Protein AF-A0A956BK25-F1 (afdb_monomer)

Solvent-accessible surface area (backbone atoms only — not comparable to full-atom values): 24261 Å² total; per-residue (Å²): 124,81,50,64,39,41,42,35,30,54,37,41,54,70,45,40,41,49,21,50,77,70,70,48,59,39,66,40,75,51,100,60,92,43,77,59,43,70,42,54,54,28,6,59,55,83,93,60,60,62,62,45,34,25,59,55,40,48,55,55,47,48,51,67,57,52,58,94,60,84,34,63,41,22,20,37,38,36,10,20,51,53,26,37,46,32,28,46,45,52,54,26,53,53,33,46,76,70,75,39,70,42,71,82,64,49,85,82,74,75,38,43,66,67,65,71,86,67,78,49,55,18,62,73,44,27,34,24,44,38,39,20,10,14,34,48,38,50,50,56,45,51,54,37,45,74,70,60,61,21,57,29,30,40,40,30,5,28,15,46,71,38,71,70,60,53,20,32,40,34,42,61,56,42,41,19,77,57,83,36,38,51,87,44,100,80,29,57,3,23,37,46,10,17,25,31,14,32,40,52,45,54,82,71,78,62,63,42,77,46,12,47,20,52,11,19,41,23,68,33,64,78,50,62,49,74,80,16,63,20,50,43,47,4,41,53,42,4,31,60,51,40,74,50,58,68,84,43,42,66,30,31,33,56,53,48,48,6,29,64,64,56,26,54,12,48,54,51,30,50,56,69,65,30,92,63,90,63,53,71,48,56,51,37,49,22,30,19,45,14,44,2,9,34,32,27,39,50,48,48,43,47,58,58,67,42,67,94,48,91,51,26,30,41,35,41,28,56,26,64,26,17,35,16,19,10,34,27,38,27,56,68,89,80,83,70,80,85,72,47,70,64,48,72,52,74,70,49,78,40,86,47,51,58,59,74,52,36,76,78,65,59,97,79,60,50,74,46,56,51,51,34,45,41,49,25,33,54,54,49,53,51,32,75,75,50,78,64,58,44,51,33,21,40,20,33,8,8,62,46,49,48,62,42,62,43,61,67,48,53,44,38,28,72,77,68,32,31,66,58,26,48,49,65,51,48,59,58,43,46,62,31,39,23,58,27,52,37,18,38,76,66,48,23,32,15,28,76,46,26,35,44,30,64,31,70,52,9,50,59,52,23,42,47,39,23,21,69,64,66,19,65,30,18,40,12,31,27,41,41,52,88,42,91,87,50,74,54,44,41,34,40,26,50,27,34,81

Radius of gyration: 20.83 Å; Cα contacts (8 Å, |Δi|>4): 1339; chains: 1; bounding box: 60×49×51 Å

pLDDT: mean 86.26, std 13.48, range [43.09, 98.44]

Foldseek 3Di:
DWQKWKQFLLGTLVSLLVCLVVVAANKDADPDDQPLFLARIAREGPPQDQQQRQLSQVVVRCCRRQPPHDQLQEEEEEWEAAQRVGRQVLVLLVCVVVVHHSCVRDDDDQFNPSFDPDVHNAHYFYFHPKLCRLQCLQVVQLLCCVVSSGQKYKRKYWDGDDLLVSLLCRQQQQDDRDQADFPDPPQRHWHAITMMMIIMDGQDDFKGLLFKFKWFPLAAQFAADQQLVLQLRGQVRSCVQSVHALVLAQEEAEQRGSHPRRRNNVVNSQVVRDVDHHHYRNSCSRRNSNIRRNNRSSLSSQLVVCVVPAGWYKYWHADGLRIIMITIMHTDDDGGDQWDDKDWPDWDFDFCFLCNLPVCPPPPDALLNSQLSVLLSQLVVVCVVPNDDLQAEEFFEEQNLGSDQPSVQSVCCVVVHSSRRHNVSSSSRTSQNSVSVNCNVRVRTAGYIGINDQLVVQSVVQQSCCRRPSGQKYKGWRWYDPDRPDTITIMIIIMGD

Sequence (497 aa):
MIRTVVRSAAGELDATWEAVRTGSPCFRPCPWPTDGLKTPLAAWIDHLPRDRPAEHLLLRGLLELLGDRDLRRTGLVVATTSGNIAGVFEAAHRAELAGTPVEAVRPGRDGPTLAARPPFGGPVTTLSLACISGTAAFTVAEGWLADGLCDEVAVVGVDAVCPYVQAGFSGLGALSASLPRPFTDAHDGMLLGEAFAGVLLGREGDLYAAGTGLASDALHATAPDREGRGALRAALDALKRADVGPDDIVAVSPHGTGTPFADAMEAHVLRTLFPEPRPVQLVKAMVGHTLGAAGVLEAAVALRSLQGVDGAVLSLSSAFGGMNASVVLSRWPGLAPEPRVVRVDPARAHDVPLAEAWPDAPVTASRYDRYVQTGLGAIVAEHLREPLPPTTALVLASRTNCAIMDRAHHRRIVEEGYARASRRAFVDTLPAAPLAAASIALGLRGPLLAFVDDPDRATEEAARLVRHGYADQAVAVALEVPTPEAPILAHTTRVRA

Nearest PDB structures (foldseek):
  6qsp-assembly1_A  TM=8.571E-01  e=7.492E-23  Xenorhabdus doucetiae
  1ox0-assembly1_A  TM=8.897E-01  e=1.455E-21  Streptococcus pneumoniae
  2alm-assembly1_A-2  TM=8.953E-01  e=3.008E-21  Streptococcus pneumoniae
  2rjt-assembly2_C  TM=8.672E-01  e=2.092E-21  Streptococcus pneumoniae
  7f28-assembly2_D  TM=8.727E-01  e=5.187E-21  Acinetobacter baumannii NCGM 237

Mean predicted aligned error: 6.3 Å

Structure (mmCIF, N/CA/C/O backbone):
data_AF-A0A956BK25-F1
#
_entry.id   AF-A0A956BK25-F1
#
loop_
_atom_site.group_PDB
_atom_site.id
_atom_site.type_symbol
_atom_site.label_atom_id
_atom_site.label_alt_id
_atom_site.label_comp_id
_atom_site.label_asym_id
_atom_site.label_entity_id
_atom_site.label_seq_id
_atom_site.pdbx_PDB_ins_code
_atom_site.Cartn_x
_atom_site.Cartn_y
_atom_site.Cartn_z
_atom_site.occupancy
_atom_site.B_iso_or_equiv
_atom_site.auth_seq_id
_atom_site.auth_comp_id
_atom_site.auth_asym_id
_atom_site.auth_atom_id
_atom_site.pdbx_PDB_model_num
ATOM 1 N N . MET A 1 1 ? -25.358 7.235 -2.614 1.00 51.56 1 MET A N 1
ATOM 2 C CA . MET A 1 1 ? -24.658 6.460 -3.675 1.00 51.56 1 MET A CA 1
ATOM 3 C C . MET A 1 1 ? -23.168 6.796 -3.675 1.00 51.56 1 MET A C 1
ATOM 5 O O . MET A 1 1 ? -22.823 7.933 -3.980 1.00 51.56 1 MET A O 1
ATOM 9 N N . ILE A 1 2 ? -22.293 5.839 -3.330 1.00 68.88 2 ILE A N 1
ATOM 10 C CA . ILE A 1 2 ? -20.836 6.033 -3.452 1.00 68.88 2 ILE A CA 1
ATOM 11 C C . ILE A 1 2 ? -20.483 6.296 -4.906 1.00 68.88 2 ILE A C 1
ATOM 13 O O . ILE A 1 2 ? -20.841 5.517 -5.792 1.00 68.88 2 ILE A O 1
ATOM 17 N N . ARG A 1 3 ? -19.696 7.347 -5.126 1.00 86.25 3 ARG A N 1
ATOM 18 C CA . ARG A 1 3 ? -19.050 7.580 -6.409 1.00 86.25 3 ARG A CA 1
ATOM 19 C C . ARG A 1 3 ? -17.716 6.844 -6.432 1.00 86.25 3 ARG A C 1
ATOM 21 O O . ARG A 1 3 ? -16.794 7.189 -5.695 1.00 86.25 3 ARG A O 1
ATOM 28 N N . THR A 1 4 ? -17.655 5.803 -7.253 1.00 92.44 4 THR A N 1
ATOM 29 C CA . THR A 1 4 ? -16.429 5.065 -7.557 1.00 92.44 4 THR A CA 1
ATOM 30 C C . THR A 1 4 ? -16.106 5.224 -9.033 1.00 92.44 4 THR A C 1
ATOM 32 O O . THR A 1 4 ? -17.009 5.290 -9.865 1.00 92.44 4 THR A O 1
ATOM 35 N N . VAL A 1 5 ? -14.821 5.299 -9.357 1.00 96.25 5 VAL A N 1
ATOM 36 C CA . VAL A 1 5 ? -14.327 5.308 -10.736 1.00 96.25 5 VAL A CA 1
ATOM 37 C C . VAL A 1 5 ? -13.195 4.309 -10.824 1.00 96.25 5 VAL A C 1
ATOM 39 O O . VAL A 1 5 ? -12.286 4.329 -10.002 1.00 96.25 5 VAL A O 1
ATOM 42 N N . VAL A 1 6 ? -13.240 3.438 -11.825 1.00 97.94 6 VAL A N 1
ATOM 43 C CA . VAL A 1 6 ? -12.177 2.475 -12.113 1.00 97.94 6 VAL A CA 1
ATOM 44 C C . VAL A 1 6 ? -11.810 2.577 -13.581 1.00 97.94 6 VAL A C 1
ATOM 46 O O . VAL A 1 6 ? -12.680 2.726 -14.441 1.00 97.94 6 VAL A O 1
ATOM 49 N N . ARG A 1 7 ? -10.513 2.481 -13.854 1.00 97.69 7 ARG A N 1
ATOM 50 C CA . ARG A 1 7 ? -9.934 2.195 -15.162 1.00 97.69 7 ARG A CA 1
ATOM 51 C C . ARG A 1 7 ? -8.856 1.143 -14.958 1.00 97.69 7 ARG A C 1
ATOM 53 O O . ARG A 1 7 ? -7.827 1.438 -14.361 1.00 97.69 7 ARG A O 1
ATOM 60 N N . SER A 1 8 ? -9.109 -0.071 -15.422 1.00 97.44 8 SER A N 1
ATOM 61 C CA . SER A 1 8 ? -8.179 -1.200 -15.374 1.00 97.44 8 SER A CA 1
ATOM 62 C C . SER A 1 8 ? -8.008 -1.800 -16.772 1.00 97.44 8 SER A C 1
ATOM 64 O O . SER A 1 8 ? -8.681 -1.390 -17.720 1.00 97.44 8 SER A O 1
ATOM 66 N N . ALA A 1 9 ? -7.148 -2.810 -16.909 1.00 96.56 9 ALA A N 1
ATOM 67 C CA . ALA A 1 9 ? -7.041 -3.583 -18.148 1.00 96.56 9 ALA A CA 1
ATOM 68 C C . ALA A 1 9 ? -8.356 -4.284 -18.556 1.00 96.56 9 ALA A C 1
ATOM 70 O O . ALA A 1 9 ? -8.548 -4.558 -19.737 1.00 96.56 9 ALA A O 1
ATOM 71 N N . ALA A 1 10 ? -9.262 -4.548 -17.605 1.00 97.00 10 ALA A N 1
ATOM 72 C CA . ALA A 1 10 ? -10.599 -5.080 -17.881 1.00 97.00 10 ALA A CA 1
ATOM 73 C C . ALA A 1 10 ? -11.602 -3.998 -18.327 1.00 97.00 10 ALA A C 1
ATOM 75 O O . ALA A 1 10 ? -12.692 -4.327 -18.785 1.00 97.00 10 ALA A O 1
ATOM 76 N N . GLY A 1 11 ? -11.259 -2.713 -18.188 1.00 96.44 11 GLY A N 1
ATOM 77 C CA . GLY A 1 11 ? -12.137 -1.579 -18.466 1.00 96.44 11 GLY A CA 1
ATOM 78 C C . GLY A 1 11 ? -12.603 -0.870 -17.195 1.00 96.44 11 GLY A C 1
ATOM 79 O O . GLY A 1 11 ? -11.818 -0.622 -16.276 1.00 96.44 11 GLY A O 1
ATOM 80 N N . GLU A 1 12 ? -13.876 -0.483 -17.166 1.00 97.19 12 GLU A N 1
ATOM 81 C CA . GLU A 1 12 ? -14.486 0.231 -16.038 1.00 97.19 12 GLU A CA 1
ATOM 82 C C . GLU A 1 12 ? -14.849 -0.716 -14.879 1.00 97.19 12 GLU A C 1
ATOM 84 O O . GLU A 1 12 ? -14.541 -1.911 -14.908 1.00 97.19 12 GLU A O 1
ATOM 89 N N . LEU A 1 13 ? -15.489 -0.188 -13.830 1.00 96.44 13 LEU A N 1
ATOM 90 C CA . LEU A 1 13 ? -15.792 -0.940 -12.609 1.00 96.44 13 LEU A CA 1
ATOM 91 C C . LEU A 1 13 ? -16.628 -2.197 -12.873 1.00 96.44 13 LEU A C 1
ATOM 93 O O . LEU A 1 13 ? -16.269 -3.262 -12.382 1.00 96.44 13 LEU A O 1
ATOM 97 N N . ASP A 1 14 ? -17.707 -2.097 -13.653 1.00 96.44 14 ASP A N 1
ATOM 98 C CA . ASP A 1 14 ? -18.579 -3.246 -13.926 1.00 96.44 14 ASP A CA 1
ATOM 99 C C . ASP A 1 14 ? -17.858 -4.337 -14.725 1.00 96.44 14 ASP A C 1
ATOM 101 O O . ASP A 1 14 ? -17.994 -5.516 -14.412 1.00 96.44 14 ASP A O 1
ATOM 105 N N . ALA A 1 15 ? -17.032 -3.957 -15.704 1.00 97.81 15 ALA A N 1
ATOM 106 C CA . ALA A 1 15 ? -16.234 -4.911 -16.470 1.00 97.81 15 ALA A CA 1
ATOM 107 C C . ALA A 1 15 ? -15.135 -5.561 -15.609 1.00 97.81 15 ALA A C 1
ATOM 109 O O . ALA A 1 15 ? -14.904 -6.766 -15.692 1.00 97.81 15 ALA A O 1
ATOM 110 N N . THR A 1 16 ? -14.507 -4.783 -14.722 1.00 97.88 16 THR A N 1
ATOM 111 C CA . THR A 1 16 ? -13.533 -5.295 -13.747 1.00 97.88 16 THR A CA 1
ATOM 112 C C . THR A 1 16 ? -14.191 -6.264 -12.765 1.00 97.88 16 THR A C 1
ATOM 114 O O . THR A 1 16 ? -13.650 -7.334 -12.494 1.00 97.88 16 THR A O 1
ATOM 117 N N . TRP A 1 17 ? -15.375 -5.927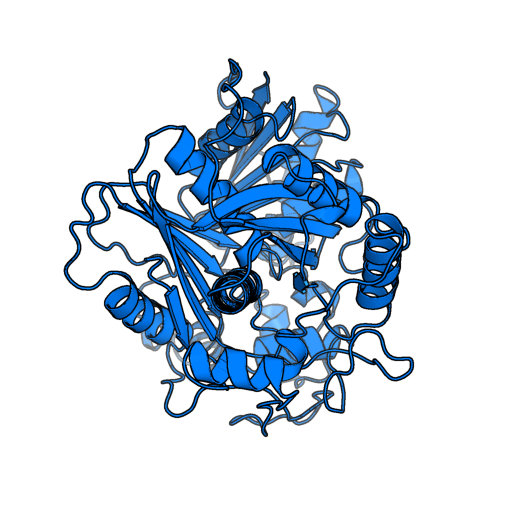 -12.250 1.00 96.69 17 TRP A N 1
ATOM 118 C CA . TRP A 1 17 ? -16.139 -6.806 -11.370 1.00 96.69 17 TRP A CA 1
ATOM 119 C C . TRP A 1 17 ? -16.567 -8.089 -12.084 1.00 96.69 17 TRP A C 1
ATOM 121 O O . TRP A 1 17 ? -16.413 -9.175 -11.532 1.00 96.69 17 TRP A O 1
ATOM 131 N N . GLU A 1 18 ? -17.039 -7.988 -13.324 1.00 97.25 18 GLU A N 1
ATOM 132 C CA . GLU A 1 18 ? -17.429 -9.148 -14.122 1.00 97.25 18 GLU A CA 1
ATOM 133 C C . GLU A 1 18 ? -16.244 -10.085 -14.384 1.00 97.25 18 GLU A C 1
ATOM 135 O O . GLU A 1 18 ? -16.387 -11.305 -14.266 1.00 97.25 18 GLU A O 1
ATOM 140 N N . ALA A 1 19 ? -15.054 -9.536 -14.647 1.00 96.75 19 ALA A N 1
ATOM 141 C CA . ALA A 1 19 ? -13.825 -10.315 -14.762 1.00 96.75 19 ALA A CA 1
ATOM 142 C C . ALA A 1 19 ? -13.520 -11.098 -13.472 1.00 96.75 19 ALA A C 1
ATOM 144 O O . ALA A 1 19 ? -13.242 -12.294 -13.533 1.00 96.75 19 ALA A O 1
ATOM 145 N N . VAL A 1 20 ? -13.648 -10.462 -12.302 1.00 96.19 20 VAL A N 1
ATOM 146 C CA . VAL A 1 20 ? -13.465 -11.109 -10.986 1.00 96.19 20 VAL A CA 1
ATOM 147 C C . VAL A 1 20 ? -14.516 -12.183 -10.729 1.00 96.19 20 VAL A C 1
ATOM 149 O O . VAL A 1 20 ? -14.176 -13.289 -10.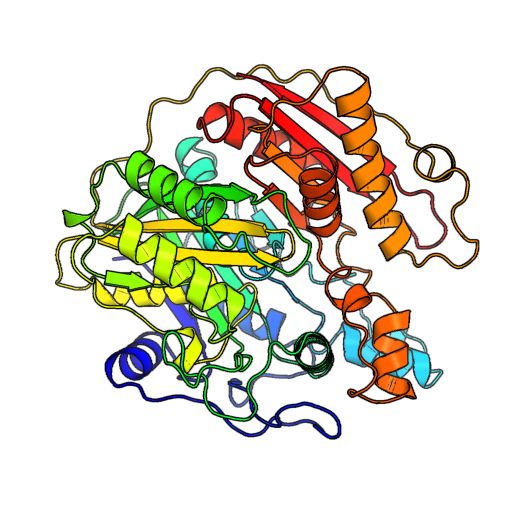313 1.00 96.19 20 VAL A O 1
ATOM 152 N N . ARG A 1 21 ? -15.784 -11.890 -11.014 1.00 94.88 21 ARG A N 1
ATOM 153 C CA . ARG A 1 21 ? -16.914 -12.793 -10.775 1.00 94.88 21 ARG A CA 1
ATOM 154 C C . ARG A 1 21 ? -16.874 -14.040 -11.662 1.00 94.88 21 ARG A C 1
ATOM 156 O O . ARG A 1 21 ? -17.324 -15.101 -11.238 1.00 94.88 21 ARG A O 1
ATOM 163 N N . THR A 1 22 ? -16.378 -13.908 -12.891 1.00 95.06 22 THR A N 1
ATOM 164 C CA . THR A 1 22 ? -16.330 -14.999 -13.881 1.00 95.06 22 THR A CA 1
ATOM 165 C C . THR A 1 22 ? -14.975 -15.694 -13.974 1.00 95.06 22 THR A C 1
ATOM 167 O O . THR A 1 22 ? -14.888 -16.745 -14.605 1.00 95.06 22 THR A O 1
ATOM 170 N N . GLY A 1 23 ? -13.928 -15.141 -13.353 1.00 94.69 23 GLY A N 1
ATOM 171 C CA . GLY A 1 23 ? -12.568 -15.665 -13.468 1.00 94.69 23 GLY A CA 1
ATOM 172 C C . GLY A 1 23 ? -11.952 -15.422 -14.849 1.00 94.69 23 GLY A C 1
ATOM 173 O O . GLY A 1 23 ? -11.303 -16.318 -15.387 1.00 94.69 23 GLY A O 1
ATOM 174 N N . SER A 1 24 ? -12.173 -14.240 -15.434 1.00 95.06 24 SER A N 1
ATOM 175 C CA . SER A 1 24 ? -11.718 -13.875 -16.785 1.00 95.06 24 SER A CA 1
ATOM 176 C C . SER A 1 24 ? -10.495 -12.943 -16.741 1.00 95.06 24 SER A C 1
ATOM 178 O O . SER A 1 24 ? -10.663 -11.728 -16.635 1.00 95.06 24 SER A O 1
ATOM 180 N N . PRO A 1 25 ? -9.256 -13.464 -16.820 1.00 95.75 25 PRO A N 1
ATOM 181 C CA . PRO A 1 25 ? -8.052 -12.645 -16.722 1.00 95.75 25 PRO A CA 1
ATOM 182 C C . PRO A 1 25 ? -7.773 -11.814 -17.985 1.00 95.75 25 PRO A C 1
ATOM 184 O O . PRO A 1 25 ? -8.020 -12.255 -19.106 1.00 95.75 25 PRO A O 1
ATOM 187 N N . CYS A 1 26 ? -7.183 -10.629 -17.808 1.00 95.56 26 CYS A N 1
ATOM 188 C CA . CYS A 1 26 ? -6.973 -9.617 -18.855 1.00 95.56 26 CYS A CA 1
ATOM 189 C C . CYS A 1 26 ? -5.490 -9.410 -19.225 1.00 95.56 26 CYS A C 1
ATOM 191 O O . CYS A 1 26 ? -5.081 -8.313 -19.610 1.00 95.56 26 CYS A O 1
ATOM 193 N N . PHE A 1 27 ? -4.656 -10.443 -19.076 1.00 97.69 27 PHE A N 1
ATOM 194 C CA . PHE A 1 27 ? -3.226 -10.352 -19.388 1.00 97.69 27 PHE A CA 1
ATOM 195 C C . PHE A 1 27 ? -2.942 -10.508 -20.876 1.00 97.69 27 PHE A C 1
ATOM 197 O O . PHE A 1 27 ? -3.549 -11.324 -21.568 1.00 97.69 27 PHE A O 1
ATOM 204 N N . ARG A 1 28 ? -1.949 -9.761 -21.352 1.00 96.44 28 ARG A N 1
ATOM 205 C CA . ARG A 1 28 ? -1.527 -9.738 -22.753 1.00 96.44 28 ARG A CA 1
ATOM 206 C C . ARG A 1 28 ? -0.039 -9.395 -22.872 1.00 96.44 28 ARG A C 1
ATOM 208 O O . ARG A 1 28 ? 0.545 -8.915 -21.898 1.00 96.44 28 ARG A O 1
ATOM 215 N N . PRO A 1 29 ? 0.594 -9.640 -24.033 1.00 96.75 29 PRO A N 1
ATOM 216 C CA . PRO A 1 29 ? 1.985 -9.258 -24.252 1.00 96.75 29 PRO A CA 1
ATOM 217 C C . PRO A 1 29 ? 2.225 -7.765 -23.996 1.00 96.75 29 PRO A C 1
ATOM 219 O O . PRO A 1 29 ? 1.403 -6.924 -24.371 1.00 96.75 29 PRO A O 1
ATOM 222 N N . CYS A 1 30 ? 3.341 -7.434 -23.349 1.00 94.25 30 CYS A N 1
ATOM 223 C CA . CYS A 1 30 ? 3.764 -6.056 -23.125 1.00 94.25 30 CYS A CA 1
ATOM 224 C C . CYS A 1 30 ? 4.057 -5.339 -24.459 1.00 94.25 30 CYS A C 1
ATOM 226 O O . CYS A 1 30 ? 4.590 -5.956 -25.381 1.00 94.25 30 CYS A O 1
ATOM 228 N N . PRO A 1 31 ? 3.796 -4.023 -24.566 1.00 89.69 31 PRO A N 1
ATOM 229 C CA . PRO A 1 31 ? 4.087 -3.239 -25.769 1.00 89.69 31 PRO A CA 1
ATOM 230 C C . PRO A 1 31 ? 5.564 -2.797 -25.879 1.00 89.69 31 PRO A C 1
ATOM 232 O O . PRO A 1 31 ? 5.884 -1.891 -26.645 1.00 89.69 31 PRO A O 1
ATOM 235 N N . TRP A 1 32 ? 6.471 -3.403 -25.109 1.00 88.81 32 TRP A N 1
ATOM 236 C CA . TRP A 1 32 ? 7.913 -3.122 -25.087 1.00 88.81 32 TRP A CA 1
ATOM 237 C C . TRP A 1 32 ? 8.718 -4.429 -25.141 1.00 88.81 32 TRP A C 1
ATOM 239 O O . TRP A 1 32 ? 8.151 -5.491 -24.886 1.00 88.81 32 TRP A O 1
ATOM 249 N N . PRO A 1 33 ? 10.033 -4.390 -25.442 1.00 89.31 33 PRO A N 1
ATOM 250 C CA . PRO A 1 33 ? 10.876 -5.586 -25.427 1.00 89.31 33 PRO A CA 1
ATOM 251 C C . PRO A 1 33 ? 10.898 -6.255 -24.050 1.00 89.31 33 PRO A C 1
ATOM 253 O O . PRO A 1 33 ? 11.017 -5.563 -23.040 1.00 89.31 33 PRO A O 1
ATOM 256 N N . THR A 1 34 ? 10.833 -7.587 -24.007 1.00 92.19 34 THR A N 1
ATOM 257 C CA . THR A 1 34 ? 10.773 -8.368 -22.755 1.00 92.19 34 THR A CA 1
ATOM 258 C C . THR A 1 34 ? 11.889 -9.405 -22.617 1.00 92.19 34 THR A C 1
ATOM 260 O O . THR A 1 34 ? 11.824 -10.266 -21.741 1.00 92.19 34 THR A O 1
ATOM 263 N N . ASP A 1 35 ? 12.923 -9.343 -23.457 1.00 91.44 35 ASP A N 1
ATOM 264 C CA . ASP A 1 35 ? 14.047 -10.280 -23.404 1.00 91.44 35 ASP A CA 1
ATOM 265 C C . ASP A 1 35 ? 14.765 -10.217 -22.047 1.00 91.44 35 ASP A C 1
ATOM 267 O O . ASP A 1 35 ? 15.192 -9.158 -21.586 1.00 91.44 35 ASP A O 1
ATOM 271 N N . GLY A 1 36 ? 14.889 -11.367 -21.383 1.00 87.19 36 GLY A N 1
ATOM 272 C CA . GLY A 1 36 ? 15.479 -11.468 -20.044 1.00 87.19 36 GLY A CA 1
ATOM 273 C C . GLY A 1 36 ? 14.509 -11.223 -18.881 1.00 87.19 36 GLY A C 1
ATOM 274 O O . GLY A 1 36 ? 14.924 -11.346 -17.728 1.00 87.19 36 GLY A O 1
ATOM 275 N N . LEU A 1 37 ? 13.231 -10.925 -19.145 1.00 91.00 37 LEU A N 1
ATOM 276 C CA . LEU A 1 37 ? 12.168 -10.963 -18.134 1.00 91.00 37 LEU A CA 1
ATOM 277 C C . LEU A 1 37 ? 11.621 -12.387 -17.976 1.00 91.00 37 LEU A C 1
ATOM 279 O O . LEU A 1 37 ? 11.573 -13.155 -18.935 1.00 91.00 37 LEU A O 1
ATOM 283 N N . LYS A 1 38 ? 11.144 -12.734 -16.772 1.00 93.31 38 LYS A N 1
ATOM 284 C CA . LYS A 1 38 ? 10.502 -14.040 -16.511 1.00 93.31 38 LYS A CA 1
ATOM 285 C C . LYS A 1 38 ? 9.219 -14.251 -17.332 1.00 93.31 38 LYS A C 1
ATOM 287 O O . LYS A 1 38 ? 8.834 -15.389 -17.578 1.00 93.31 38 LYS A O 1
ATOM 292 N N . THR A 1 39 ? 8.554 -13.172 -17.743 1.00 95.06 39 THR A N 1
ATOM 293 C CA . THR A 1 39 ? 7.293 -13.219 -18.490 1.00 95.06 39 THR A CA 1
ATOM 294 C C . THR A 1 39 ? 7.163 -12.027 -19.432 1.00 95.06 39 THR A C 1
ATOM 296 O O . THR A 1 39 ? 7.547 -10.916 -19.051 1.00 95.06 39 THR A O 1
ATOM 299 N N . PRO A 1 40 ? 6.591 -12.223 -20.634 1.00 95.50 40 PRO A N 1
ATOM 300 C CA . PRO A 1 40 ? 6.250 -11.133 -21.533 1.00 95.50 40 PRO A CA 1
ATOM 301 C C . PRO A 1 40 ? 4.872 -10.524 -21.233 1.00 95.50 40 PRO A C 1
ATOM 303 O O . PRO A 1 40 ? 4.439 -9.641 -21.965 1.00 95.50 40 PRO A O 1
ATOM 306 N N . LEU A 1 41 ? 4.145 -11.025 -20.227 1.00 97.25 41 LEU A N 1
ATOM 307 C CA . LEU A 1 41 ? 2.747 -10.673 -19.985 1.00 97.25 41 LEU A CA 1
ATOM 308 C C . LEU A 1 41 ? 2.587 -9.596 -18.907 1.00 97.25 41 LEU A C 1
ATOM 310 O O . LEU A 1 41 ? 3.248 -9.631 -17.868 1.00 97.25 41 LEU A O 1
ATOM 314 N N . ALA A 1 42 ? 1.633 -8.697 -19.131 1.00 97.56 42 ALA A N 1
ATOM 315 C CA . ALA A 1 42 ? 1.099 -7.769 -18.139 1.00 97.56 42 ALA A CA 1
ATOM 316 C C . ALA A 1 42 ? -0.363 -7.421 -18.471 1.00 97.56 42 ALA A C 1
ATOM 318 O O . ALA A 1 42 ? -0.843 -7.660 -19.581 1.00 97.56 42 ALA A O 1
ATOM 319 N N . ALA A 1 43 ? -1.078 -6.845 -17.512 1.00 97.81 43 ALA A N 1
ATOM 320 C CA . ALA A 1 43 ? -2.412 -6.292 -17.700 1.00 97.81 43 ALA A CA 1
ATOM 321 C C . ALA A 1 43 ? -2.307 -4.766 -17.857 1.00 97.81 43 ALA A C 1
ATOM 323 O O . ALA A 1 43 ? -2.183 -4.029 -16.883 1.00 97.81 43 ALA A O 1
ATOM 324 N N . TRP A 1 44 ? -2.315 -4.287 -19.099 1.00 96.44 44 TRP A N 1
ATOM 325 C CA . TRP A 1 44 ? -2.199 -2.861 -19.427 1.00 96.44 44 TRP A CA 1
ATOM 326 C C . TRP A 1 44 ? -3.472 -2.318 -20.092 1.00 96.44 44 TRP A C 1
ATOM 328 O O . TRP A 1 44 ? -4.278 -3.104 -20.576 1.00 96.44 44 TRP A O 1
ATOM 338 N N . ILE A 1 45 ? -3.680 -1.000 -20.101 1.00 95.88 45 ILE A N 1
ATOM 339 C CA . ILE A 1 45 ? -4.844 -0.273 -20.636 1.00 95.88 45 ILE A CA 1
ATOM 340 C C . ILE A 1 45 ? -4.566 0.183 -22.077 1.00 95.88 45 ILE A C 1
ATOM 342 O O . ILE A 1 45 ? -3.538 0.810 -22.360 1.00 95.88 45 ILE A O 1
ATOM 346 N N . ASP A 1 46 ? -5.492 -0.110 -22.995 1.00 89.81 46 ASP A N 1
ATOM 347 C CA . ASP A 1 46 ? -5.370 0.293 -24.400 1.00 89.81 46 ASP A CA 1
ATOM 348 C C . ASP A 1 46 ? -5.409 1.810 -24.574 1.00 89.81 46 ASP A C 1
ATOM 350 O O . ASP A 1 46 ? -6.109 2.524 -23.860 1.00 89.81 46 ASP A O 1
ATOM 354 N N . HIS A 1 47 ? -4.666 2.301 -25.568 1.00 88.44 47 HIS A N 1
ATOM 355 C CA . HIS A 1 47 ? -4.642 3.714 -25.964 1.00 88.44 47 HIS A CA 1
ATOM 356 C C . HIS A 1 47 ? -4.241 4.707 -24.851 1.00 88.44 47 HIS A C 1
ATOM 358 O O . HIS A 1 47 ? -4.428 5.914 -25.013 1.00 88.44 47 HIS A O 1
ATOM 364 N N . LEU A 1 48 ? -3.652 4.234 -23.746 1.00 91.12 48 LEU A N 1
ATOM 365 C CA . LEU A 1 48 ? -3.063 5.090 -22.718 1.00 91.12 48 LEU A CA 1
ATOM 366 C C . LEU A 1 48 ? -1.735 5.690 -23.223 1.00 91.12 48 LEU A C 1
ATOM 368 O O . LEU A 1 48 ? -0.827 4.918 -23.555 1.00 91.12 48 LEU A O 1
ATOM 372 N N . PRO A 1 49 ? -1.577 7.030 -23.269 1.00 89.94 49 PRO A N 1
ATOM 373 C CA . PRO A 1 49 ? -0.301 7.646 -23.624 1.00 89.94 49 PRO A CA 1
ATOM 374 C C . PRO A 1 49 ? 0.810 7.215 -22.658 1.00 89.94 49 PRO A C 1
ATOM 376 O O . PRO A 1 49 ? 0.625 7.218 -21.441 1.00 89.94 49 PRO A O 1
ATOM 379 N N . ARG A 1 50 ? 1.957 6.801 -23.205 1.00 88.19 50 ARG A N 1
ATOM 380 C CA . ARG A 1 50 ? 3.071 6.201 -22.446 1.00 88.19 50 ARG A CA 1
ATOM 381 C C . ARG A 1 50 ? 4.166 7.193 -22.055 1.00 88.19 50 ARG A C 1
ATOM 383 O O . ARG A 1 50 ? 5.121 6.802 -21.396 1.00 88.19 50 ARG A O 1
ATOM 390 N N . ASP A 1 51 ? 4.020 8.461 -22.421 1.00 84.12 51 ASP A N 1
ATOM 391 C CA . ASP A 1 51 ? 4.889 9.556 -21.988 1.00 84.12 51 ASP A CA 1
ATOM 392 C C . ASP A 1 51 ? 4.662 9.914 -20.512 1.00 84.12 51 ASP A C 1
ATOM 394 O O . ASP A 1 51 ? 5.636 10.082 -19.778 1.00 84.12 51 ASP A O 1
ATOM 398 N N . ARG A 1 52 ? 3.397 9.978 -20.066 1.00 85.69 52 ARG A N 1
ATOM 399 C CA . ARG A 1 52 ? 3.001 10.218 -18.661 1.00 85.69 52 ARG A CA 1
ATOM 400 C C . ARG A 1 52 ? 1.766 9.400 -18.250 1.00 85.69 52 ARG A C 1
ATOM 402 O O . ARG A 1 52 ? 0.736 9.969 -17.879 1.00 85.69 52 ARG A O 1
ATOM 409 N N . PRO A 1 53 ? 1.817 8.060 -18.327 1.00 89.81 53 PRO A N 1
ATOM 410 C CA . PRO A 1 53 ? 0.632 7.213 -18.196 1.00 89.81 53 PRO A CA 1
ATOM 411 C C . PRO A 1 53 ? -0.096 7.394 -16.857 1.00 89.81 53 PRO A C 1
ATOM 413 O O . PRO A 1 53 ? -1.320 7.519 -16.846 1.00 89.81 53 PRO A O 1
ATOM 416 N N . ALA A 1 54 ? 0.632 7.483 -15.739 1.00 89.31 54 ALA A N 1
ATOM 417 C CA . ALA A 1 54 ? 0.024 7.667 -14.423 1.00 89.31 54 ALA A CA 1
ATOM 418 C C . ALA A 1 54 ? -0.649 9.045 -14.267 1.00 89.31 54 ALA A C 1
ATOM 420 O O . ALA A 1 54 ? -1.760 9.120 -13.747 1.00 89.31 54 ALA A O 1
ATOM 421 N N . GLU A 1 55 ? -0.050 10.129 -14.778 1.00 87.75 55 GLU A N 1
ATOM 422 C CA . GLU A 1 55 ? -0.688 11.458 -14.780 1.00 87.75 55 GLU A CA 1
ATOM 423 C C . GLU A 1 55 ? -1.945 11.485 -15.649 1.00 87.75 55 GLU A C 1
ATOM 425 O O . GLU A 1 55 ? -2.969 12.031 -15.237 1.00 87.75 55 GLU A O 1
ATOM 430 N N . HIS A 1 56 ? -1.899 10.877 -16.838 1.00 90.12 56 HIS A N 1
ATOM 431 C CA . HIS A 1 56 ? -3.067 10.791 -17.712 1.00 90.12 56 HIS A CA 1
ATOM 432 C C . HIS A 1 56 ? -4.221 10.036 -17.054 1.00 90.12 56 HIS A C 1
ATOM 434 O O . HIS A 1 56 ? -5.364 10.495 -17.120 1.00 90.12 56 HIS A O 1
ATOM 440 N N . LEU A 1 57 ? -3.925 8.900 -16.420 1.00 93.06 57 LEU A N 1
ATOM 441 C CA . LEU A 1 57 ? -4.900 8.120 -15.665 1.00 93.06 57 LEU A CA 1
ATOM 442 C C . LEU A 1 57 ? -5.470 8.920 -14.493 1.00 93.06 57 LEU A C 1
ATOM 444 O O . LEU A 1 57 ? -6.687 8.993 -14.340 1.00 93.06 57 LEU A O 1
ATOM 448 N N . LEU A 1 58 ? -4.604 9.565 -13.711 1.00 92.19 58 LEU A N 1
ATOM 449 C CA . LEU A 1 58 ? -5.005 10.340 -12.545 1.00 92.19 58 LEU A CA 1
ATOM 450 C C . LEU A 1 58 ? -5.895 11.526 -12.915 1.00 92.19 58 LEU A C 1
ATOM 452 O O . LEU A 1 58 ? -6.950 11.700 -12.316 1.00 92.19 58 LEU A O 1
ATOM 456 N N . LEU A 1 59 ? -5.500 12.333 -13.903 1.00 90.19 59 LEU A N 1
ATOM 457 C CA . LEU A 1 59 ? -6.266 13.513 -14.305 1.00 90.19 59 LEU A CA 1
ATOM 458 C C . LEU A 1 59 ? -7.636 13.125 -14.864 1.00 90.19 59 LEU A C 1
ATOM 460 O O . LEU A 1 59 ? -8.641 13.701 -14.454 1.00 90.19 59 LEU A O 1
ATOM 464 N N . ARG A 1 60 ? -7.701 12.132 -15.762 1.00 90.50 60 ARG A N 1
ATOM 465 C CA . ARG A 1 60 ? -8.986 11.664 -16.313 1.00 90.50 60 ARG A CA 1
ATOM 466 C C . ARG A 1 60 ? -9.870 11.054 -15.229 1.00 90.50 60 ARG A C 1
ATOM 468 O O . ARG A 1 60 ? -11.045 11.395 -15.143 1.00 90.50 60 ARG A O 1
ATOM 475 N N . GLY A 1 61 ? -9.291 10.198 -14.392 1.00 93.81 61 GLY A N 1
ATOM 476 C CA . GLY A 1 61 ? -9.996 9.538 -13.303 1.00 93.81 61 GLY A CA 1
ATOM 477 C C . GLY A 1 61 ? -10.533 10.519 -12.262 1.00 93.81 61 GLY A C 1
ATOM 478 O O . GLY A 1 61 ? -11.678 10.387 -11.838 1.00 93.81 61 GLY A O 1
ATOM 479 N N . LEU A 1 62 ? -9.757 11.546 -11.897 1.00 92.38 62 LEU A N 1
ATOM 480 C CA . LEU A 1 62 ? -10.207 12.609 -10.993 1.00 92.38 62 LEU A CA 1
ATOM 481 C C . LEU A 1 62 ? -11.330 13.449 -11.599 1.00 92.38 62 LEU A C 1
ATOM 483 O O . LEU A 1 62 ? -12.295 13.733 -10.898 1.00 92.38 62 LEU A O 1
ATOM 487 N N . LEU A 1 63 ? -11.238 13.826 -12.879 1.00 91.31 63 LEU A N 1
ATOM 488 C CA . LEU A 1 63 ? -12.306 14.579 -13.547 1.00 91.31 63 LEU A CA 1
ATOM 489 C C . LEU A 1 63 ? -13.634 13.808 -13.529 1.00 91.31 63 LEU A C 1
ATOM 491 O O . LEU A 1 63 ? -14.679 14.383 -13.240 1.00 91.31 63 LEU A O 1
ATOM 495 N N . GLU A 1 64 ? -13.598 12.500 -13.770 1.00 93.44 64 GLU A N 1
ATOM 496 C CA . GLU A 1 64 ? -14.788 11.645 -13.716 1.00 93.44 64 GLU A CA 1
ATOM 497 C C . GLU A 1 64 ? -15.298 11.426 -12.285 1.00 93.44 64 GLU A C 1
ATOM 499 O O . GLU A 1 64 ? -16.507 11.483 -12.033 1.00 93.44 64 GLU A O 1
ATOM 504 N N . LEU A 1 65 ? -14.387 11.199 -11.335 1.00 92.81 65 LEU A N 1
ATOM 505 C CA . LEU A 1 65 ? -14.725 10.957 -9.933 1.00 92.81 65 LEU A CA 1
ATOM 506 C C . LEU A 1 65 ? -15.358 12.193 -9.295 1.00 92.81 65 LEU A C 1
ATOM 508 O O . LEU A 1 65 ? -16.330 12.070 -8.553 1.00 92.81 65 LEU A O 1
ATOM 512 N N . LEU A 1 66 ? -14.815 13.373 -9.580 1.00 90.81 66 LEU A N 1
ATOM 513 C CA . LEU A 1 66 ? -15.244 14.623 -8.965 1.00 90.81 66 LEU A CA 1
ATOM 514 C C . LEU A 1 66 ? -16.411 15.264 -9.723 1.00 90.81 66 LEU A C 1
ATOM 516 O O . LEU A 1 66 ? -17.324 15.785 -9.083 1.00 90.81 66 LEU A O 1
ATOM 520 N N . GLY A 1 67 ? -16.433 15.186 -11.058 1.00 90.44 67 GLY A N 1
ATOM 521 C CA . GLY A 1 67 ? -17.398 15.924 -11.878 1.00 90.44 67 GLY A CA 1
ATOM 522 C C . GLY A 1 67 ? -17.388 17.423 -11.552 1.00 90.44 67 GLY A C 1
ATOM 523 O O . GLY A 1 67 ? -16.335 17.991 -11.280 1.00 90.44 67 GLY A O 1
ATOM 524 N N . ASP A 1 68 ? -18.570 18.042 -11.501 1.00 89.31 68 ASP A N 1
ATOM 525 C CA . ASP A 1 68 ? -18.746 19.479 -11.219 1.00 89.31 68 ASP A CA 1
ATOM 526 C C . ASP A 1 68 ? -18.893 19.808 -9.716 1.00 89.31 68 ASP A C 1
ATOM 528 O O . ASP A 1 68 ? -19.543 20.783 -9.333 1.00 89.31 68 ASP A O 1
ATOM 532 N N . ARG A 1 69 ? -18.352 18.962 -8.832 1.00 88.00 69 ARG A N 1
ATOM 533 C CA . ARG A 1 69 ? -18.504 19.097 -7.375 1.00 88.00 69 ARG A CA 1
ATOM 534 C C . ARG A 1 69 ? -17.784 20.332 -6.819 1.00 88.00 69 ARG A C 1
ATOM 536 O O . ARG A 1 69 ? -16.710 20.707 -7.280 1.00 88.00 69 ARG A O 1
ATOM 543 N N . ASP A 1 70 ? -18.339 20.905 -5.749 1.00 90.00 70 ASP A N 1
ATOM 544 C CA . ASP A 1 70 ? -17.648 21.897 -4.920 1.00 90.00 70 ASP A CA 1
ATOM 545 C C . ASP A 1 70 ? -16.533 21.244 -4.091 1.00 90.00 70 ASP A C 1
ATOM 547 O O . ASP A 1 70 ? -16.798 20.447 -3.194 1.00 90.00 70 ASP A O 1
ATOM 551 N N . LEU A 1 71 ? -15.283 21.605 -4.380 1.00 92.19 71 LEU A N 1
ATOM 552 C CA . LEU A 1 71 ? -14.100 21.009 -3.757 1.00 92.19 71 LEU A CA 1
ATOM 553 C C . LEU A 1 71 ? -13.602 21.771 -2.517 1.00 92.19 71 LEU A C 1
ATOM 555 O O . LEU A 1 71 ? -12.600 21.372 -1.918 1.00 92.19 71 LEU A O 1
ATOM 559 N N . ARG A 1 72 ? -14.284 22.845 -2.082 1.00 93.25 72 ARG A N 1
ATOM 560 C CA . ARG A 1 72 ? -13.853 23.689 -0.942 1.00 93.25 72 ARG A CA 1
ATOM 561 C C . ARG A 1 72 ? -13.730 22.937 0.384 1.00 93.25 72 ARG A C 1
ATOM 563 O O . ARG A 1 72 ? -13.009 23.383 1.269 1.00 93.25 72 ARG A O 1
ATOM 570 N N . ARG A 1 73 ? -14.434 21.817 0.535 1.00 93.19 73 ARG A N 1
ATOM 571 C CA . ARG A 1 73 ? -14.389 20.949 1.723 1.00 93.19 73 ARG A CA 1
ATOM 572 C C . ARG A 1 73 ? -14.033 19.509 1.367 1.00 93.19 73 ARG A C 1
ATOM 574 O O . ARG A 1 73 ? -14.372 18.589 2.103 1.00 93.19 73 ARG A O 1
ATOM 581 N N . THR A 1 74 ? -13.333 19.319 0.252 1.00 92.62 74 THR A N 1
ATOM 582 C CA . THR A 1 74 ? -12.891 18.006 -0.214 1.00 92.62 74 THR A CA 1
ATOM 583 C C . THR A 1 74 ? -11.384 17.869 -0.023 1.00 92.62 74 THR A C 1
ATOM 585 O O . THR A 1 74 ? -10.633 18.752 -0.437 1.00 92.62 74 THR A O 1
ATOM 588 N N . GLY A 1 75 ? -10.945 16.781 0.606 1.00 93.94 75 GLY A N 1
ATOM 589 C CA . GLY A 1 75 ? -9.544 16.359 0.637 1.00 93.94 75 GLY A CA 1
ATOM 590 C C . GLY A 1 75 ? -9.208 15.369 -0.484 1.00 93.94 75 GLY A C 1
ATOM 591 O O . GLY A 1 75 ? -10.101 14.779 -1.096 1.00 93.94 75 GLY A O 1
ATOM 592 N N . LEU A 1 76 ? -7.919 15.153 -0.745 1.00 94.44 76 LEU A N 1
ATOM 593 C CA . LEU A 1 76 ? -7.421 14.180 -1.724 1.00 94.44 76 LEU A CA 1
ATOM 594 C C . LEU A 1 76 ? -6.251 13.375 -1.151 1.00 94.44 76 LEU A C 1
ATOM 596 O O . LEU A 1 76 ? -5.217 13.939 -0.798 1.00 94.44 76 LEU A O 1
ATOM 600 N N . VAL A 1 77 ? -6.378 12.051 -1.153 1.00 94.56 77 VAL A N 1
ATOM 601 C CA . VAL A 1 77 ? -5.260 11.134 -0.904 1.00 94.56 77 VAL A CA 1
ATOM 602 C C . VAL A 1 77 ? -4.951 10.392 -2.199 1.00 94.56 77 VAL A C 1
ATOM 604 O O . VAL A 1 77 ? -5.790 9.642 -2.697 1.00 94.56 77 VAL A O 1
ATOM 607 N N . VAL A 1 78 ? -3.752 10.595 -2.748 1.00 94.50 78 VAL A N 1
ATOM 608 C CA . VAL A 1 78 ? -3.247 9.853 -3.913 1.00 94.50 78 VAL A CA 1
ATOM 609 C C . VAL A 1 78 ? -2.337 8.724 -3.440 1.00 94.50 78 VAL A C 1
ATOM 611 O O . VAL A 1 78 ? -1.295 8.976 -2.854 1.00 94.50 78 VAL A O 1
ATOM 614 N N . ALA A 1 79 ? -2.689 7.478 -3.716 1.00 94.81 79 ALA A N 1
ATOM 615 C CA . ALA A 1 79 ? -1.860 6.308 -3.471 1.00 94.81 79 ALA A CA 1
ATOM 616 C C . ALA A 1 79 ? -1.115 5.900 -4.745 1.00 94.81 79 ALA A C 1
ATOM 618 O O . ALA A 1 79 ? -1.716 5.714 -5.805 1.00 94.81 79 ALA A O 1
ATOM 619 N N . THR A 1 80 ? 0.198 5.726 -4.642 1.00 92.12 80 THR A N 1
ATOM 620 C CA . THR A 1 80 ? 1.035 5.290 -5.763 1.00 92.12 80 THR A CA 1
ATOM 621 C C . THR A 1 80 ? 2.307 4.625 -5.247 1.00 92.12 80 THR A C 1
ATOM 623 O O . THR A 1 80 ? 2.791 4.960 -4.173 1.00 92.12 80 THR A O 1
ATOM 626 N N . THR A 1 81 ? 2.847 3.662 -5.987 1.00 87.81 81 THR A N 1
ATOM 627 C CA . THR A 1 81 ? 4.175 3.082 -5.726 1.00 87.81 81 THR A CA 1
ATOM 628 C C . THR A 1 81 ? 5.208 3.624 -6.697 1.00 87.81 81 THR A C 1
ATOM 630 O O . THR A 1 81 ? 6.352 3.862 -6.320 1.00 87.81 81 THR A O 1
ATOM 633 N N . SER A 1 82 ? 4.823 3.769 -7.964 1.00 80.81 82 SER A N 1
ATOM 634 C CA . SER A 1 82 ? 5.741 4.091 -9.054 1.00 80.81 82 SER A CA 1
ATOM 635 C C . SER A 1 82 ? 5.560 5.511 -9.576 1.00 80.81 82 SER A C 1
ATOM 637 O O . SER A 1 82 ? 6.488 6.084 -10.132 1.00 80.81 82 SER A O 1
ATOM 639 N N . GLY A 1 83 ? 4.378 6.095 -9.407 1.00 80.88 83 GLY A N 1
ATOM 640 C CA . GLY A 1 83 ? 3.953 7.345 -10.022 1.00 80.88 83 GLY A CA 1
ATOM 641 C C . GLY A 1 83 ? 4.519 7.587 -11.425 1.00 80.88 83 GLY A C 1
ATOM 642 O O . GLY A 1 83 ? 4.197 6.865 -12.362 1.00 80.88 83 GLY A O 1
ATOM 643 N N . ASN A 1 84 ? 5.382 8.594 -11.576 1.00 79.06 84 ASN A N 1
ATOM 644 C CA . ASN A 1 84 ? 5.962 9.005 -12.861 1.00 79.06 84 ASN A CA 1
ATOM 645 C C . ASN A 1 84 ? 7.222 8.239 -13.295 1.00 79.06 84 ASN A C 1
ATOM 647 O O . ASN A 1 84 ? 7.933 8.681 -14.205 1.00 79.06 84 ASN A O 1
ATOM 651 N N . ILE A 1 85 ? 7.525 7.102 -12.664 1.00 80.38 85 ILE A N 1
ATOM 652 C CA . ILE A 1 85 ? 8.598 6.219 -13.135 1.00 80.38 85 ILE A CA 1
ATOM 653 C C . ILE A 1 85 ? 8.320 5.792 -14.582 1.00 80.38 85 ILE A C 1
ATOM 655 O O . ILE A 1 85 ? 9.181 5.939 -15.452 1.00 80.38 85 ILE A O 1
ATOM 659 N N . ALA A 1 86 ? 7.099 5.321 -14.844 1.00 81.69 86 ALA A N 1
ATOM 660 C CA . ALA A 1 86 ? 6.641 5.009 -16.187 1.00 81.69 86 ALA A CA 1
ATOM 661 C C . ALA A 1 86 ? 6.571 6.292 -17.036 1.00 81.69 86 ALA A C 1
ATOM 663 O O . ALA A 1 86 ? 5.892 7.255 -16.673 1.00 81.69 86 ALA A O 1
ATOM 664 N N . GLY A 1 87 ? 7.265 6.297 -18.175 1.00 82.25 87 GLY A N 1
ATOM 665 C CA . GLY A 1 87 ? 7.276 7.425 -19.107 1.00 82.25 87 GLY A CA 1
ATOM 666 C C . GLY A 1 87 ? 8.329 8.484 -18.771 1.00 82.25 87 GLY A C 1
ATOM 667 O O . GLY A 1 87 ? 9.395 8.489 -19.387 1.00 82.25 87 GLY A O 1
ATOM 668 N N . VAL A 1 88 ? 8.073 9.365 -17.794 1.00 75.81 88 VAL A N 1
ATOM 669 C CA . VAL A 1 88 ? 8.922 10.549 -17.530 1.00 75.81 88 VAL A CA 1
ATOM 670 C C . VAL A 1 88 ? 10.333 10.158 -17.108 1.00 75.81 88 VAL A C 1
ATOM 672 O O . VAL A 1 88 ? 11.315 10.647 -17.675 1.00 75.81 88 VAL A O 1
ATOM 675 N N . PHE A 1 89 ? 10.460 9.297 -16.095 1.00 74.62 89 PHE A N 1
ATOM 676 C CA . PHE A 1 89 ? 11.781 8.930 -15.600 1.00 74.62 89 PHE A CA 1
ATOM 677 C C . PHE A 1 89 ? 12.551 8.092 -16.620 1.00 74.62 89 PHE A C 1
ATOM 679 O O . PHE A 1 89 ? 13.709 8.403 -16.906 1.00 74.62 89 PHE A O 1
ATOM 686 N N . GLU A 1 90 ? 11.927 7.043 -17.162 1.00 77.81 90 GLU A N 1
ATOM 687 C CA . GLU A 1 90 ? 12.596 6.145 -18.106 1.00 77.81 90 GLU A CA 1
ATOM 688 C C . GLU A 1 90 ? 13.073 6.893 -19.354 1.00 77.81 90 GLU A C 1
ATOM 690 O O . GLU A 1 90 ? 14.213 6.691 -19.776 1.00 77.81 90 GLU A O 1
ATOM 695 N N . ALA A 1 91 ? 12.252 7.792 -19.910 1.00 79.25 91 ALA A N 1
ATOM 696 C CA . ALA A 1 91 ? 12.635 8.602 -21.064 1.00 79.25 91 ALA A CA 1
ATOM 697 C C . ALA A 1 91 ? 13.816 9.523 -20.738 1.00 79.25 91 ALA A C 1
ATOM 699 O O . ALA A 1 91 ? 14.801 9.554 -21.476 1.00 79.25 91 ALA A O 1
ATOM 700 N N . ALA A 1 92 ? 13.751 10.225 -19.606 1.00 74.12 92 ALA A N 1
ATOM 701 C CA . ALA A 1 92 ? 14.804 11.136 -19.180 1.00 74.12 92 ALA A CA 1
ATOM 702 C C . ALA A 1 92 ? 16.143 10.427 -18.942 1.00 74.12 92 ALA A C 1
ATOM 704 O O . ALA A 1 92 ? 17.183 10.900 -19.388 1.00 74.12 92 ALA A O 1
ATOM 705 N N . HIS A 1 93 ? 16.131 9.279 -18.266 1.00 74.19 93 HIS A N 1
ATOM 706 C CA . HIS A 1 93 ? 17.367 8.553 -17.979 1.00 74.19 93 HIS A CA 1
ATOM 707 C C . HIS A 1 93 ? 17.929 7.862 -19.226 1.00 74.19 93 HIS A C 1
ATOM 709 O O . HIS A 1 93 ? 19.142 7.794 -19.390 1.00 74.19 93 HIS A O 1
ATOM 715 N N . ARG A 1 94 ? 17.084 7.387 -20.151 1.00 77.81 94 ARG A N 1
ATOM 716 C CA . ARG A 1 94 ? 17.565 6.901 -21.458 1.00 77.81 94 ARG A CA 1
ATOM 717 C C . ARG A 1 94 ? 18.203 8.025 -22.275 1.00 77.81 94 ARG A C 1
ATOM 719 O O . ARG A 1 94 ? 19.233 7.790 -22.898 1.00 77.81 94 ARG A O 1
ATOM 726 N N . ALA A 1 95 ? 17.634 9.230 -22.240 1.00 79.75 95 ALA A N 1
ATOM 727 C CA . ALA A 1 95 ? 18.224 10.407 -22.872 1.00 79.75 95 ALA A CA 1
ATOM 728 C C . ALA A 1 95 ? 19.592 10.753 -22.255 1.00 79.75 95 ALA A C 1
ATOM 730 O O . ALA A 1 95 ? 20.550 10.947 -23.000 1.00 79.75 95 ALA A O 1
ATOM 731 N N . GLU A 1 96 ? 19.707 10.721 -20.921 1.00 74.75 96 GLU A N 1
ATOM 732 C CA . GLU A 1 96 ? 20.974 10.917 -20.195 1.00 74.75 96 GLU A CA 1
ATOM 733 C C . GLU A 1 96 ? 22.048 9.918 -20.653 1.00 74.75 96 GLU A C 1
ATOM 735 O O . GLU A 1 96 ? 23.153 10.314 -21.021 1.00 74.75 96 GLU A O 1
ATOM 740 N N . LEU A 1 97 ? 21.713 8.623 -20.695 1.00 76.56 97 LEU A N 1
ATOM 741 C CA . LEU A 1 97 ? 22.631 7.568 -21.143 1.00 76.56 97 LEU A CA 1
ATOM 742 C C . LEU A 1 97 ? 23.022 7.702 -22.622 1.00 76.56 97 LEU A C 1
ATOM 744 O O . LEU A 1 97 ? 24.116 7.299 -23.005 1.00 76.56 97 LEU A O 1
ATOM 748 N N . ALA A 1 98 ? 22.154 8.291 -23.444 1.00 82.75 98 ALA A N 1
ATOM 749 C CA . ALA A 1 98 ? 22.428 8.595 -24.846 1.00 82.75 98 ALA A CA 1
ATOM 750 C C . ALA A 1 98 ? 23.194 9.920 -25.051 1.00 82.75 98 ALA A C 1
ATOM 752 O O . ALA A 1 98 ? 23.390 10.337 -26.192 1.00 82.75 98 ALA A O 1
ATOM 753 N N . GLY A 1 99 ? 23.604 10.610 -23.979 1.00 80.44 99 GLY A N 1
ATOM 754 C CA . GLY A 1 99 ? 24.309 11.894 -24.053 1.00 80.44 99 GLY A CA 1
ATOM 755 C C . GLY A 1 99 ? 23.421 13.084 -24.438 1.00 80.44 99 GLY A C 1
ATOM 756 O O . GLY A 1 99 ? 23.930 14.125 -24.848 1.00 80.44 99 GLY A O 1
ATOM 757 N N . THR A 1 100 ? 22.097 12.944 -24.330 1.00 78.00 100 THR A N 1
ATOM 758 C CA . THR A 1 100 ? 21.128 14.021 -24.581 1.00 78.00 100 THR A CA 1
ATOM 759 C C . THR A 1 100 ? 20.840 14.784 -23.279 1.00 78.00 100 THR A C 1
ATOM 761 O O . THR A 1 100 ? 20.584 14.137 -22.260 1.00 78.00 100 THR A O 1
ATOM 764 N N . PRO A 1 101 ? 20.840 16.136 -23.276 1.00 66.62 101 PRO A N 1
ATOM 765 C CA . PRO A 1 101 ? 20.507 16.923 -22.088 1.00 66.62 101 PRO A CA 1
ATOM 766 C C . PRO A 1 101 ? 19.130 16.559 -21.523 1.00 66.62 101 PRO A C 1
ATOM 768 O O . PRO A 1 101 ? 18.122 16.570 -22.234 1.00 66.62 101 PRO A O 1
ATOM 771 N N . VAL A 1 102 ? 19.084 16.242 -20.232 1.00 62.25 102 VAL A N 1
ATOM 772 C CA . VAL A 1 102 ? 17.884 15.747 -19.540 1.00 62.25 102 VAL A CA 1
ATOM 773 C C . VAL A 1 102 ? 16.812 16.834 -19.431 1.00 62.25 102 VAL A C 1
ATOM 775 O O . VAL A 1 102 ? 15.617 16.539 -19.469 1.00 62.25 102 VAL A O 1
ATOM 778 N N . GLU A 1 103 ? 17.226 18.097 -19.372 1.00 59.72 103 GLU A N 1
ATOM 779 C CA . GLU A 1 103 ? 16.375 19.289 -19.327 1.00 59.72 103 GLU A CA 1
ATOM 780 C C . GLU A 1 103 ? 15.502 19.415 -20.584 1.00 59.72 103 GLU A C 1
ATOM 782 O O . GLU A 1 103 ? 14.391 19.936 -20.513 1.00 59.72 103 GLU A O 1
ATOM 787 N N . ALA A 1 104 ? 15.956 18.872 -21.721 1.00 51.00 104 ALA A N 1
ATOM 788 C CA . ALA A 1 104 ? 15.186 18.829 -22.964 1.00 51.00 104 ALA A CA 1
ATOM 789 C C . ALA A 1 104 ? 14.035 17.800 -22.928 1.00 51.00 104 ALA A C 1
ATOM 791 O O . ALA A 1 104 ? 13.108 17.886 -23.730 1.00 51.00 104 ALA A O 1
ATOM 792 N N . VAL A 1 105 ? 14.082 16.838 -21.996 1.00 55.41 105 VAL A N 1
ATOM 793 C CA . VAL A 1 105 ? 13.109 15.735 -21.844 1.00 55.41 105 VAL A CA 1
ATOM 794 C C . VAL A 1 105 ? 12.289 15.870 -20.548 1.00 55.41 105 VAL A C 1
ATOM 796 O O . VAL A 1 105 ? 11.235 15.250 -20.406 1.00 55.41 105 VAL A O 1
ATOM 799 N N . ARG A 1 106 ? 12.723 16.723 -19.608 1.00 61.25 106 ARG A N 1
ATOM 800 C CA . ARG A 1 106 ? 12.076 16.981 -18.310 1.00 61.25 106 ARG A CA 1
ATOM 801 C C . ARG A 1 106 ? 11.618 18.438 -18.142 1.00 61.25 106 ARG A C 1
ATOM 803 O O . ARG A 1 106 ? 12.242 19.187 -17.389 1.00 61.25 106 ARG A O 1
ATOM 810 N N . PRO A 1 107 ? 10.493 18.868 -18.738 1.00 45.25 107 PRO A N 1
ATOM 811 C CA . PRO A 1 107 ? 9.896 20.140 -18.356 1.00 45.25 107 PRO A CA 1
ATOM 812 C C . PRO A 1 107 ? 9.219 19.999 -16.978 1.00 45.25 107 PRO A C 1
ATOM 814 O O . PRO A 1 107 ? 8.071 19.580 -16.882 1.00 45.25 107 PRO A O 1
ATOM 817 N N . GLY A 1 108 ? 9.971 20.312 -15.916 1.00 50.59 108 GLY A N 1
ATOM 818 C CA . GLY A 1 108 ? 9.492 20.751 -14.598 1.00 50.59 108 GLY A CA 1
ATOM 819 C C . GLY A 1 108 ? 8.462 19.879 -13.870 1.00 50.59 108 GLY A C 1
ATOM 820 O O . GLY A 1 108 ? 7.282 20.219 -13.874 1.00 50.59 108 GLY A O 1
ATOM 821 N N . ARG A 1 109 ? 8.929 18.831 -13.174 1.00 50.50 109 ARG A N 1
ATOM 822 C CA . ARG A 1 109 ? 8.398 18.276 -11.904 1.00 50.50 109 ARG A CA 1
ATOM 823 C C . ARG A 1 109 ? 9.278 17.089 -11.496 1.00 50.50 109 ARG A C 1
ATOM 825 O O . ARG A 1 109 ? 9.338 16.081 -12.196 1.00 50.50 109 ARG A O 1
ATOM 832 N N . ASP A 1 110 ? 10.000 17.234 -10.392 1.00 48.81 110 ASP A N 1
ATOM 833 C CA . ASP A 1 110 ? 10.943 16.230 -9.903 1.00 48.81 110 ASP A CA 1
ATOM 834 C C . ASP A 1 110 ? 10.205 15.117 -9.136 1.00 48.81 110 ASP A C 1
ATOM 836 O O . ASP A 1 110 ? 9.826 15.294 -7.984 1.00 48.81 110 ASP A O 1
ATOM 840 N N . GLY A 1 111 ? 10.004 13.956 -9.773 1.00 50.56 111 GLY A N 1
ATOM 841 C CA . GLY A 1 111 ? 9.510 12.725 -9.132 1.00 50.56 111 GLY A CA 1
ATOM 842 C C . GLY A 1 111 ? 8.005 12.409 -9.307 1.00 50.56 111 GLY A C 1
ATOM 843 O O . GLY A 1 111 ? 7.268 13.180 -9.918 1.00 50.56 111 GLY A O 1
ATOM 844 N N . PRO A 1 112 ? 7.522 11.252 -8.806 1.00 49.22 112 PRO A N 1
ATOM 845 C CA . PRO A 1 112 ? 6.126 10.794 -8.754 1.00 49.22 112 PRO A CA 1
ATOM 846 C C . PRO A 1 112 ? 5.209 11.616 -7.839 1.00 49.22 112 PRO A C 1
ATOM 848 O O . PRO A 1 112 ? 4.235 11.076 -7.317 1.00 49.22 112 PRO A O 1
ATOM 851 N N . THR A 1 113 ? 5.456 12.915 -7.660 1.00 60.00 113 THR A N 1
ATOM 852 C CA . THR A 1 113 ? 4.463 13.797 -7.041 1.00 60.00 113 THR A CA 1
ATOM 853 C C . THR A 1 113 ? 3.307 13.968 -8.018 1.00 60.00 113 THR A C 1
ATOM 855 O O . THR A 1 113 ? 3.263 14.884 -8.840 1.00 60.00 113 THR A O 1
ATOM 858 N N . LEU A 1 114 ? 2.394 13.007 -7.951 1.00 66.88 114 LEU A N 1
ATOM 859 C CA . LEU A 1 114 ? 1.231 12.895 -8.807 1.00 66.88 114 LEU A CA 1
ATOM 860 C C . LEU A 1 114 ? 0.071 13.747 -8.312 1.00 66.88 114 LEU A C 1
ATOM 862 O O . LEU A 1 114 ? -0.814 14.054 -9.105 1.00 66.88 114 LEU A O 1
ATOM 866 N N . ALA A 1 115 ? 0.073 14.166 -7.042 1.00 61.31 115 ALA A N 1
ATOM 867 C CA . ALA A 1 115 ? -0.911 15.112 -6.546 1.00 61.31 115 ALA A CA 1
ATOM 868 C C . ALA A 1 115 ? -0.909 16.364 -7.432 1.00 61.31 115 ALA A C 1
ATOM 870 O O . ALA A 1 115 ? -0.023 17.223 -7.380 1.00 61.31 115 ALA A O 1
ATOM 871 N N . ALA A 1 116 ? -1.931 16.467 -8.278 1.00 55.88 116 ALA A N 1
ATOM 872 C CA . ALA A 1 116 ? -2.266 17.726 -8.893 1.00 55.88 116 ALA A CA 1
ATOM 873 C C . ALA A 1 116 ? -2.513 18.734 -7.750 1.00 55.88 116 ALA A C 1
ATOM 875 O O . ALA A 1 116 ? -2.901 18.360 -6.641 1.00 55.88 116 ALA A O 1
ATOM 876 N N . ARG A 1 117 ? -2.407 20.030 -8.040 1.00 62.12 117 ARG A N 1
ATOM 877 C CA . ARG A 1 117 ? -2.985 21.069 -7.179 1.00 62.12 117 ARG A CA 1
ATOM 878 C C . ARG A 1 117 ? -4.356 21.505 -7.734 1.00 62.12 117 ARG A C 1
ATOM 880 O O . ARG A 1 117 ? -4.433 22.628 -8.233 1.00 62.12 117 ARG A O 1
ATOM 887 N N . PRO A 1 118 ? -5.420 20.664 -7.769 1.00 63.12 118 PRO A N 1
ATOM 888 C CA . PRO A 1 118 ? -6.773 21.159 -8.002 1.00 63.12 118 PRO A CA 1
ATOM 889 C C . PRO A 1 118 ? -7.205 22.082 -6.858 1.00 63.12 118 PRO A C 1
ATOM 891 O O . PRO A 1 118 ? -6.525 22.144 -5.831 1.00 63.12 118 PRO A O 1
ATOM 894 N N . PRO A 1 119 ? -8.349 22.770 -6.993 1.00 81.56 119 PRO A N 1
ATOM 895 C CA . PRO A 1 119 ? -8.856 23.695 -5.985 1.00 81.56 119 PRO A CA 1
ATOM 896 C C . PRO A 1 119 ? -9.497 22.962 -4.787 1.00 81.56 119 PRO A C 1
ATOM 898 O O . PRO A 1 119 ? -10.590 23.322 -4.355 1.00 81.56 119 PRO A O 1
ATOM 901 N N . PHE A 1 120 ? -8.846 21.919 -4.261 1.00 89.19 120 PHE A N 1
ATOM 902 C CA . PHE A 1 120 ? -9.253 21.283 -3.009 1.00 89.19 120 PHE A CA 1
ATOM 903 C C . PHE A 1 120 ? -9.044 22.265 -1.858 1.00 89.19 120 PHE A C 1
ATOM 905 O O . PHE A 1 120 ? -7.953 22.808 -1.693 1.00 89.19 120 PHE A O 1
ATOM 912 N N . GLY A 1 121 ? -10.091 22.499 -1.070 1.00 91.19 121 GLY A N 1
ATOM 913 C CA . GLY A 1 121 ? -9.987 23.276 0.167 1.00 91.19 121 GLY A CA 1
ATOM 914 C C . GLY A 1 121 ? -9.690 22.423 1.406 1.00 91.19 121 GLY A C 1
ATOM 915 O O . GLY A 1 121 ? -9.429 22.982 2.467 1.00 91.19 121 GLY A O 1
ATOM 916 N N . GLY A 1 122 ? -9.717 21.090 1.280 1.00 92.19 122 GLY A N 1
ATOM 917 C CA . GLY A 1 122 ? -9.226 20.153 2.292 1.00 92.19 122 GLY A CA 1
ATOM 918 C C . GLY A 1 122 ? -7.763 19.735 2.070 1.00 92.19 122 GLY A C 1
ATOM 919 O O . GLY A 1 122 ? -7.129 20.173 1.106 1.00 92.19 122 GLY A O 1
ATOM 920 N N . PRO A 1 123 ? -7.212 18.868 2.942 1.00 92.12 123 PRO A N 1
ATOM 921 C CA . PRO A 1 123 ? -5.844 18.375 2.807 1.00 92.12 123 PRO A CA 1
ATOM 922 C C . PRO A 1 123 ? -5.639 17.586 1.508 1.00 92.12 123 PRO A C 1
ATOM 924 O O . PRO A 1 123 ? -6.516 16.843 1.070 1.00 92.12 123 PRO A O 1
ATOM 927 N N . VAL A 1 124 ? -4.459 17.722 0.907 1.00 92.06 124 VAL A N 1
ATOM 928 C CA . VAL A 1 124 ? -4.039 16.958 -0.273 1.00 92.06 124 VAL A CA 1
ATOM 929 C C . VAL A 1 124 ? -2.709 16.300 0.043 1.00 92.06 124 VAL A C 1
ATOM 931 O O . VAL A 1 124 ? -1.820 16.972 0.559 1.00 92.06 124 VAL A O 1
ATOM 934 N N . THR A 1 125 ? -2.564 15.008 -0.250 1.00 90.81 125 THR A N 1
ATOM 935 C CA . THR A 1 125 ? -1.290 14.310 -0.059 1.00 90.81 125 THR A CA 1
ATOM 936 C C . THR A 1 125 ? -1.097 13.142 -1.023 1.00 90.81 125 THR A C 1
ATOM 938 O O . THR A 1 125 ? -2.049 12.666 -1.645 1.00 90.81 125 THR A O 1
ATOM 941 N N . THR A 1 126 ? 0.148 12.672 -1.134 1.00 91.19 126 THR A N 1
ATOM 942 C CA . THR A 1 126 ? 0.509 11.446 -1.859 1.00 91.19 126 THR A CA 1
ATOM 943 C C . THR A 1 126 ? 1.126 10.438 -0.891 1.00 91.19 126 THR A C 1
ATOM 945 O O . THR A 1 126 ? 2.094 10.759 -0.204 1.00 91.19 126 THR A O 1
ATOM 948 N N . LEU A 1 127 ? 0.591 9.219 -0.848 1.00 91.56 127 LEU A N 1
ATOM 949 C CA . LEU A 1 127 ? 1.061 8.111 -0.021 1.00 91.56 127 LEU A CA 1
ATOM 950 C C . LEU A 1 127 ? 1.788 7.073 -0.886 1.00 91.56 127 LEU A C 1
ATOM 952 O O . LEU A 1 127 ? 1.263 6.655 -1.921 1.00 91.56 127 LEU A O 1
ATOM 956 N N . SER A 1 128 ? 2.969 6.633 -0.441 1.00 90.75 128 SER A N 1
ATOM 957 C CA . SER A 1 128 ? 3.774 5.632 -1.151 1.00 90.75 128 SER A CA 1
ATOM 958 C C . SER A 1 128 ? 4.409 4.618 -0.200 1.00 90.75 128 SER A C 1
ATOM 960 O O . SER A 1 128 ? 5.528 4.775 0.287 1.00 90.75 128 SER A O 1
ATOM 962 N N . LEU A 1 129 ? 3.695 3.518 0.004 1.00 92.44 129 LEU A N 1
ATOM 963 C CA . LEU A 1 129 ? 4.032 2.389 0.872 1.00 92.44 129 LEU A CA 1
ATOM 964 C C . LEU A 1 129 ? 4.062 1.069 0.079 1.00 92.44 129 LEU A C 1
ATOM 966 O O . LEU A 1 129 ? 3.639 0.021 0.562 1.00 92.44 129 LEU A O 1
ATOM 970 N N . ALA A 1 130 ? 4.510 1.117 -1.179 1.00 92.31 130 ALA A N 1
ATOM 971 C CA . ALA A 1 130 ? 4.420 -0.007 -2.111 1.00 92.31 130 ALA A CA 1
ATOM 972 C C . ALA A 1 130 ? 2.976 -0.551 -2.229 1.00 92.31 130 ALA A C 1
ATOM 974 O O . ALA A 1 130 ? 2.019 0.218 -2.350 1.00 92.31 130 ALA A O 1
ATOM 975 N N . CYS A 1 131 ? 2.795 -1.871 -2.185 1.00 95.44 131 CYS A N 1
ATOM 976 C CA . CYS A 1 131 ? 1.522 -2.535 -2.464 1.00 95.44 131 CYS A CA 1
ATOM 977 C C . CYS A 1 131 ? 0.392 -2.210 -1.470 1.00 95.44 131 CYS A C 1
ATOM 979 O O . CYS A 1 131 ? -0.780 -2.396 -1.801 1.00 95.44 131 CYS A O 1
ATOM 981 N N . ILE A 1 132 ? 0.713 -1.697 -0.275 1.00 97.00 132 ILE A N 1
ATOM 982 C CA . ILE A 1 132 ? -0.300 -1.303 0.716 1.00 97.00 132 ILE A CA 1
ATOM 983 C C . ILE A 1 132 ? -0.767 0.148 0.557 1.00 97.00 132 ILE A C 1
ATOM 985 O O . ILE A 1 132 ? -1.687 0.547 1.264 1.00 97.00 132 ILE A O 1
ATOM 989 N N . SER A 1 133 ? -0.175 0.938 -0.353 1.00 96.50 133 SER A N 1
ATOM 990 C CA . SER A 1 133 ? -0.467 2.380 -0.486 1.00 96.50 133 SER A CA 1
ATOM 991 C C . SER A 1 133 ? -1.966 2.659 -0.597 1.00 96.50 133 SER A C 1
ATOM 993 O O . SER A 1 133 ? -2.493 3.490 0.133 1.00 96.50 133 SER A O 1
ATOM 995 N N . GLY A 1 134 ? -2.672 1.930 -1.467 1.00 96.81 134 GLY A N 1
ATOM 996 C CA . GLY A 1 134 ? -4.108 2.120 -1.660 1.00 96.81 134 GLY A CA 1
ATOM 997 C C . GLY A 1 134 ? -4.946 1.758 -0.434 1.00 96.81 134 GLY A C 1
ATOM 998 O O . GLY A 1 134 ? -5.903 2.456 -0.128 1.00 96.81 134 GLY A O 1
ATOM 999 N N . THR A 1 135 ? -4.573 0.704 0.294 1.00 97.81 135 THR A N 1
ATOM 1000 C CA . THR A 1 135 ? -5.290 0.267 1.503 1.00 97.81 135 THR A CA 1
ATOM 1001 C C . THR A 1 135 ? -5.039 1.234 2.662 1.00 97.81 135 THR A C 1
ATOM 1003 O O . THR A 1 135 ? -5.977 1.648 3.334 1.00 97.81 135 THR A O 1
ATOM 1006 N N . ALA A 1 136 ? -3.790 1.662 2.860 1.00 97.69 136 ALA A N 1
ATOM 1007 C CA . ALA A 1 136 ? -3.410 2.609 3.908 1.00 97.69 136 ALA A CA 1
ATOM 1008 C C . ALA A 1 136 ? -3.950 4.033 3.665 1.00 97.69 136 ALA A C 1
ATOM 1010 O O . ALA A 1 136 ? -4.144 4.790 4.616 1.00 97.69 136 ALA A O 1
ATOM 1011 N N . ALA A 1 137 ? -4.248 4.399 2.414 1.00 97.00 137 ALA A N 1
ATOM 1012 C CA . ALA A 1 137 ? -4.874 5.679 2.090 1.00 97.00 137 ALA A CA 1
ATOM 1013 C C . ALA A 1 137 ? -6.259 5.849 2.743 1.00 97.00 137 ALA A C 1
ATOM 1015 O O . ALA A 1 137 ? -6.634 6.973 3.081 1.00 97.00 137 ALA A O 1
ATOM 1016 N N . PHE A 1 138 ? -6.987 4.751 2.989 1.00 95.81 138 PHE A N 1
ATOM 1017 C CA . PHE A 1 138 ? -8.252 4.792 3.726 1.00 95.81 138 PHE A CA 1
ATOM 1018 C C . PHE A 1 138 ? -8.057 5.207 5.189 1.00 95.81 138 PHE A C 1
ATOM 1020 O O . PHE A 1 138 ? -8.866 5.980 5.687 1.00 95.81 138 PHE A O 1
ATOM 1027 N N . THR A 1 139 ? -6.967 4.794 5.849 1.00 95.44 139 THR A N 1
ATOM 1028 C CA . THR A 1 139 ? -6.647 5.222 7.225 1.00 95.44 139 THR A CA 1
ATOM 1029 C C . THR A 1 139 ? -6.413 6.730 7.312 1.00 95.44 139 THR A C 1
ATOM 1031 O O . THR A 1 139 ? -6.900 7.389 8.230 1.00 95.44 139 THR A O 1
ATOM 1034 N N . VAL A 1 140 ? -5.695 7.297 6.335 1.00 95.62 140 VAL A N 1
ATOM 1035 C CA . VAL A 1 140 ? -5.453 8.748 6.258 1.00 9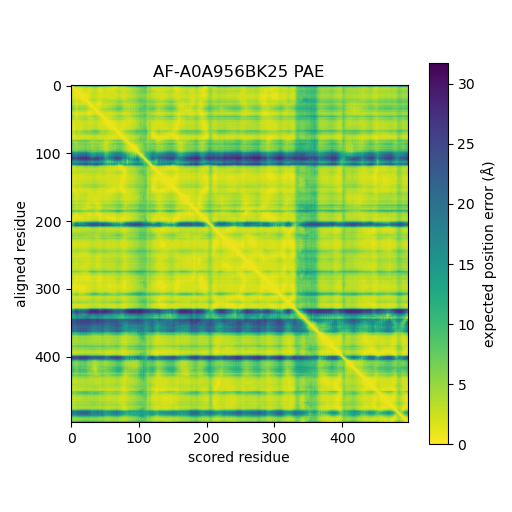5.62 140 VAL A CA 1
ATOM 1036 C C . VAL A 1 140 ? -6.772 9.494 6.042 1.00 95.62 140 VAL A C 1
ATOM 1038 O O . VAL A 1 140 ? -7.082 10.437 6.768 1.00 95.62 140 VAL A O 1
ATOM 1041 N N . ALA A 1 141 ? -7.584 9.037 5.085 1.00 93.94 141 ALA A N 1
ATOM 1042 C CA . ALA A 1 141 ? -8.865 9.655 4.765 1.00 93.94 141 ALA A CA 1
ATOM 1043 C C . ALA A 1 141 ? -9.870 9.596 5.927 1.00 93.94 141 ALA A C 1
ATOM 1045 O O . ALA A 1 141 ? -10.497 10.607 6.242 1.00 93.94 141 ALA A O 1
ATOM 1046 N N . GLU A 1 142 ? -9.987 8.443 6.591 1.00 89.62 142 GLU A N 1
ATOM 1047 C CA . GLU A 1 142 ? -10.808 8.251 7.791 1.00 89.62 142 GLU A CA 1
ATOM 1048 C C . GLU A 1 142 ? -10.413 9.260 8.873 1.00 89.62 142 GLU A C 1
ATOM 1050 O O . GLU A 1 142 ? -11.258 9.982 9.402 1.00 89.62 142 GLU A O 1
ATOM 1055 N N . GLY A 1 143 ? -9.113 9.386 9.145 1.00 90.19 143 GLY A N 1
ATOM 1056 C CA . GLY A 1 143 ? -8.622 10.315 10.150 1.00 90.19 143 GLY A CA 1
ATOM 1057 C C . GLY A 1 143 ? -8.800 11.795 9.774 1.00 90.19 143 GLY A C 1
ATOM 1058 O O . GLY A 1 143 ? -8.921 12.627 10.673 1.00 90.19 143 GLY A O 1
ATOM 1059 N N . TRP A 1 144 ? -8.821 12.160 8.486 1.00 93.25 144 TRP A N 1
ATOM 1060 C CA . TRP A 1 144 ? -9.134 13.529 8.037 1.00 93.25 144 TRP A CA 1
ATOM 1061 C C . TRP A 1 144 ? -10.613 13.876 8.203 1.00 93.25 144 TRP A C 1
ATOM 1063 O O . TRP A 1 144 ? -10.933 14.995 8.614 1.00 93.25 144 TRP A O 1
ATOM 1073 N N . LEU A 1 145 ? -11.499 12.921 7.906 1.00 89.06 145 LEU A N 1
ATOM 1074 C CA . LEU A 1 145 ? -12.941 13.057 8.114 1.00 89.06 145 LEU A CA 1
ATOM 1075 C C . LEU A 1 145 ? -13.272 13.135 9.611 1.00 89.06 145 LEU A C 1
ATOM 1077 O O . LEU A 1 145 ? -14.035 14.008 10.021 1.00 89.06 145 LEU A O 1
ATOM 1081 N N . ALA A 1 146 ? -12.655 12.278 10.431 1.00 86.31 146 ALA A N 1
ATOM 1082 C CA . ALA A 1 146 ? -12.860 12.246 11.879 1.00 86.31 146 ALA A CA 1
ATOM 1083 C C . ALA A 1 146 ? -12.406 13.543 12.575 1.00 86.31 146 ALA A C 1
ATOM 1085 O O . ALA A 1 146 ? -13.068 14.020 13.491 1.00 86.31 146 ALA A O 1
ATOM 1086 N N . ASP A 1 147 ? -11.316 14.157 12.108 1.00 89.88 147 ASP A N 1
ATOM 1087 C CA . ASP A 1 147 ? -10.842 15.455 12.608 1.00 89.88 147 ASP A CA 1
ATOM 1088 C C . ASP A 1 147 ? -11.642 16.659 12.062 1.00 89.88 147 ASP A C 1
ATOM 1090 O O . ASP A 1 147 ? -11.378 17.800 12.446 1.00 89.88 147 ASP A O 1
ATOM 1094 N N . GLY A 1 148 ? -12.580 16.450 11.132 1.00 90.31 148 GLY A N 1
ATOM 1095 C CA . GLY A 1 148 ? -13.354 17.528 10.508 1.00 90.31 148 GLY A CA 1
ATOM 1096 C C . GLY A 1 148 ? -12.545 18.436 9.570 1.00 90.31 148 GLY A C 1
ATOM 1097 O O . GLY A 1 148 ? -12.988 19.547 9.251 1.00 90.31 148 GLY A O 1
ATOM 1098 N N . LEU A 1 149 ? -11.376 17.988 9.092 1.00 91.88 149 LEU A N 1
ATOM 1099 C CA . LEU A 1 149 ? -10.536 18.763 8.163 1.00 91.88 149 LEU A CA 1
ATOM 1100 C C . LEU A 1 149 ? -11.211 18.967 6.802 1.00 91.88 149 LEU A C 1
ATOM 1102 O O . LEU A 1 149 ? -10.952 19.951 6.111 1.00 91.88 149 LEU A O 1
ATOM 1106 N N . CYS A 1 150 ? -12.096 18.049 6.436 1.00 92.38 150 CYS A N 1
ATOM 1107 C CA . CYS A 1 150 ? -12.897 18.059 5.223 1.00 92.38 150 CYS A CA 1
ATOM 1108 C C . CYS A 1 150 ? -14.191 17.272 5.471 1.00 92.38 150 CYS A C 1
ATOM 1110 O O . CYS A 1 150 ? -14.294 16.540 6.455 1.00 92.38 150 CYS A O 1
ATOM 1112 N N . ASP A 1 151 ? -15.174 17.450 4.594 1.00 90.00 151 ASP A N 1
ATOM 1113 C CA . ASP A 1 151 ? -16.469 16.760 4.680 1.00 90.00 151 ASP A CA 1
ATOM 1114 C C . ASP A 1 151 ? -16.504 15.532 3.752 1.00 90.00 151 ASP A C 1
ATOM 1116 O O . ASP A 1 151 ? -17.264 14.586 3.976 1.00 90.00 151 ASP A O 1
ATOM 1120 N N . GLU A 1 152 ? -15.632 15.533 2.737 1.00 90.62 152 GLU A N 1
ATOM 1121 C CA . GLU A 1 152 ? -15.405 14.435 1.804 1.00 90.62 152 GLU A CA 1
ATOM 1122 C C . GLU A 1 152 ? -13.907 14.268 1.514 1.00 90.62 152 GLU A C 1
ATOM 1124 O O . GLU A 1 152 ? -13.150 15.240 1.502 1.00 90.62 152 GLU A O 1
ATOM 1129 N N . VAL A 1 153 ? -13.474 13.045 1.217 1.00 93.12 153 VAL A N 1
ATOM 1130 C CA . VAL A 1 153 ? -12.114 12.732 0.770 1.00 93.12 153 VAL A CA 1
ATOM 1131 C C . VAL A 1 153 ? -12.182 11.876 -0.485 1.00 93.12 153 VAL A C 1
ATOM 1133 O O . VAL A 1 153 ? -12.792 10.808 -0.495 1.00 93.12 153 VAL A O 1
ATOM 1136 N N . ALA A 1 154 ? -11.519 12.322 -1.547 1.00 94.19 154 ALA A N 1
ATOM 1137 C CA . ALA A 1 154 ? -11.233 11.482 -2.697 1.00 94.19 154 ALA A CA 1
ATOM 1138 C C . ALA A 1 154 ? -10.013 10.610 -2.375 1.00 94.19 154 ALA A C 1
ATOM 1140 O O . ALA A 1 154 ? -8.891 11.108 -2.291 1.00 94.19 154 ALA A O 1
ATOM 1141 N N . VAL A 1 155 ? -10.228 9.310 -2.189 1.00 95.94 155 VAL A N 1
ATOM 1142 C CA . VAL A 1 155 ? -9.149 8.324 -2.083 1.00 95.94 155 VAL A CA 1
ATOM 1143 C C . VAL A 1 155 ? -8.928 7.742 -3.465 1.00 95.94 155 VAL A C 1
ATOM 1145 O O . VAL A 1 155 ? -9.810 7.076 -4.007 1.00 95.94 155 VAL A O 1
ATOM 1148 N N . VAL A 1 156 ? -7.769 8.014 -4.056 1.00 96.69 156 VAL A N 1
ATOM 1149 C CA . VAL A 1 156 ? -7.439 7.545 -5.403 1.00 96.69 156 VAL A CA 1
ATOM 1150 C C . VAL A 1 156 ? -6.149 6.753 -5.399 1.00 96.69 156 VAL A C 1
ATOM 1152 O O . VAL A 1 156 ? -5.221 7.071 -4.668 1.00 96.69 156 VAL A O 1
ATOM 1155 N N . GLY A 1 157 ? -6.081 5.720 -6.224 1.00 96.81 157 GLY A N 1
ATOM 1156 C CA . GLY A 1 157 ? -4.903 4.900 -6.436 1.00 96.81 157 GLY A CA 1
ATOM 1157 C C . GLY A 1 157 ? -4.543 4.890 -7.911 1.00 96.81 157 GLY A C 1
ATOM 1158 O O . GLY A 1 157 ? -5.426 4.715 -8.752 1.00 96.81 157 GLY A O 1
ATOM 1159 N N . VAL A 1 158 ? -3.267 5.083 -8.234 1.00 96.00 158 VAL A N 1
ATOM 1160 C CA . VAL A 1 158 ? -2.803 5.093 -9.624 1.00 96.00 158 VAL A CA 1
ATOM 1161 C C . VAL A 1 158 ? -1.385 4.553 -9.754 1.00 96.00 158 VAL A C 1
ATOM 1163 O O . VAL A 1 158 ? -0.483 4.931 -9.007 1.00 96.00 158 VAL A O 1
ATOM 1166 N N . ASP A 1 159 ? -1.190 3.670 -10.726 1.00 94.69 159 ASP A N 1
ATOM 1167 C CA . ASP A 1 159 ? 0.125 3.214 -11.165 1.00 94.69 159 ASP A CA 1
ATOM 1168 C C . ASP A 1 159 ? 0.044 2.658 -12.586 1.00 94.69 159 ASP A C 1
ATOM 1170 O O . ASP A 1 159 ? -0.981 2.099 -12.987 1.00 94.69 159 ASP A O 1
ATOM 1174 N N . ALA A 1 160 ? 1.142 2.810 -13.328 1.00 92.88 160 ALA A N 1
ATOM 1175 C CA . ALA A 1 160 ? 1.300 2.324 -14.691 1.00 92.88 160 ALA A CA 1
ATOM 1176 C C . ALA A 1 160 ? 2.411 1.276 -14.769 1.00 92.88 160 ALA A C 1
ATOM 1178 O O . ALA A 1 160 ? 3.473 1.434 -14.164 1.00 92.88 160 ALA A O 1
ATOM 1179 N N . VAL A 1 161 ? 2.182 0.211 -15.535 1.00 93.62 161 VAL A N 1
ATOM 1180 C CA . VAL A 1 161 ? 3.191 -0.829 -15.732 1.00 93.62 161 VAL A CA 1
ATOM 1181 C C . VAL A 1 161 ? 4.224 -0.344 -16.750 1.00 93.62 161 VAL A C 1
ATOM 1183 O O . VAL A 1 161 ? 3.887 0.282 -17.757 1.00 93.62 161 VAL A O 1
ATOM 1186 N N . CYS A 1 162 ? 5.499 -0.618 -16.481 1.00 90.94 162 CYS A N 1
ATOM 1187 C CA . CYS A 1 162 ? 6.605 -0.216 -17.341 1.00 90.94 162 CYS A CA 1
ATOM 1188 C C . CYS A 1 162 ? 7.792 -1.193 -17.246 1.00 90.94 162 CYS A C 1
ATOM 1190 O O . CYS A 1 162 ? 7.848 -2.001 -16.305 1.00 90.94 162 CYS A O 1
ATOM 1192 N N . PRO A 1 163 ? 8.757 -1.124 -18.185 1.00 89.56 163 PRO A N 1
ATOM 1193 C CA . PRO A 1 163 ? 9.919 -2.003 -18.190 1.00 89.56 163 PRO A CA 1
ATOM 1194 C C . PRO A 1 163 ? 10.719 -1.993 -16.887 1.00 89.56 163 PRO A C 1
ATOM 1196 O O . PRO A 1 163 ? 11.070 -3.064 -16.393 1.00 89.56 163 PRO A O 1
ATOM 1199 N N . TYR A 1 164 ? 10.977 -0.819 -16.297 1.00 87.50 164 TYR A N 1
ATOM 1200 C CA . TYR A 1 164 ? 11.699 -0.727 -15.024 1.00 87.50 164 TYR A CA 1
ATOM 1201 C C . TYR A 1 164 ? 11.038 -1.550 -13.910 1.00 87.50 164 TYR A C 1
ATOM 1203 O O . TYR A 1 164 ? 11.694 -2.364 -13.258 1.00 87.50 164 TYR A O 1
ATOM 1211 N N . VAL A 1 165 ? 9.730 -1.365 -13.706 1.00 89.94 165 VAL A N 1
ATOM 1212 C CA . VAL A 1 165 ? 8.994 -2.063 -12.646 1.00 89.94 165 VAL A CA 1
ATOM 1213 C C . VAL A 1 165 ? 8.965 -3.566 -12.924 1.00 89.94 165 VAL A C 1
ATOM 1215 O O . VAL A 1 165 ? 9.207 -4.370 -12.021 1.00 89.94 165 VAL A O 1
ATOM 1218 N N . GLN A 1 166 ? 8.736 -3.963 -14.178 1.00 92.88 166 GLN A N 1
ATOM 1219 C CA . GLN A 1 166 ? 8.732 -5.371 -14.571 1.00 92.88 166 GLN A CA 1
ATOM 1220 C C . GLN A 1 166 ? 10.097 -6.034 -14.344 1.00 92.88 166 GLN A C 1
ATOM 1222 O O . GLN A 1 166 ? 10.155 -7.152 -13.829 1.00 92.88 166 GLN A O 1
ATOM 1227 N N . ALA A 1 167 ? 11.193 -5.339 -14.648 1.00 90.81 167 ALA A N 1
ATOM 1228 C CA . ALA A 1 167 ? 12.548 -5.814 -14.386 1.00 90.81 167 ALA A CA 1
ATOM 1229 C C . ALA A 1 167 ? 12.813 -5.992 -12.887 1.00 90.81 167 ALA A C 1
ATOM 1231 O O . ALA A 1 167 ? 13.341 -7.028 -12.480 1.00 90.81 167 ALA A O 1
ATOM 1232 N N . GLY A 1 168 ? 12.383 -5.038 -12.059 1.00 90.25 168 GLY A N 1
ATOM 1233 C CA . GLY A 1 168 ? 12.488 -5.122 -10.604 1.00 90.25 168 GLY A CA 1
ATOM 1234 C C . GLY A 1 168 ? 11.795 -6.356 -10.021 1.00 90.25 168 GLY A C 1
ATOM 1235 O O . GLY A 1 168 ? 12.430 -7.178 -9.353 1.00 90.25 168 GLY A O 1
ATOM 1236 N N . PHE A 1 169 ? 10.513 -6.555 -10.341 1.00 93.62 169 PHE A N 1
ATOM 1237 C CA . PHE A 1 169 ? 9.759 -7.726 -9.871 1.00 93.62 169 PHE A CA 1
ATOM 1238 C C . PHE A 1 169 ? 10.249 -9.049 -10.485 1.00 93.62 169 PHE A C 1
ATOM 1240 O O . PHE A 1 169 ? 10.217 -10.083 -9.811 1.00 93.62 169 PHE A O 1
ATOM 1247 N N . SER A 1 170 ? 10.749 -9.036 -11.727 1.00 92.38 170 SER A N 1
ATOM 1248 C CA . SER A 1 170 ? 11.410 -10.198 -12.338 1.00 92.38 170 SER A CA 1
ATOM 1249 C C . SER A 1 170 ? 12.677 -10.565 -11.564 1.00 92.38 170 SER A C 1
ATOM 1251 O O . SER A 1 170 ? 12.870 -11.728 -11.206 1.00 92.38 170 SER A O 1
ATOM 1253 N N . GLY A 1 171 ? 13.502 -9.568 -11.230 1.00 88.94 171 GLY A N 1
ATOM 1254 C CA . GLY A 1 171 ? 14.703 -9.728 -10.418 1.00 88.94 171 GLY A CA 1
ATOM 1255 C C . GLY A 1 171 ? 14.388 -10.348 -9.061 1.00 88.94 171 GLY A C 1
ATOM 1256 O O . GLY A 1 171 ? 15.069 -11.291 -8.657 1.00 88.94 171 GLY A O 1
ATOM 1257 N N . LEU A 1 172 ? 13.321 -9.895 -8.394 1.00 90.25 172 LEU A N 1
ATOM 1258 C CA . LEU A 1 172 ? 12.831 -10.451 -7.124 1.00 90.25 172 LEU A CA 1
ATOM 1259 C C . LEU A 1 172 ? 12.332 -11.902 -7.216 1.00 90.25 172 LEU A C 1
ATOM 1261 O O . LEU A 1 172 ? 12.164 -12.544 -6.182 1.00 90.25 172 LEU A O 1
ATOM 1265 N N . GLY A 1 173 ? 12.103 -12.431 -8.421 1.00 91.00 173 GLY A N 1
ATOM 1266 C CA . GLY A 1 173 ? 11.460 -13.731 -8.611 1.00 91.00 173 GLY A CA 1
ATOM 1267 C C . GLY A 1 173 ? 9.970 -13.718 -8.260 1.00 91.00 173 GLY A C 1
ATOM 1268 O O . GLY A 1 173 ? 9.400 -14.776 -8.015 1.00 91.00 173 GLY A O 1
ATOM 1269 N N . ALA A 1 174 ? 9.349 -12.536 -8.225 1.00 94.25 174 ALA A N 1
ATOM 1270 C CA . ALA A 1 174 ? 7.955 -12.353 -7.829 1.00 94.25 174 ALA A CA 1
ATOM 1271 C C . ALA A 1 174 ? 6.967 -12.515 -8.995 1.00 94.25 174 ALA A C 1
ATOM 1273 O O . ALA A 1 174 ? 5.774 -12.676 -8.758 1.00 94.25 174 ALA A O 1
ATOM 1274 N N . LEU A 1 175 ? 7.438 -12.464 -10.247 1.00 96.62 175 LEU A N 1
ATOM 1275 C CA . LEU A 1 175 ? 6.579 -12.651 -11.419 1.00 96.62 175 LEU A CA 1
ATOM 1276 C C . LEU A 1 175 ? 6.284 -14.133 -11.676 1.00 96.62 175 LEU A C 1
ATOM 1278 O O . LEU A 1 175 ? 7.152 -14.968 -11.447 1.00 96.62 175 LEU A O 1
ATOM 1282 N N . SER A 1 176 ? 5.105 -14.466 -12.196 1.00 96.19 176 SER A N 1
ATOM 1283 C CA . SER A 1 176 ? 4.782 -15.796 -12.733 1.00 96.19 176 SER A CA 1
ATOM 1284 C C . SER A 1 176 ? 5.195 -15.891 -14.201 1.00 96.19 176 SER A C 1
ATOM 1286 O O . SER A 1 176 ? 5.130 -14.905 -14.934 1.00 96.19 176 SER A O 1
ATOM 1288 N N . ALA A 1 177 ? 5.600 -17.082 -14.648 1.00 92.31 177 ALA A N 1
ATOM 1289 C CA . ALA A 1 177 ? 5.777 -17.364 -16.080 1.00 92.31 177 ALA A CA 1
ATOM 1290 C C . ALA A 1 177 ? 4.438 -17.634 -16.802 1.00 92.31 177 ALA A C 1
ATOM 1292 O O . ALA A 1 177 ? 4.398 -17.735 -18.026 1.00 92.31 177 ALA A O 1
ATOM 1293 N N . SER A 1 178 ? 3.346 -17.771 -16.048 1.00 92.31 178 SER A N 1
ATOM 1294 C CA . SER A 1 178 ? 2.007 -18.095 -16.535 1.00 92.31 178 SER A CA 1
ATOM 1295 C C . SER A 1 178 ? 0.956 -17.183 -15.894 1.00 92.31 178 SER A C 1
ATOM 1297 O O . SER A 1 178 ? 1.288 -16.172 -15.275 1.00 92.31 178 SER A O 1
ATOM 1299 N N . LEU A 1 179 ? -0.325 -17.509 -16.068 1.00 94.94 179 LEU A N 1
ATOM 1300 C CA . LEU A 1 179 ? -1.394 -16.806 -15.366 1.00 94.94 179 LEU A CA 1
ATOM 1301 C C . LEU A 1 179 ? -1.259 -17.023 -13.845 1.00 94.94 179 LEU A C 1
ATOM 1303 O O . LEU A 1 179 ? -1.013 -18.161 -13.433 1.00 94.94 179 LEU A O 1
ATOM 1307 N N . PRO A 1 180 ? -1.432 -15.982 -13.007 1.00 94.44 180 PRO A N 1
ATOM 1308 C CA . PRO A 1 180 ? -1.376 -16.127 -11.556 1.00 94.44 180 PRO A CA 1
ATOM 1309 C C . PRO A 1 180 ? -2.456 -17.088 -11.057 1.00 94.44 180 PRO A C 1
ATOM 1311 O O . PRO A 1 180 ? -3.601 -17.034 -11.506 1.00 94.44 180 PRO A O 1
ATOM 1314 N N . ARG A 1 181 ? -2.106 -17.947 -10.094 1.00 93.31 181 ARG A N 1
ATOM 1315 C CA . ARG A 1 181 ? -3.032 -18.920 -9.487 1.00 93.31 181 ARG A CA 1
ATOM 1316 C C . ARG A 1 181 ? -2.996 -18.862 -7.955 1.00 93.31 181 ARG A C 1
ATOM 1318 O O . ARG A 1 181 ? -2.583 -19.854 -7.348 1.00 93.31 181 ARG A O 1
ATOM 1325 N N . PRO A 1 182 ? -3.361 -17.728 -7.328 1.00 94.88 182 PRO A N 1
ATOM 1326 C CA . PRO A 1 182 ? -3.209 -17.560 -5.890 1.00 94.88 182 PRO A CA 1
ATOM 1327 C C . PRO A 1 182 ? -3.882 -18.667 -5.081 1.00 94.88 182 PRO A C 1
ATOM 1329 O O . PRO A 1 182 ? -4.936 -19.166 -5.475 1.00 94.88 182 PRO A O 1
ATOM 1332 N N . PHE A 1 183 ? -3.271 -19.041 -3.958 1.00 93.94 183 PHE A N 1
ATOM 1333 C CA . PHE A 1 183 ? -3.771 -20.070 -3.029 1.00 93.94 183 PHE A CA 1
ATOM 1334 C C . PHE A 1 183 ? -3.926 -21.493 -3.601 1.00 93.94 1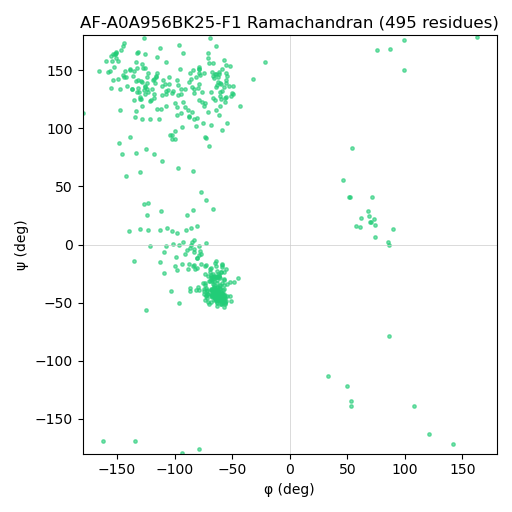83 PHE A C 1
ATOM 1336 O O . PHE A 1 183 ? -4.564 -22.338 -2.976 1.00 93.94 183 PHE A O 1
ATOM 1343 N N . THR A 1 184 ? -3.341 -21.790 -4.764 1.00 92.19 184 THR A N 1
ATOM 1344 C CA . THR A 1 184 ? -3.316 -23.148 -5.345 1.00 92.19 184 THR A CA 1
ATOM 1345 C C . THR A 1 184 ? -1.923 -23.756 -5.246 1.00 92.19 184 THR A C 1
ATOM 1347 O O . THR A 1 184 ? -0.951 -23.019 -5.267 1.00 92.19 184 THR A O 1
ATOM 1350 N N . ASP A 1 185 ? -1.764 -25.079 -5.266 1.00 88.69 185 ASP A N 1
ATOM 1351 C CA . ASP A 1 185 ? -0.431 -25.718 -5.210 1.00 88.69 185 ASP A CA 1
ATOM 1352 C C . ASP A 1 185 ? 0.525 -25.307 -6.352 1.00 88.69 185 ASP A C 1
ATOM 1354 O O . ASP A 1 185 ? 1.735 -25.492 -6.254 1.00 88.69 185 ASP A O 1
ATOM 1358 N N . ALA A 1 186 ? -0.004 -24.727 -7.435 1.00 88.12 186 ALA A N 1
ATOM 1359 C CA . ALA A 1 186 ? 0.748 -24.349 -8.628 1.00 88.12 186 ALA A CA 1
ATOM 1360 C C . ALA A 1 186 ? 1.070 -22.838 -8.727 1.00 88.12 186 ALA A C 1
ATOM 1362 O O . ALA A 1 186 ? 1.464 -22.366 -9.800 1.00 88.12 186 ALA A O 1
ATOM 1363 N N . HIS A 1 187 ? 0.875 -22.064 -7.656 1.00 89.75 187 HIS A N 1
ATOM 1364 C CA . HIS A 1 187 ? 1.238 -20.643 -7.596 1.00 89.75 187 HIS A CA 1
ATOM 1365 C C . HIS A 1 187 ? 2.766 -20.428 -7.609 1.00 89.75 187 HIS A C 1
ATOM 1367 O O . HIS A 1 187 ? 3.505 -21.077 -6.872 1.00 89.75 187 HIS A O 1
ATOM 1373 N N . ASP A 1 188 ? 3.258 -19.527 -8.465 1.00 94.50 188 ASP A N 1
ATOM 1374 C CA . ASP A 1 188 ? 4.698 -19.266 -8.649 1.00 94.50 188 ASP A CA 1
ATOM 1375 C C . ASP A 1 188 ? 5.043 -17.772 -8.813 1.00 94.50 188 ASP A C 1
ATOM 1377 O O . ASP A 1 188 ? 6.165 -17.425 -9.201 1.00 94.50 188 ASP A O 1
ATOM 1381 N N . GLY A 1 189 ? 4.079 -16.892 -8.543 1.00 96.06 189 GLY A N 1
ATOM 1382 C CA . GLY A 1 189 ? 4.211 -15.447 -8.655 1.00 96.06 189 GLY A CA 1
ATOM 1383 C C . GLY A 1 189 ? 2.963 -14.751 -9.194 1.00 96.06 189 GLY A C 1
ATOM 1384 O O . GLY A 1 189 ? 1.906 -15.352 -9.391 1.00 96.06 189 GLY A O 1
ATOM 1385 N N . MET A 1 190 ? 3.131 -13.462 -9.462 1.00 96.62 190 MET A N 1
ATOM 1386 C CA . MET A 1 190 ? 2.096 -12.548 -9.938 1.00 96.62 190 MET A CA 1
ATOM 1387 C C . MET A 1 190 ? 2.361 -12.078 -11.371 1.00 96.62 190 MET A C 1
ATOM 1389 O O . MET A 1 190 ? 3.459 -12.222 -11.901 1.00 96.62 190 MET A O 1
ATOM 1393 N N . LEU A 1 191 ? 1.382 -11.430 -11.989 1.00 98.06 191 LEU A N 1
ATOM 1394 C CA . LEU A 1 191 ? 1.599 -10.600 -13.173 1.00 98.06 191 LEU A CA 1
ATOM 1395 C C . LEU A 1 191 ? 1.268 -9.154 -12.813 1.00 98.06 191 LEU A C 1
ATOM 1397 O O . LEU A 1 191 ? 0.410 -8.902 -11.968 1.00 98.06 191 LEU A O 1
ATOM 1401 N N . LEU A 1 192 ? 1.974 -8.205 -13.421 1.00 98.06 192 LEU A N 1
ATOM 1402 C CA . LEU A 1 192 ? 1.772 -6.784 -13.151 1.00 98.06 192 LEU A CA 1
ATOM 1403 C C . LEU A 1 192 ? 0.542 -6.255 -13.877 1.00 98.06 192 LEU A C 1
ATOM 1405 O O . LEU A 1 192 ? 0.186 -6.741 -14.953 1.00 98.06 192 LEU A O 1
ATOM 1409 N N . GLY A 1 193 ? -0.074 -5.243 -13.279 1.00 97.44 193 GLY A N 1
ATOM 1410 C CA . GLY A 1 193 ? -1.190 -4.513 -13.854 1.00 97.44 193 GLY A CA 1
ATOM 1411 C C . GLY A 1 193 ? -0.981 -3.008 -13.767 1.00 97.44 193 GLY A C 1
ATOM 1412 O O . GLY A 1 193 ? -0.151 -2.529 -12.994 1.00 97.44 193 GLY A O 1
ATOM 1413 N N . GLU A 1 194 ? -1.776 -2.260 -14.518 1.00 97.19 194 GLU A N 1
ATOM 1414 C CA . GLU A 1 194 ? -1.974 -0.829 -14.297 1.00 97.19 194 GLU A CA 1
ATOM 1415 C C . GLU A 1 194 ? -3.439 -0.500 -14.084 1.00 97.19 194 GLU A C 1
ATOM 1417 O O . GLU A 1 194 ? -4.330 -1.145 -14.646 1.00 97.19 194 GLU A O 1
ATOM 1422 N N . ALA A 1 195 ? -3.682 0.514 -13.262 1.00 97.88 195 ALA A N 1
ATOM 1423 C CA . ALA A 1 195 ? -5.023 1.006 -13.034 1.00 97.88 195 ALA A CA 1
ATOM 1424 C C . ALA A 1 195 ? -5.028 2.429 -12.488 1.00 97.88 195 ALA A C 1
ATOM 1426 O O . ALA A 1 195 ? -4.081 2.880 -11.843 1.00 97.88 195 ALA A O 1
ATOM 1427 N N . PHE A 1 196 ? -6.166 3.081 -12.691 1.00 97.81 196 PHE A N 1
ATOM 1428 C CA . PHE A 1 196 ? -6.682 4.096 -11.789 1.00 97.81 196 PHE A CA 1
ATOM 1429 C C . PHE A 1 196 ? -7.901 3.532 -11.064 1.00 97.81 196 PHE A C 1
ATOM 1431 O O . PHE A 1 196 ? -8.769 2.909 -11.681 1.00 97.81 196 PHE A O 1
ATOM 1438 N N . ALA A 1 197 ? -8.001 3.802 -9.772 1.00 98.12 197 ALA A N 1
ATOM 1439 C CA . ALA A 1 197 ? -9.227 3.625 -9.017 1.00 98.12 197 ALA A CA 1
ATOM 1440 C C . ALA A 1 197 ? -9.443 4.830 -8.108 1.00 98.12 197 ALA A C 1
ATOM 1442 O O . ALA A 1 197 ? -8.489 5.399 -7.588 1.00 98.12 197 ALA A O 1
ATOM 1443 N N . GLY A 1 198 ? -10.695 5.211 -7.909 1.00 96.44 198 GLY A N 1
ATOM 1444 C CA . GLY A 1 198 ? -11.082 6.317 -7.055 1.00 96.44 198 GLY A CA 1
ATOM 1445 C C . GLY A 1 198 ? -12.353 5.991 -6.297 1.00 96.44 198 GLY A C 1
ATOM 1446 O O . GLY A 1 198 ? -13.303 5.465 -6.877 1.00 96.44 198 GLY A O 1
ATOM 1447 N N . VAL A 1 199 ? -12.368 6.322 -5.013 1.00 94.25 199 VAL A N 1
ATOM 1448 C CA . VAL A 1 199 ? -13.524 6.210 -4.126 1.00 94.25 199 VAL A CA 1
ATOM 1449 C C . VAL A 1 199 ? -13.702 7.553 -3.434 1.00 94.25 199 VAL A C 1
ATOM 1451 O O . VAL A 1 199 ? -12.769 8.070 -2.819 1.00 94.25 199 VAL A O 1
ATOM 1454 N N . LEU A 1 200 ? -14.896 8.131 -3.541 1.00 91.56 200 LEU A N 1
ATOM 1455 C CA . LEU A 1 200 ? -15.254 9.309 -2.763 1.00 91.56 200 LEU A CA 1
ATOM 1456 C C . LEU A 1 200 ? -15.853 8.870 -1.425 1.00 91.56 200 LEU A C 1
ATOM 1458 O O . LEU A 1 200 ? -16.915 8.245 -1.396 1.00 91.56 200 LEU A O 1
ATOM 1462 N N . LEU A 1 201 ? -15.164 9.202 -0.338 1.00 88.00 201 LEU A N 1
ATOM 1463 C CA . LEU A 1 201 ? -15.621 8.993 1.031 1.00 88.00 201 LEU A CA 1
ATOM 1464 C C . LEU A 1 201 ? -16.243 10.288 1.543 1.00 88.00 201 LEU A C 1
ATOM 1466 O O . LEU A 1 201 ? -15.684 11.358 1.327 1.00 88.00 201 LEU A O 1
ATOM 1470 N N . GLY A 1 202 ? -17.374 10.198 2.228 1.00 81.44 202 GLY A N 1
ATOM 1471 C CA . GLY A 1 202 ? -18.006 11.329 2.903 1.00 81.44 202 GLY A CA 1
ATOM 1472 C C . GLY A 1 202 ? -18.239 11.006 4.369 1.00 81.44 202 GLY A C 1
ATOM 1473 O O . GLY A 1 202 ? -18.207 9.841 4.758 1.00 81.44 202 GLY A O 1
ATOM 1474 N N . ARG A 1 203 ? -18.501 12.027 5.186 1.00 68.12 203 ARG A N 1
ATOM 1475 C CA . ARG A 1 203 ? -18.942 11.827 6.577 1.00 68.12 203 ARG A CA 1
ATOM 1476 C C . ARG A 1 203 ? -20.328 11.167 6.656 1.00 68.12 203 ARG A C 1
ATOM 1478 O O . ARG A 1 203 ? -20.606 10.404 7.575 1.00 68.12 203 ARG A O 1
ATOM 1485 N N . GLU A 1 204 ? -21.176 11.437 5.667 1.00 60.34 204 GLU A N 1
ATOM 1486 C CA . GLU A 1 204 ? -22.567 10.983 5.549 1.00 60.34 204 GLU A CA 1
ATOM 1487 C C . GLU A 1 204 ? -22.754 10.263 4.191 1.00 60.34 204 GLU A C 1
ATOM 1489 O O . GLU A 1 204 ? -22.233 10.723 3.174 1.00 60.34 204 GLU A O 1
ATOM 1494 N N . GLY A 1 205 ? -23.436 9.110 4.156 1.00 59.56 205 GLY A N 1
ATOM 1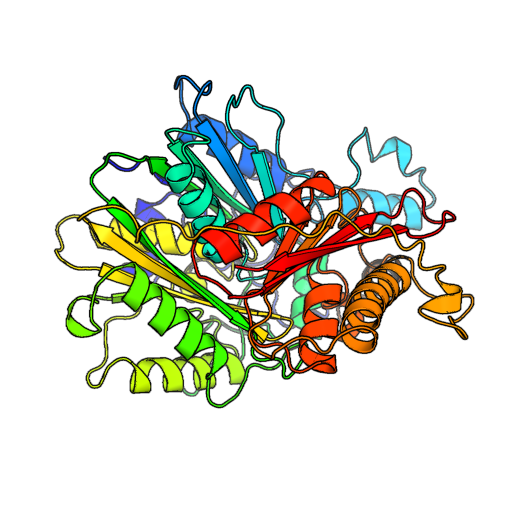495 C CA . GLY A 1 205 ? -23.400 8.175 3.024 1.00 59.56 205 GLY A CA 1
ATOM 1496 C C . GLY A 1 205 ? -23.895 6.756 3.356 1.00 59.56 205 GLY A C 1
ATOM 1497 O O . GLY A 1 205 ? -24.284 6.469 4.480 1.00 59.56 205 GLY A O 1
ATOM 1498 N N . ASP A 1 206 ? -23.907 5.867 2.353 1.00 54.81 206 ASP A N 1
ATOM 1499 C CA . ASP A 1 206 ? -24.494 4.513 2.455 1.00 54.81 206 ASP A CA 1
ATOM 1500 C C . ASP A 1 206 ? -23.458 3.400 2.711 1.00 54.81 206 ASP A C 1
ATOM 1502 O O . ASP A 1 206 ? -23.818 2.284 3.079 1.00 54.81 206 ASP A O 1
ATOM 1506 N N . LEU A 1 207 ? -22.174 3.659 2.452 1.00 59.09 207 LEU A N 1
ATOM 1507 C CA . LEU A 1 207 ? -21.102 2.659 2.385 1.00 59.09 207 LEU A CA 1
ATOM 1508 C C . LEU A 1 207 ? -19.755 3.334 2.735 1.00 59.09 207 LEU A C 1
ATOM 1510 O O . LEU A 1 207 ? -19.528 4.481 2.341 1.00 59.09 207 LEU A O 1
ATOM 1514 N N . TYR A 1 208 ? -18.882 2.644 3.474 1.00 68.31 208 TYR A N 1
ATOM 1515 C CA . TYR A 1 208 ? -17.723 3.244 4.150 1.00 68.31 208 TYR A CA 1
ATOM 1516 C C . TYR A 1 208 ? -16.534 2.288 4.263 1.00 68.31 208 TYR A C 1
ATOM 1518 O O . TYR A 1 208 ? -16.706 1.069 4.270 1.00 68.31 208 TYR A O 1
ATOM 1526 N N . ALA A 1 209 ? -15.335 2.855 4.435 1.00 72.50 209 ALA A N 1
ATOM 1527 C CA . ALA A 1 209 ? -14.268 2.186 5.174 1.00 72.50 209 ALA A CA 1
ATOM 1528 C C . ALA A 1 209 ? -14.657 2.227 6.658 1.00 72.50 209 ALA A C 1
ATOM 1530 O O . ALA A 1 209 ? -14.416 3.220 7.335 1.00 72.50 209 ALA A O 1
ATOM 1531 N N . ALA A 1 210 ? -15.351 1.188 7.116 1.00 79.75 210 ALA A N 1
ATOM 1532 C CA . ALA A 1 210 ? -15.908 1.114 8.463 1.00 79.75 210 ALA A CA 1
ATOM 1533 C C . ALA A 1 210 ? -14.819 0.999 9.534 1.00 79.75 210 ALA A C 1
ATOM 1535 O O . ALA A 1 210 ? -15.009 1.436 10.659 1.00 79.75 210 ALA A O 1
ATOM 1536 N N . GLY A 1 211 ? -13.660 0.454 9.175 1.00 89.62 211 GLY A N 1
ATOM 1537 C CA . GLY A 1 211 ? -12.495 0.418 10.042 1.00 89.62 211 GLY A CA 1
ATOM 1538 C C . GLY A 1 211 ? -11.248 0.060 9.255 1.00 89.62 211 GLY A C 1
ATOM 1539 O O . GLY A 1 211 ? -11.311 -0.663 8.255 1.00 89.62 211 GLY A O 1
ATOM 1540 N N . THR A 1 212 ? -10.105 0.574 9.696 1.00 95.38 212 THR A N 1
ATOM 1541 C CA . THR A 1 212 ? -8.810 0.319 9.060 1.00 95.38 212 THR A CA 1
ATOM 1542 C C . THR A 1 212 ? -7.772 -0.149 10.073 1.00 95.38 212 THR A C 1
ATOM 1544 O O . THR A 1 212 ? -7.879 0.121 11.263 1.00 95.38 212 THR A O 1
ATOM 1547 N N . GLY A 1 213 ? -6.757 -0.878 9.626 1.00 97.06 213 GLY A N 1
ATOM 1548 C CA . GLY A 1 213 ? -5.690 -1.372 10.490 1.00 97.06 213 GLY A CA 1
ATOM 1549 C C . GLY A 1 213 ? -4.352 -1.357 9.775 1.00 97.06 213 GLY A C 1
ATOM 1550 O O . GLY A 1 213 ? -4.283 -1.602 8.571 1.00 97.06 213 GLY A O 1
ATOM 1551 N N . LEU A 1 214 ? -3.292 -1.057 10.522 1.00 98.19 214 LEU A N 1
ATOM 1552 C CA . LEU A 1 214 ? -1.920 -0.950 10.030 1.00 98.19 214 LEU A CA 1
ATOM 1553 C C . LEU A 1 214 ? -0.978 -1.631 11.019 1.00 98.19 214 LEU A C 1
ATOM 1555 O O . LEU A 1 214 ? -1.054 -1.380 12.221 1.00 98.19 214 LEU A O 1
ATOM 1559 N N . ALA A 1 215 ? -0.063 -2.455 10.521 1.00 97.94 215 ALA A N 1
ATOM 1560 C CA . ALA A 1 215 ? 0.924 -3.138 11.350 1.00 97.94 215 ALA A CA 1
ATOM 1561 C C . ALA A 1 215 ? 2.214 -3.418 10.573 1.00 97.94 215 ALA A C 1
ATOM 1563 O O . ALA A 1 215 ? 2.214 -3.467 9.341 1.00 97.94 215 ALA A O 1
ATOM 1564 N N . SER A 1 216 ? 3.303 -3.664 11.302 1.00 97.44 216 SER A N 1
ATOM 1565 C CA . SER A 1 216 ? 4.564 -4.142 10.734 1.00 97.44 216 SER A CA 1
ATOM 1566 C C . SER A 1 216 ? 4.970 -5.505 11.300 1.00 97.44 216 SER A C 1
ATOM 1568 O O . SER A 1 216 ? 4.834 -5.776 12.498 1.00 97.44 216 SER A O 1
ATOM 1570 N N . ASP A 1 217 ? 5.517 -6.363 10.441 1.00 96.94 217 ASP A N 1
ATOM 1571 C CA . ASP A 1 217 ? 6.112 -7.644 10.827 1.00 96.94 217 ASP A CA 1
ATOM 1572 C C . ASP A 1 217 ? 7.439 -7.461 11.575 1.00 96.94 217 ASP A C 1
ATOM 1574 O O . ASP A 1 217 ? 7.799 -8.324 12.382 1.00 96.94 217 ASP A O 1
ATOM 1578 N N . ALA A 1 218 ? 8.158 -6.358 11.316 1.00 96.06 218 ALA A N 1
ATOM 1579 C CA . ALA A 1 218 ? 9.489 -6.074 11.861 1.00 96.06 218 ALA A CA 1
ATOM 1580 C C . ALA A 1 218 ? 10.491 -7.233 11.662 1.00 96.06 218 ALA A C 1
ATOM 1582 O O . ALA A 1 218 ? 11.228 -7.590 12.580 1.00 96.06 218 ALA A O 1
ATOM 1583 N N . LEU A 1 219 ? 10.469 -7.874 10.483 1.00 94.00 219 LEU A N 1
ATOM 1584 C CA . LEU A 1 219 ? 11.172 -9.143 10.245 1.00 94.00 219 LEU A CA 1
ATOM 1585 C C . LEU A 1 219 ? 12.140 -9.111 9.054 1.00 94.00 219 LEU A C 1
ATOM 1587 O O . LEU A 1 219 ? 13.313 -9.442 9.210 1.00 94.00 219 LEU A O 1
ATOM 1591 N N . HIS A 1 220 ? 11.667 -8.762 7.854 1.00 92.62 220 HIS A N 1
ATOM 1592 C CA . HIS A 1 220 ? 12.476 -8.841 6.636 1.00 92.62 220 HIS A CA 1
ATOM 1593 C C . HIS A 1 220 ? 12.029 -7.821 5.582 1.00 92.62 220 HIS A C 1
ATOM 1595 O O . HIS A 1 220 ? 10.863 -7.443 5.516 1.00 92.62 220 HIS A O 1
ATOM 1601 N N . ALA A 1 221 ? 12.953 -7.403 4.711 1.00 87.56 221 ALA A N 1
ATOM 1602 C CA . ALA A 1 221 ? 12.681 -6.398 3.681 1.00 87.56 221 ALA A CA 1
ATOM 1603 C C . ALA A 1 221 ? 11.696 -6.881 2.599 1.00 87.56 221 ALA A C 1
ATOM 1605 O O . ALA A 1 221 ? 10.994 -6.077 1.996 1.00 87.56 221 ALA A O 1
ATOM 1606 N N . THR A 1 222 ? 11.630 -8.187 2.335 1.00 86.88 222 THR A N 1
ATOM 1607 C CA . THR A 1 222 ? 10.788 -8.752 1.258 1.00 86.88 222 THR A CA 1
ATOM 1608 C C . THR A 1 222 ? 9.988 -9.988 1.636 1.00 86.88 222 THR A C 1
ATOM 1610 O O . THR A 1 222 ? 9.104 -10.381 0.884 1.00 86.88 222 THR A O 1
ATOM 1613 N N . ALA A 1 223 ? 10.309 -10.631 2.758 1.00 90.38 223 ALA A N 1
ATOM 1614 C CA . ALA A 1 223 ? 9.666 -11.877 3.148 1.00 90.38 223 ALA A CA 1
ATOM 1615 C C . ALA A 1 223 ? 8.629 -11.547 4.226 1.00 90.38 223 ALA A C 1
ATOM 1617 O O . ALA A 1 223 ? 8.981 -10.826 5.162 1.00 90.38 223 ALA A O 1
ATOM 1618 N N . PRO A 1 224 ? 7.390 -12.045 4.108 1.00 93.50 224 PRO A N 1
ATOM 1619 C CA . PRO A 1 224 ? 6.383 -11.828 5.137 1.00 93.50 224 PRO A CA 1
ATOM 1620 C C . PRO A 1 224 ? 6.715 -12.638 6.397 1.00 93.50 224 PRO A C 1
ATOM 1622 O O . PRO A 1 224 ? 7.448 -13.636 6.336 1.00 93.50 224 PRO A O 1
ATOM 1625 N N . ASP A 1 225 ? 6.133 -12.259 7.535 1.00 96.12 225 ASP A N 1
ATOM 1626 C CA . ASP A 1 225 ? 6.076 -13.149 8.698 1.00 96.12 225 ASP A CA 1
ATOM 1627 C C . ASP A 1 225 ? 5.310 -14.427 8.325 1.00 96.12 225 ASP A C 1
ATOM 1629 O O . ASP A 1 225 ? 4.138 -14.372 7.975 1.00 96.12 225 ASP A O 1
ATOM 1633 N N . ARG A 1 226 ? 5.948 -15.599 8.411 1.00 93.19 226 ARG A N 1
ATOM 1634 C CA . ARG A 1 226 ? 5.325 -16.883 8.036 1.00 93.19 226 ARG A CA 1
ATOM 1635 C C . ARG A 1 226 ? 4.097 -17.228 8.878 1.00 93.19 226 ARG A C 1
ATOM 1637 O O . ARG A 1 226 ? 3.231 -17.950 8.397 1.00 93.19 226 ARG A O 1
ATOM 1644 N N . GLU A 1 227 ? 4.033 -16.725 10.108 1.00 94.56 227 GLU A N 1
ATOM 1645 C CA . GLU A 1 227 ? 2.870 -16.873 10.992 1.00 94.56 227 GLU A CA 1
ATOM 1646 C C . GLU A 1 227 ? 1.818 -15.777 10.756 1.00 94.56 227 GLU A C 1
ATOM 1648 O O . GLU A 1 227 ? 0.776 -15.767 11.401 1.00 94.56 227 GLU A O 1
ATOM 1653 N N . GLY A 1 228 ? 2.085 -14.815 9.867 1.00 96.38 228 GLY A N 1
ATOM 1654 C CA . GLY A 1 228 ? 1.145 -13.761 9.493 1.00 96.38 228 GLY A CA 1
ATOM 1655 C C . GLY A 1 228 ? 0.735 -12.837 10.636 1.00 96.38 228 GLY A C 1
ATOM 1656 O O . GLY A 1 228 ? -0.321 -12.215 10.573 1.00 96.38 228 GLY A O 1
ATOM 1657 N N . ARG A 1 229 ? 1.542 -12.723 11.699 1.00 97.38 229 ARG A N 1
ATOM 1658 C CA . ARG A 1 229 ? 1.167 -11.986 12.919 1.00 97.38 229 ARG A CA 1
ATOM 1659 C C . ARG A 1 229 ? 0.940 -10.493 12.688 1.00 97.38 229 ARG A C 1
ATOM 1661 O O . ARG A 1 229 ? 0.128 -9.907 13.403 1.00 97.38 229 ARG A O 1
ATOM 1668 N N . GLY A 1 230 ? 1.661 -9.861 11.758 1.00 97.56 230 GLY A N 1
ATOM 1669 C CA . GLY A 1 230 ? 1.426 -8.462 11.387 1.00 97.56 230 GLY A CA 1
ATOM 1670 C C . GLY A 1 230 ? 0.125 -8.299 10.605 1.00 97.56 230 GLY A C 1
ATOM 1671 O O . GLY A 1 230 ? -0.721 -7.498 10.997 1.00 97.56 230 GLY A O 1
ATOM 1672 N N . ALA A 1 231 ? -0.087 -9.118 9.572 1.00 98.06 231 ALA A N 1
ATOM 1673 C CA . ALA A 1 231 ? -1.320 -9.105 8.782 1.00 98.06 231 ALA A CA 1
ATOM 1674 C C . ALA A 1 231 ? -2.566 -9.426 9.628 1.00 98.06 231 ALA A C 1
ATOM 1676 O O . ALA A 1 231 ? -3.570 -8.723 9.536 1.00 98.06 231 ALA A O 1
ATOM 1677 N N . LEU A 1 232 ? -2.480 -10.415 10.525 1.00 98.38 232 LEU A N 1
ATOM 1678 C CA . LEU A 1 232 ? -3.547 -10.746 11.469 1.00 98.38 232 LEU A CA 1
ATOM 1679 C C . LEU A 1 232 ? -3.872 -9.567 12.394 1.00 98.38 232 LEU A C 1
ATOM 1681 O O . LEU A 1 232 ? -5.041 -9.285 12.634 1.00 98.38 232 LEU A O 1
ATOM 1685 N N . ARG A 1 233 ? -2.856 -8.854 12.895 1.00 98.00 233 ARG A N 1
ATOM 1686 C CA . ARG A 1 233 ? -3.059 -7.670 13.742 1.00 98.00 233 ARG A CA 1
ATOM 1687 C C . ARG A 1 233 ? -3.758 -6.547 12.985 1.00 98.00 233 ARG A C 1
ATOM 1689 O O . ARG A 1 233 ? -4.737 -6.023 13.494 1.00 98.00 233 ARG A O 1
ATOM 1696 N N . ALA A 1 234 ? -3.309 -6.242 11.766 1.00 98.44 234 ALA A N 1
ATOM 1697 C CA . ALA A 1 234 ? -3.959 -5.243 10.921 1.00 98.44 234 ALA A CA 1
ATOM 1698 C C . ALA A 1 234 ? -5.433 -5.600 10.653 1.00 98.44 234 ALA A C 1
ATOM 1700 O O . ALA A 1 234 ? -6.302 -4.742 10.784 1.00 98.44 234 ALA A O 1
ATOM 1701 N N . ALA A 1 235 ? -5.731 -6.868 10.355 1.00 98.25 235 ALA A N 1
ATOM 1702 C CA . ALA A 1 235 ? -7.100 -7.328 10.140 1.00 98.25 235 ALA A CA 1
ATOM 1703 C C . ALA A 1 235 ? -7.963 -7.223 11.408 1.00 98.25 235 ALA A C 1
ATOM 1705 O O . ALA A 1 235 ? -9.070 -6.694 11.352 1.00 98.25 235 ALA A O 1
ATOM 1706 N N . LEU A 1 236 ? -7.456 -7.679 12.559 1.00 97.56 236 LEU A N 1
ATOM 1707 C CA . LEU A 1 236 ? -8.166 -7.590 13.840 1.00 97.56 236 LEU A CA 1
ATOM 1708 C C . LEU A 1 236 ? -8.405 -6.137 14.270 1.00 97.56 236 LEU A C 1
ATOM 1710 O O . LEU A 1 236 ? -9.485 -5.826 14.767 1.00 97.56 236 LEU A O 1
ATOM 1714 N N . ASP A 1 237 ? -7.437 -5.245 14.053 1.00 96.25 237 ASP A N 1
ATOM 1715 C CA . ASP A 1 237 ? -7.590 -3.819 14.345 1.00 96.25 237 ASP A CA 1
ATOM 1716 C C . ASP A 1 237 ? -8.646 -3.176 13.435 1.00 96.25 237 ASP A C 1
ATOM 1718 O O . ASP A 1 237 ? -9.471 -2.401 13.921 1.00 96.25 237 ASP A O 1
ATOM 1722 N N . ALA A 1 238 ? -8.676 -3.539 12.147 1.00 95.38 238 ALA A N 1
ATOM 1723 C CA . ALA A 1 238 ? -9.694 -3.069 11.208 1.00 95.38 238 ALA A CA 1
ATOM 1724 C C . ALA A 1 238 ? -11.102 -3.552 11.597 1.00 95.38 238 ALA A C 1
ATOM 1726 O O . ALA A 1 238 ? -12.026 -2.743 11.639 1.00 95.38 238 ALA A O 1
ATOM 1727 N N . LEU A 1 239 ? -11.257 -4.837 11.945 1.00 93.75 239 LEU A N 1
ATOM 1728 C CA . LEU A 1 239 ? -12.519 -5.413 12.436 1.00 93.75 239 LEU A CA 1
ATOM 1729 C C . LEU A 1 239 ? -12.992 -4.723 13.718 1.00 93.75 239 LEU A C 1
ATOM 1731 O O . LEU A 1 239 ? -14.141 -4.303 13.812 1.00 93.75 239 LEU A O 1
ATOM 1735 N N . LYS A 1 240 ? -12.081 -4.536 14.679 1.00 92.75 240 LYS A N 1
ATOM 1736 C CA . LYS A 1 240 ? -12.372 -3.857 15.945 1.00 92.75 240 LYS A CA 1
ATOM 1737 C C . LYS A 1 240 ? -12.821 -2.412 15.735 1.00 92.75 240 LYS A C 1
ATOM 1739 O O . LYS A 1 240 ? -13.728 -1.959 16.421 1.00 92.75 240 LYS A O 1
ATOM 1744 N N . ARG A 1 241 ? -12.175 -1.672 14.831 1.00 90.00 241 ARG A N 1
ATOM 1745 C CA . ARG A 1 241 ? -12.540 -0.278 14.521 1.00 90.00 241 ARG A CA 1
ATOM 1746 C C . ARG A 1 241 ? -13.860 -0.170 13.772 1.00 90.00 241 ARG A C 1
ATOM 1748 O O . ARG A 1 241 ? -14.570 0.802 13.983 1.00 90.00 241 ARG A O 1
ATOM 1755 N N . ALA A 1 242 ? -14.175 -1.176 12.962 1.00 87.94 242 ALA A N 1
ATOM 1756 C CA . ALA A 1 242 ? -15.458 -1.305 12.290 1.00 87.94 242 ALA A CA 1
ATOM 1757 C C . ALA A 1 242 ? -16.592 -1.789 13.202 1.00 87.94 242 ALA A C 1
ATOM 1759 O O . ALA A 1 242 ? -17.734 -1.787 12.758 1.00 87.94 242 ALA A O 1
ATOM 1760 N N . ASP A 1 243 ? -16.282 -2.202 14.435 1.00 88.00 243 ASP A N 1
ATOM 1761 C CA . ASP A 1 243 ? -17.227 -2.819 15.371 1.00 88.00 243 ASP A CA 1
ATOM 1762 C C . ASP A 1 243 ? -17.988 -4.009 14.752 1.00 88.00 243 ASP A C 1
ATOM 1764 O O . ASP A 1 243 ? -19.190 -4.180 14.939 1.00 88.00 243 ASP A O 1
ATOM 1768 N N . VAL A 1 244 ? -17.274 -4.839 13.979 1.00 88.81 244 VAL A N 1
ATOM 1769 C CA . VAL A 1 244 ? -17.823 -6.054 13.356 1.00 88.81 244 VAL A CA 1
ATOM 1770 C C . VAL A 1 244 ? -16.999 -7.290 13.699 1.00 88.81 244 VAL A C 1
ATOM 1772 O O . VAL A 1 244 ? -15.787 -7.225 13.932 1.00 88.81 244 VAL A O 1
ATOM 1775 N N . GLY A 1 245 ? -17.657 -8.445 13.710 1.00 91.00 245 GLY A N 1
ATOM 1776 C CA . GLY A 1 245 ? -17.032 -9.746 13.906 1.00 91.00 245 GLY A CA 1
ATOM 1777 C C . GLY A 1 245 ? -16.716 -10.474 12.591 1.00 91.00 245 GLY A C 1
ATOM 1778 O O . GLY A 1 245 ? -17.162 -10.076 11.515 1.00 91.00 245 GLY A O 1
ATOM 1779 N N . PRO A 1 246 ? -15.986 -11.605 12.655 1.00 91.25 246 PRO A N 1
ATOM 1780 C CA . PRO A 1 246 ? -15.731 -12.458 11.489 1.00 91.25 246 PRO A CA 1
ATOM 1781 C C . PRO A 1 246 ? -16.992 -13.005 10.794 1.00 91.25 246 PRO A C 1
ATOM 1783 O O . PRO A 1 246 ? -16.911 -13.437 9.641 1.00 91.25 246 PRO A O 1
ATOM 1786 N N . ASP A 1 247 ? -18.138 -13.021 11.479 1.00 91.19 247 ASP A N 1
ATOM 1787 C CA . ASP A 1 247 ? -19.427 -13.473 10.938 1.00 91.19 247 ASP A CA 1
ATOM 1788 C C . ASP A 1 247 ? -20.145 -12.426 10.085 1.00 91.19 247 ASP A C 1
ATOM 1790 O O . ASP A 1 247 ? -20.928 -12.796 9.212 1.00 91.19 247 ASP A O 1
ATOM 1794 N N . ASP A 1 248 ? -19.801 -11.149 10.244 1.00 91.44 248 ASP A N 1
ATOM 1795 C CA . ASP A 1 248 ? -20.320 -10.060 9.410 1.00 91.44 248 ASP A CA 1
ATOM 1796 C C . ASP A 1 248 ? -19.583 -9.960 8.061 1.00 91.44 248 ASP A C 1
ATOM 1798 O O . ASP A 1 248 ? -20.013 -9.249 7.147 1.00 91.44 248 ASP A O 1
ATOM 1802 N N . ILE A 1 249 ? -18.455 -10.670 7.919 1.00 93.75 249 ILE A N 1
ATOM 1803 C CA . ILE A 1 249 ? -17.638 -10.671 6.705 1.00 93.75 249 ILE A CA 1
ATOM 1804 C C . ILE A 1 249 ? -18.202 -11.666 5.687 1.00 93.75 249 ILE A C 1
ATOM 1806 O O . ILE A 1 249 ? -18.048 -12.882 5.820 1.00 93.75 249 ILE A O 1
ATOM 1810 N N . VAL A 1 250 ? -18.802 -11.142 4.619 1.00 93.94 250 VAL A N 1
ATOM 1811 C CA . VAL A 1 250 ? -19.431 -11.938 3.551 1.00 93.94 250 VAL A CA 1
ATOM 1812 C C . VAL A 1 250 ? -18.466 -12.321 2.432 1.00 93.94 250 VAL A C 1
ATOM 1814 O O . VAL A 1 250 ? -18.711 -13.286 1.709 1.00 93.94 250 VAL A O 1
ATOM 1817 N N . ALA A 1 251 ? -17.359 -11.592 2.290 1.00 95.94 251 ALA A N 1
ATOM 1818 C CA . ALA A 1 251 ? -16.270 -11.929 1.381 1.00 95.94 251 ALA A CA 1
ATOM 1819 C C . ALA A 1 251 ? -14.948 -11.308 1.847 1.00 95.94 251 ALA A C 1
ATOM 1821 O O . ALA A 1 251 ? -14.919 -10.356 2.628 1.00 95.94 251 ALA A O 1
ATOM 1822 N N . VAL A 1 252 ? -13.846 -11.832 1.327 1.00 97.56 252 VAL A N 1
ATOM 1823 C CA . VAL A 1 252 ? -12.496 -11.322 1.564 1.00 97.56 252 VAL A CA 1
ATOM 1824 C C . VAL A 1 252 ? -11.878 -10.907 0.233 1.00 97.56 252 VAL A C 1
ATOM 1826 O O . VAL A 1 252 ? -11.924 -11.662 -0.734 1.00 97.56 252 VAL A O 1
ATOM 1829 N N . SER A 1 253 ? -11.262 -9.730 0.180 1.00 97.75 253 SER A N 1
ATOM 1830 C CA . SER A 1 253 ? -10.363 -9.329 -0.906 1.00 97.75 253 SER A CA 1
ATOM 1831 C C . SER A 1 253 ? -8.920 -9.465 -0.413 1.00 97.75 253 SER A C 1
ATOM 1833 O O . SER A 1 253 ? -8.404 -8.527 0.198 1.00 97.75 253 SER A O 1
ATOM 1835 N N . PRO A 1 254 ? -8.275 -10.627 -0.606 1.00 97.19 254 PRO A N 1
ATOM 1836 C CA . PRO A 1 254 ? -6.930 -10.856 -0.098 1.00 97.19 254 PRO A CA 1
ATOM 1837 C C . PRO A 1 254 ? -5.878 -10.047 -0.867 1.00 97.19 254 PRO A C 1
ATOM 1839 O O . PRO A 1 254 ? -6.096 -9.609 -2.002 1.00 97.19 254 PRO A O 1
ATOM 1842 N N . HIS A 1 255 ? -4.682 -9.950 -0.293 1.00 97.56 255 HIS A N 1
ATOM 1843 C CA . HIS A 1 255 ? -3.494 -9.512 -0.999 1.00 97.56 255 HIS A CA 1
ATOM 1844 C C . HIS A 1 255 ? -3.216 -10.435 -2.196 1.00 97.56 255 HIS A C 1
ATOM 1846 O O . HIS A 1 255 ? -3.012 -9.923 -3.293 1.00 97.56 255 HIS A O 1
ATOM 1852 N N . GLY A 1 256 ? -3.277 -11.760 -2.020 1.00 95.56 256 GLY A N 1
ATOM 1853 C CA . GLY A 1 256 ? -3.488 -12.767 -3.069 1.00 95.56 256 GLY A CA 1
ATOM 1854 C C . GLY A 1 256 ? -2.645 -12.572 -4.327 1.00 95.56 256 GLY A C 1
ATOM 1855 O O . GLY A 1 256 ? -3.180 -12.449 -5.431 1.00 95.56 256 GLY A O 1
ATOM 1856 N N . THR A 1 257 ? -1.324 -12.494 -4.170 1.00 95.38 257 THR A N 1
ATOM 1857 C CA . THR A 1 257 ? -0.421 -12.194 -5.294 1.00 95.38 257 THR A CA 1
ATOM 1858 C C . THR A 1 257 ? -0.086 -13.420 -6.125 1.00 95.38 257 THR A C 1
ATOM 1860 O O . THR A 1 257 ? 0.319 -13.274 -7.275 1.00 95.38 257 THR A O 1
ATOM 1863 N N . GLY A 1 258 ? -0.240 -14.626 -5.582 1.00 95.00 258 GLY A N 1
ATOM 1864 C CA . GLY A 1 258 ? 0.284 -15.837 -6.206 1.00 95.00 258 GLY A CA 1
ATOM 1865 C C . GLY A 1 258 ? 1.743 -16.101 -5.848 1.00 95.00 258 GLY A C 1
ATOM 1866 O O . GLY A 1 258 ? 2.318 -17.069 -6.341 1.00 95.00 258 GLY A O 1
ATOM 1867 N N . THR A 1 259 ? 2.371 -15.267 -5.010 1.00 94.88 259 THR A N 1
ATOM 1868 C CA . THR A 1 259 ? 3.745 -15.517 -4.559 1.00 94.88 259 THR A CA 1
ATOM 1869 C C . THR A 1 259 ? 3.753 -16.552 -3.426 1.00 94.88 259 THR A C 1
ATOM 1871 O O . THR A 1 259 ? 2.974 -16.411 -2.480 1.00 94.88 259 THR A O 1
ATOM 1874 N N . PRO A 1 260 ? 4.651 -17.562 -3.458 1.00 93.12 260 PRO A N 1
ATOM 1875 C CA . PRO A 1 260 ? 4.600 -18.690 -2.526 1.00 93.12 260 PRO A CA 1
ATOM 1876 C C . PRO A 1 260 ? 4.526 -18.336 -1.041 1.00 93.12 260 PRO A C 1
ATOM 1878 O O . PRO A 1 260 ? 3.758 -18.920 -0.281 1.00 93.12 260 PRO A O 1
ATOM 1881 N N . PHE A 1 261 ? 5.334 -17.369 -0.606 1.00 93.19 261 PHE A N 1
ATOM 1882 C CA . PHE A 1 261 ? 5.403 -17.018 0.810 1.00 93.19 261 PHE A CA 1
ATOM 1883 C C . PHE A 1 261 ? 4.252 -16.122 1.268 1.00 93.19 261 PHE A C 1
ATOM 1885 O O . PHE A 1 261 ? 3.790 -16.292 2.394 1.00 93.19 261 PHE A O 1
ATOM 1892 N N . ALA A 1 262 ? 3.793 -15.186 0.430 1.00 93.25 262 ALA A N 1
ATOM 1893 C CA . ALA A 1 262 ? 2.709 -14.282 0.806 1.00 93.25 262 ALA A CA 1
ATOM 1894 C C . ALA A 1 262 ? 1.372 -15.022 0.860 1.00 93.25 262 ALA A C 1
ATOM 1896 O O . ALA A 1 262 ? 0.666 -14.909 1.855 1.00 93.25 262 ALA A O 1
ATOM 1897 N N . ASP A 1 263 ? 1.071 -15.844 -0.146 1.00 95.94 263 ASP A N 1
ATOM 1898 C CA . ASP A 1 263 ? -0.180 -16.602 -0.190 1.00 95.94 263 ASP A CA 1
ATOM 1899 C C . ASP A 1 263 ? -0.256 -17.645 0.937 1.00 95.94 263 ASP A C 1
ATOM 1901 O O . ASP A 1 263 ? -1.311 -17.825 1.541 1.00 95.94 263 ASP A O 1
ATOM 1905 N N . ALA A 1 264 ? 0.858 -18.308 1.275 1.00 95.56 264 ALA A N 1
ATOM 1906 C CA . ALA A 1 264 ? 0.898 -19.252 2.394 1.00 95.56 264 ALA A CA 1
ATOM 1907 C C . ALA A 1 264 ? 0.663 -18.564 3.750 1.00 95.56 264 ALA A C 1
ATOM 1909 O O . ALA A 1 264 ? -0.100 -19.075 4.576 1.00 95.56 264 ALA A O 1
ATOM 1910 N N . MET A 1 265 ? 1.302 -17.407 3.963 1.00 96.31 265 MET A N 1
ATOM 1911 C CA . MET A 1 265 ? 1.089 -16.561 5.140 1.00 96.31 265 MET A CA 1
ATOM 1912 C C . MET A 1 265 ? -0.370 -16.114 5.224 1.00 96.31 265 MET A C 1
ATOM 1914 O O . MET A 1 265 ? -1.029 -16.315 6.243 1.00 96.31 265 MET A O 1
ATOM 1918 N N . GLU A 1 266 ? -0.903 -15.569 4.135 1.00 96.50 266 GLU A N 1
ATOM 1919 C CA . GLU A 1 266 ? -2.255 -15.031 4.108 1.00 96.50 266 GLU A CA 1
ATOM 1920 C C . GLU A 1 266 ? -3.298 -16.136 4.299 1.00 96.50 266 GLU A C 1
ATOM 1922 O O . GLU A 1 266 ? -4.229 -15.974 5.081 1.00 96.50 266 GLU A O 1
ATOM 1927 N N . ALA A 1 267 ? -3.101 -17.316 3.709 1.00 95.50 267 ALA A N 1
ATOM 1928 C CA . ALA A 1 267 ? -3.968 -18.465 3.953 1.00 95.50 267 ALA A CA 1
ATOM 1929 C C . ALA A 1 267 ? -3.973 -18.896 5.431 1.00 95.50 267 ALA A C 1
ATOM 1931 O O . ALA A 1 267 ? -5.003 -19.344 5.936 1.00 95.50 267 ALA A O 1
ATOM 1932 N N . HIS A 1 268 ? -2.845 -18.774 6.141 1.00 96.31 268 HIS A N 1
ATOM 1933 C CA . HIS A 1 268 ? -2.800 -19.015 7.585 1.00 96.31 268 HIS A CA 1
ATOM 1934 C C . HIS A 1 268 ? -3.600 -17.958 8.359 1.00 96.31 268 HIS A C 1
ATOM 1936 O O . HIS A 1 268 ? -4.394 -18.321 9.230 1.00 96.31 268 HIS A O 1
ATOM 1942 N N . VAL A 1 269 ? -3.464 -16.679 8.001 1.00 97.44 269 VAL A N 1
ATOM 1943 C CA . VAL A 1 269 ? -4.241 -15.575 8.593 1.00 97.44 269 VAL A CA 1
ATOM 1944 C C . VAL A 1 269 ? -5.739 -15.777 8.378 1.00 97.44 269 VAL A C 1
ATOM 1946 O O . VAL A 1 269 ? -6.504 -15.710 9.338 1.00 97.44 269 VAL A O 1
ATOM 1949 N N . LEU A 1 270 ? -6.165 -16.102 7.156 1.00 96.62 270 LEU A N 1
ATOM 1950 C CA . LEU A 1 270 ? -7.577 -16.316 6.835 1.00 96.62 270 LEU A CA 1
ATOM 1951 C C . LEU A 1 270 ? -8.175 -17.498 7.603 1.00 96.62 270 LEU A C 1
ATOM 1953 O O . LEU A 1 270 ? -9.263 -17.360 8.149 1.00 96.62 270 LEU A O 1
ATOM 1957 N N . ARG A 1 271 ? -7.455 -18.622 7.731 1.00 95.88 271 ARG A N 1
ATOM 1958 C CA . ARG A 1 271 ? -7.900 -19.758 8.565 1.00 95.88 271 ARG A CA 1
ATOM 1959 C C . ARG A 1 271 ? -7.941 -19.437 10.058 1.00 95.88 271 ARG A C 1
ATOM 1961 O O . ARG A 1 271 ? -8.658 -20.093 10.803 1.00 95.88 271 ARG A O 1
ATOM 1968 N N . THR A 1 272 ? -7.141 -18.471 10.501 1.00 96.06 272 THR A N 1
ATOM 1969 C CA . THR A 1 272 ? -7.130 -18.024 11.898 1.00 96.06 272 THR A CA 1
ATOM 1970 C C . THR A 1 272 ? -8.310 -17.098 12.188 1.00 96.06 272 THR A C 1
ATOM 1972 O O . THR A 1 272 ? -8.913 -17.195 13.252 1.00 96.06 272 THR A O 1
ATOM 1975 N N . LEU A 1 273 ? -8.653 -16.217 11.244 1.00 95.44 273 LEU A N 1
ATOM 1976 C CA . LEU A 1 273 ? -9.780 -15.286 11.357 1.00 95.44 273 LEU A CA 1
ATOM 1977 C C . LEU A 1 273 ? -11.135 -15.972 11.175 1.00 95.44 273 LEU A C 1
ATOM 1979 O O . LEU A 1 273 ? -12.088 -15.636 11.874 1.00 95.44 273 LEU A O 1
ATOM 1983 N N . PHE A 1 274 ? -11.221 -16.909 10.230 1.00 94.88 274 PHE A N 1
ATOM 1984 C CA . PHE A 1 274 ? -12.473 -17.519 9.806 1.00 94.88 274 PHE A CA 1
ATOM 1985 C C . PHE A 1 274 ? -12.417 -19.039 10.003 1.00 94.88 274 PHE A C 1
ATOM 1987 O O . PHE A 1 274 ? -11.724 -19.724 9.245 1.00 94.88 274 PHE A O 1
ATOM 1994 N N . PRO A 1 275 ? -13.151 -19.584 10.993 1.00 86.94 275 PRO A N 1
ATOM 1995 C CA . PRO A 1 275 ? -13.271 -21.030 11.182 1.00 86.94 275 PRO A CA 1
ATOM 1996 C C . PRO A 1 275 ? -13.824 -21.748 9.943 1.00 86.94 275 PRO A C 1
ATOM 1998 O O . PRO A 1 275 ? -13.391 -22.852 9.629 1.00 86.94 275 PRO A O 1
ATOM 2001 N N . GLU A 1 276 ? -14.738 -21.089 9.222 1.00 90.00 276 GLU A N 1
ATOM 2002 C CA . GLU A 1 276 ? -15.282 -21.532 7.938 1.00 90.00 276 GLU A CA 1
ATOM 2003 C C . GLU A 1 276 ? -14.773 -20.632 6.802 1.00 90.00 276 GLU A C 1
ATOM 2005 O O . GLU A 1 276 ? -14.680 -19.413 6.978 1.00 90.00 276 GLU A O 1
ATOM 2010 N N . PRO A 1 277 ? -14.457 -21.183 5.617 1.00 90.00 277 PRO A N 1
ATOM 2011 C CA . PRO A 1 277 ? -13.920 -20.395 4.517 1.00 90.00 277 PRO A CA 1
ATOM 2012 C C . PRO A 1 277 ? -14.930 -19.351 4.019 1.00 90.00 277 PRO A C 1
ATOM 2014 O O . PRO A 1 277 ? -16.103 -19.646 3.787 1.00 90.00 277 PRO A O 1
ATOM 2017 N N . ARG A 1 278 ? -14.450 -18.124 3.789 1.00 92.50 278 ARG A N 1
ATOM 2018 C CA . ARG A 1 278 ? -15.214 -17.047 3.143 1.00 92.50 278 ARG A CA 1
ATOM 2019 C C . ARG A 1 278 ? -14.921 -16.994 1.638 1.00 92.50 278 ARG A C 1
ATOM 2021 O O . ARG A 1 278 ? -13.805 -17.324 1.231 1.00 92.50 278 ARG A O 1
ATOM 2028 N N . PRO A 1 279 ? -15.876 -16.546 0.802 1.00 94.50 279 PRO A N 1
ATOM 2029 C CA . PRO A 1 279 ? -15.608 -16.232 -0.599 1.00 94.50 279 PRO A CA 1
ATOM 2030 C C . PRO A 1 279 ? -14.428 -15.262 -0.747 1.00 94.50 279 PRO A C 1
ATOM 2032 O O . PRO A 1 279 ? -14.350 -14.274 -0.018 1.00 94.50 279 PRO A O 1
ATOM 2035 N N . VAL A 1 280 ? -13.531 -15.523 -1.705 1.00 94.88 280 VAL A N 1
ATOM 2036 C CA . VAL A 1 280 ? -12.354 -14.680 -1.977 1.00 94.88 280 VAL A CA 1
ATOM 2037 C C . VAL A 1 280 ? -12.474 -13.947 -3.314 1.00 94.88 280 VAL A C 1
ATOM 2039 O O . VAL A 1 280 ? -12.863 -14.530 -4.324 1.00 94.88 280 VAL A O 1
ATOM 2042 N N . GLN A 1 281 ? -12.109 -12.667 -3.334 1.00 96.25 281 GLN A N 1
ATOM 2043 C CA . GLN A 1 281 ? -12.113 -11.804 -4.516 1.00 96.25 281 GLN A CA 1
ATOM 2044 C C . GLN A 1 281 ? -10.683 -11.645 -5.044 1.00 96.25 281 GLN A C 1
ATOM 2046 O O . GLN A 1 281 ? -9.924 -10.795 -4.588 1.00 96.25 281 GLN A O 1
ATOM 2051 N N . LEU A 1 282 ? -10.291 -12.475 -6.013 1.00 96.06 282 LEU A N 1
ATOM 2052 C CA . LEU A 1 282 ? -8.923 -12.499 -6.553 1.00 96.06 282 LEU A CA 1
ATOM 2053 C C . LEU A 1 282 ? -8.705 -11.436 -7.643 1.00 96.06 282 LEU A C 1
ATOM 2055 O O . LEU A 1 282 ? -8.414 -11.757 -8.796 1.00 96.06 282 LEU A O 1
ATOM 2059 N N . VAL A 1 283 ? -8.826 -10.156 -7.281 1.00 97.81 283 VAL A N 1
ATOM 2060 C CA . VAL A 1 283 ? -8.737 -9.023 -8.224 1.00 97.81 283 VAL A CA 1
ATOM 2061 C C . VAL A 1 283 ? -7.408 -9.020 -8.988 1.00 97.81 283 VAL A C 1
ATOM 2063 O O . VAL A 1 283 ? -7.400 -8.946 -10.219 1.00 97.81 283 VAL A O 1
ATOM 2066 N N . LYS A 1 284 ? -6.279 -9.206 -8.289 1.00 98.00 284 LYS A N 1
ATOM 2067 C CA . LYS A 1 284 ? -4.936 -9.217 -8.902 1.00 98.00 284 LYS A CA 1
ATOM 2068 C C . LYS A 1 284 ? -4.726 -10.363 -9.891 1.00 98.00 284 LYS A C 1
ATOM 2070 O O . LYS A 1 284 ? -3.952 -10.220 -10.835 1.00 98.00 284 LYS A O 1
ATOM 2075 N N . ALA A 1 285 ? -5.421 -11.485 -9.710 1.00 96.88 285 ALA A N 1
ATOM 2076 C CA . ALA A 1 285 ? -5.361 -12.594 -10.655 1.00 96.88 285 ALA A CA 1
ATOM 2077 C C . ALA A 1 285 ? -6.102 -12.282 -11.964 1.00 96.88 285 ALA A C 1
ATOM 2079 O O . ALA A 1 285 ? -5.849 -12.951 -12.959 1.00 96.88 285 ALA A O 1
ATOM 2080 N N . MET A 1 286 ? -6.981 -11.273 -11.988 1.00 97.50 286 MET A N 1
ATOM 2081 C CA . MET A 1 286 ? -7.710 -10.875 -13.195 1.00 97.50 286 MET A CA 1
ATOM 2082 C C . MET A 1 286 ? -7.042 -9.715 -13.926 1.00 97.50 286 MET A C 1
ATOM 2084 O O . MET A 1 286 ? -6.810 -9.792 -15.130 1.00 97.50 286 MET A O 1
ATOM 2088 N N . VAL A 1 287 ? -6.715 -8.642 -13.203 1.00 97.75 287 VAL A N 1
ATOM 2089 C CA . VAL A 1 287 ? -6.227 -7.378 -13.793 1.00 97.75 287 VAL A CA 1
ATOM 2090 C C . VAL A 1 287 ? -4.772 -7.070 -13.450 1.00 97.75 287 VAL A C 1
ATOM 2092 O O . VAL A 1 287 ? -4.295 -5.963 -13.686 1.00 97.75 287 VAL A O 1
ATOM 2095 N N . GLY A 1 288 ? -4.058 -8.055 -12.909 1.00 97.75 288 GLY A N 1
ATOM 2096 C CA . GLY A 1 288 ? -2.683 -7.915 -12.454 1.00 97.75 288 GLY A CA 1
ATOM 2097 C C . GLY A 1 288 ? -2.555 -7.171 -11.134 1.00 97.75 288 GLY A C 1
ATOM 2098 O O . GLY A 1 288 ? -3.478 -6.528 -10.636 1.00 97.75 288 GLY A O 1
ATOM 2099 N N . HIS A 1 289 ? -1.367 -7.250 -10.547 1.00 98.12 289 HIS A N 1
ATOM 2100 C CA . HIS A 1 289 ? -1.032 -6.448 -9.386 1.00 98.12 289 HIS A CA 1
ATOM 2101 C C . HIS A 1 289 ? -0.775 -5.003 -9.827 1.00 98.12 289 HIS A C 1
ATOM 2103 O O . HIS A 1 289 ? 0.291 -4.678 -10.351 1.00 98.12 289 HIS A O 1
ATOM 2109 N N . THR A 1 290 ? -1.736 -4.124 -9.552 1.00 97.81 290 THR A N 1
ATOM 2110 C CA . THR A 1 290 ? -1.726 -2.697 -9.923 1.00 97.81 290 THR A CA 1
ATOM 2111 C C . THR A 1 290 ? -0.957 -1.816 -8.931 1.00 97.81 290 THR A C 1
ATOM 2113 O O . THR A 1 290 ? -1.264 -0.642 -8.743 1.00 97.81 290 THR A O 1
ATOM 2116 N N . LEU A 1 291 ? 0.059 -2.397 -8.281 1.00 95.56 291 LEU A N 1
ATOM 2117 C CA . LEU A 1 291 ? 0.974 -1.720 -7.357 1.00 95.56 291 LEU A CA 1
ATOM 2118 C C . LEU A 1 291 ? 0.245 -0.877 -6.291 1.00 95.56 291 LEU A C 1
ATOM 2120 O O . LEU A 1 291 ? -0.564 -1.419 -5.539 1.00 95.56 291 LEU A O 1
ATOM 2124 N N . GLY A 1 292 ? 0.512 0.429 -6.214 1.00 94.81 292 GLY A N 1
ATOM 2125 C CA . GLY A 1 292 ? -0.096 1.345 -5.252 1.00 94.81 292 GLY A CA 1
ATOM 2126 C C . GLY A 1 292 ? -1.587 1.582 -5.492 1.00 94.81 292 GLY A C 1
ATOM 2127 O O . GLY A 1 292 ? -2.290 1.943 -4.549 1.00 94.81 292 GLY A O 1
ATOM 2128 N N . ALA A 1 293 ? -2.092 1.312 -6.702 1.00 97.50 293 ALA A N 1
ATOM 2129 C CA . ALA A 1 293 ? -3.517 1.394 -7.013 1.00 97.50 293 ALA A CA 1
ATOM 2130 C C . ALA A 1 293 ? -4.327 0.193 -6.496 1.00 97.50 293 ALA A C 1
ATOM 2132 O O . ALA A 1 293 ? -5.550 0.295 -6.394 1.00 97.50 293 ALA A O 1
ATOM 2133 N N .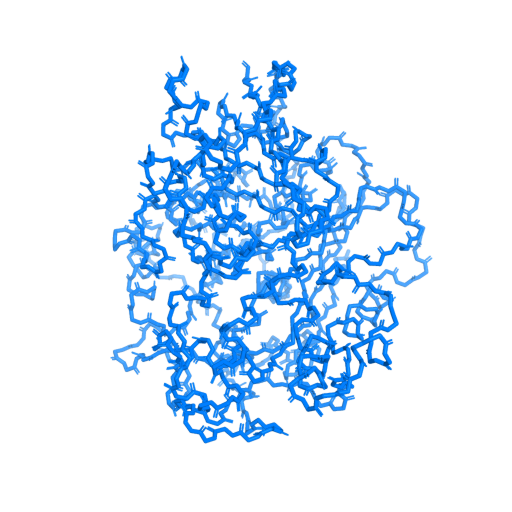 ALA A 1 294 ? -3.668 -0.923 -6.154 1.00 97.94 294 ALA A N 1
ATOM 2134 C CA . ALA A 1 294 ? -4.327 -2.195 -5.850 1.00 97.94 294 ALA A CA 1
ATOM 2135 C C . ALA A 1 294 ? -5.367 -2.077 -4.733 1.00 97.94 294 ALA A C 1
ATOM 2137 O O . ALA A 1 294 ? -6.513 -2.456 -4.941 1.00 97.94 294 ALA A O 1
ATOM 2138 N N . GLY A 1 295 ? -5.007 -1.470 -3.599 1.00 97.69 295 GLY A N 1
ATOM 2139 C CA . GLY A 1 295 ? -5.927 -1.351 -2.465 1.00 97.69 295 GLY A CA 1
ATOM 2140 C C . GLY A 1 295 ? -7.180 -0.518 -2.765 1.00 97.69 295 GLY A C 1
ATOM 2141 O O . GLY A 1 295 ? -8.268 -0.876 -2.326 1.00 97.69 295 GLY A O 1
ATOM 2142 N N . VAL A 1 296 ? -7.068 0.556 -3.560 1.00 98.06 296 VAL A N 1
ATOM 2143 C CA . VAL A 1 296 ? -8.238 1.377 -3.941 1.00 98.06 296 VAL A CA 1
ATOM 2144 C C . VAL A 1 296 ? -9.099 0.655 -4.979 1.00 98.06 296 VAL A C 1
ATOM 2146 O O . VAL A 1 296 ? -10.326 0.710 -4.912 1.00 98.06 296 VAL A O 1
ATOM 2149 N N . LEU A 1 297 ? -8.472 -0.054 -5.921 1.00 98.44 297 LEU A N 1
ATOM 2150 C CA . LEU A 1 297 ? -9.170 -0.858 -6.923 1.00 98.44 297 LEU A CA 1
ATOM 2151 C C . LEU A 1 297 ? -9.948 -2.010 -6.282 1.00 98.44 297 LEU A C 1
ATOM 2153 O O . LEU A 1 297 ? -11.123 -2.208 -6.583 1.00 98.44 297 LEU A O 1
ATOM 2157 N N . GLU A 1 298 ? -9.307 -2.736 -5.373 1.00 97.94 298 GLU A N 1
ATOM 2158 C CA . GLU A 1 298 ? -9.916 -3.812 -4.593 1.00 97.94 298 GLU A CA 1
ATOM 2159 C C . GLU A 1 298 ? -11.047 -3.294 -3.718 1.00 97.94 298 GLU A C 1
ATOM 2161 O O . GLU A 1 298 ? -12.109 -3.910 -3.682 1.00 97.94 298 GLU A O 1
ATOM 2166 N N . ALA A 1 299 ? -10.883 -2.119 -3.108 1.00 95.81 299 ALA A N 1
ATOM 2167 C CA . ALA A 1 299 ? -11.967 -1.488 -2.376 1.00 95.81 299 ALA A CA 1
ATOM 2168 C C . ALA A 1 299 ? -13.159 -1.137 -3.278 1.00 95.81 299 ALA A C 1
ATOM 2170 O O . ALA A 1 299 ? -14.300 -1.412 -2.915 1.00 95.81 299 ALA A O 1
ATOM 2171 N N . ALA A 1 300 ? -12.928 -0.589 -4.474 1.00 95.50 300 ALA A N 1
ATOM 2172 C CA . ALA A 1 300 ? -14.005 -0.302 -5.422 1.00 95.50 300 ALA A CA 1
ATOM 2173 C C . ALA A 1 300 ? -14.743 -1.580 -5.870 1.00 95.50 300 ALA A C 1
ATOM 2175 O O . ALA A 1 300 ? -15.975 -1.594 -5.922 1.00 95.50 300 ALA A O 1
ATOM 2176 N N . VAL A 1 301 ? -14.011 -2.668 -6.136 1.00 95.94 301 VAL A N 1
ATOM 2177 C CA . VAL A 1 301 ? -14.586 -3.982 -6.479 1.00 95.94 301 VAL A CA 1
ATOM 2178 C C . VAL A 1 301 ? -15.379 -4.567 -5.307 1.00 95.94 301 VAL A C 1
ATOM 2180 O O . VAL A 1 301 ? -16.510 -5.018 -5.493 1.00 95.94 301 VAL A O 1
ATOM 2183 N N . ALA A 1 302 ? -14.838 -4.502 -4.093 1.00 94.06 302 ALA A N 1
ATOM 2184 C CA . ALA A 1 302 ? -15.513 -4.951 -2.883 1.00 94.06 302 ALA A CA 1
ATOM 2185 C C . ALA A 1 302 ? -16.818 -4.173 -2.645 1.00 94.06 302 ALA A C 1
ATOM 2187 O O . ALA A 1 302 ? -17.878 -4.772 -2.461 1.00 94.06 302 ALA A O 1
ATOM 2188 N N . LEU A 1 303 ? -16.783 -2.843 -2.751 1.00 91.31 303 LEU A N 1
ATOM 2189 C CA . LEU A 1 303 ? -17.973 -1.991 -2.649 1.00 91.31 303 LEU A CA 1
ATOM 2190 C C . LEU A 1 303 ? -19.011 -2.315 -3.730 1.00 91.31 303 LEU A C 1
ATOM 2192 O O . LEU A 1 303 ? -20.213 -2.315 -3.453 1.00 91.31 303 LEU A O 1
ATOM 2196 N N . ARG A 1 304 ? -18.570 -2.633 -4.953 1.00 92.06 304 ARG A N 1
ATOM 2197 C CA . ARG A 1 304 ? -19.461 -3.092 -6.025 1.00 92.06 304 ARG A CA 1
ATOM 2198 C C . ARG A 1 304 ? -20.108 -4.435 -5.693 1.00 92.06 304 ARG A C 1
ATOM 2200 O O . ARG A 1 304 ? -21.302 -4.595 -5.943 1.00 92.06 304 ARG A O 1
ATOM 2207 N N . SER A 1 305 ? -19.349 -5.363 -5.112 1.00 91.50 305 SER A N 1
ATOM 2208 C CA . SER A 1 305 ? -19.839 -6.687 -4.713 1.00 91.50 305 SER A CA 1
ATOM 2209 C C . SER A 1 305 ? -20.887 -6.636 -3.592 1.00 91.50 305 SER A C 1
ATOM 2211 O O . SER A 1 305 ? -21.770 -7.485 -3.547 1.00 91.50 305 SER A O 1
ATOM 2213 N N . LEU A 1 306 ? -20.842 -5.604 -2.741 1.00 87.94 306 LEU A N 1
ATOM 2214 C CA . LEU A 1 306 ? -21.815 -5.360 -1.670 1.00 87.94 306 LEU A CA 1
ATOM 2215 C C . LEU A 1 306 ? -23.130 -4.740 -2.172 1.00 87.94 306 LEU A C 1
ATOM 2217 O O . LEU A 1 306 ? -24.043 -4.472 -1.389 1.00 87.94 306 LEU A O 1
ATOM 2221 N N . GLN A 1 307 ? -23.264 -4.455 -3.471 1.00 85.06 307 GLN A N 1
ATOM 2222 C CA . GLN A 1 307 ? -24.500 -3.890 -4.000 1.00 85.06 307 GLN A CA 1
ATOM 2223 C C . GLN A 1 307 ? -25.654 -4.898 -3.937 1.00 85.06 307 GLN A C 1
ATOM 2225 O O . GLN A 1 307 ? -25.765 -5.782 -4.778 1.00 85.06 307 GLN A O 1
ATOM 2230 N N . GLY A 1 308 ? -26.536 -4.713 -2.950 1.00 81.62 308 GLY A N 1
ATOM 2231 C CA . GLY A 1 308 ? -27.685 -5.594 -2.710 1.00 81.62 308 GLY A CA 1
ATOM 2232 C C . GLY A 1 308 ? -27.383 -6.762 -1.768 1.00 81.62 308 GLY A C 1
ATOM 2233 O O . GLY A 1 308 ? -28.185 -7.686 -1.692 1.00 81.62 308 GLY A O 1
ATOM 2234 N N . VAL A 1 309 ? -26.247 -6.714 -1.067 1.00 84.31 309 VAL A N 1
ATOM 2235 C CA . VAL A 1 309 ? -25.823 -7.709 -0.079 1.00 84.31 309 VAL A CA 1
ATOM 2236 C C . VAL A 1 309 ? -25.588 -6.995 1.250 1.00 84.31 309 VAL A C 1
ATOM 2238 O O . VAL A 1 309 ? -24.922 -5.958 1.280 1.00 84.31 309 VAL A O 1
ATOM 2241 N N . ASP A 1 310 ? -26.142 -7.537 2.331 1.00 85.44 310 ASP A N 1
ATOM 2242 C CA . ASP A 1 310 ? -25.877 -7.058 3.688 1.00 85.44 310 ASP A CA 1
ATOM 2243 C C . ASP A 1 310 ? -24.612 -7.722 4.239 1.00 85.44 310 ASP A C 1
ATOM 2245 O O . ASP A 1 310 ? -24.360 -8.898 3.980 1.00 85.44 310 ASP A O 1
ATOM 2249 N N . GLY A 1 311 ? -23.816 -6.958 4.986 1.00 88.50 311 GLY A N 1
ATOM 2250 C CA . GLY A 1 311 ? -22.542 -7.395 5.551 1.00 88.50 311 GLY A CA 1
ATOM 2251 C C . GLY A 1 311 ? -21.365 -6.540 5.089 1.00 88.50 311 GLY A C 1
ATOM 2252 O O . GLY A 1 311 ? -21.532 -5.416 4.600 1.00 88.50 311 GLY A O 1
ATOM 2253 N N . ALA A 1 312 ? -20.161 -7.075 5.271 1.00 91.81 312 ALA A N 1
ATOM 2254 C CA . ALA A 1 312 ? -18.914 -6.374 5.007 1.00 91.81 312 ALA A CA 1
ATOM 2255 C C . ALA A 1 312 ? -17.909 -7.222 4.216 1.00 91.81 312 ALA A C 1
ATOM 2257 O O . ALA A 1 312 ? -17.942 -8.453 4.220 1.00 91.81 312 ALA A O 1
ATOM 2258 N N . VAL A 1 313 ? -16.981 -6.547 3.543 1.00 94.75 313 VAL A N 1
ATOM 2259 C CA . VAL A 1 313 ? -15.821 -7.165 2.898 1.00 94.75 313 VAL A CA 1
ATOM 2260 C C . VAL A 1 313 ? -14.563 -6.762 3.649 1.00 94.75 313 VAL A C 1
ATOM 2262 O O . VAL A 1 313 ? -14.312 -5.575 3.852 1.00 94.75 313 VAL A O 1
ATOM 2265 N N . LEU A 1 314 ? -13.749 -7.747 4.025 1.00 96.81 314 LEU A N 1
ATOM 2266 C CA . LEU A 1 314 ? -12.413 -7.507 4.568 1.00 96.81 314 LEU A CA 1
ATOM 2267 C C . LEU A 1 314 ? -11.399 -7.499 3.421 1.00 96.81 314 LEU A C 1
ATOM 2269 O O . LEU A 1 314 ? -11.228 -8.506 2.736 1.00 96.81 314 LEU A O 1
ATOM 2273 N N . SER A 1 315 ? -10.712 -6.380 3.217 1.00 97.38 315 SER A N 1
ATOM 2274 C CA . SER A 1 315 ? -9.594 -6.273 2.279 1.00 97.38 315 SER A CA 1
ATOM 2275 C C . SER A 1 315 ? -8.272 -6.291 3.042 1.00 97.38 315 SER A C 1
ATOM 2277 O O . SER A 1 315 ? -8.111 -5.547 4.013 1.00 97.38 315 SER A O 1
ATOM 2279 N N . LEU A 1 316 ? -7.333 -7.138 2.611 1.00 97.56 316 LEU A N 1
ATOM 2280 C CA . LEU A 1 316 ? -5.990 -7.247 3.181 1.00 97.56 316 LEU A CA 1
ATOM 2281 C C . LEU A 1 316 ? -4.942 -6.860 2.139 1.00 97.56 316 LEU A C 1
ATOM 2283 O O . LEU A 1 316 ? -5.071 -7.157 0.953 1.00 97.56 316 LEU A O 1
ATOM 2287 N N . SER A 1 317 ? -3.867 -6.221 2.588 1.00 97.38 317 SER A N 1
ATOM 2288 C CA . SER A 1 317 ? -2.698 -5.961 1.758 1.00 97.38 317 SER A CA 1
ATOM 2289 C C . SER A 1 317 ? -1.419 -6.114 2.571 1.00 97.38 317 SER A C 1
ATOM 2291 O O . SER A 1 317 ? -1.361 -5.729 3.742 1.00 97.38 317 SER A O 1
ATOM 2293 N N . SER A 1 318 ? -0.383 -6.633 1.922 1.00 96.75 318 SER A N 1
ATOM 2294 C CA . SER A 1 318 ? 0.969 -6.743 2.462 1.00 96.75 318 SER A CA 1
ATOM 2295 C C . SER A 1 318 ? 1.955 -6.124 1.478 1.00 96.75 318 SER A C 1
ATOM 2297 O O . SER A 1 318 ? 1.717 -6.075 0.272 1.00 96.75 318 SER A O 1
ATOM 2299 N N . ALA A 1 319 ? 3.067 -5.614 1.984 1.00 94.25 319 ALA A N 1
ATOM 2300 C CA . ALA A 1 319 ? 4.081 -4.958 1.177 1.00 94.25 319 ALA A CA 1
ATOM 2301 C C . ALA A 1 319 ? 5.492 -5.246 1.699 1.00 94.25 319 ALA A C 1
ATOM 2303 O O . ALA A 1 319 ? 5.697 -5.853 2.754 1.00 94.25 319 ALA A O 1
ATOM 2304 N N . PHE A 1 320 ? 6.483 -4.787 0.935 1.00 90.25 320 PHE A N 1
ATOM 2305 C CA . PHE A 1 320 ? 7.885 -4.808 1.335 1.00 90.25 320 PHE A CA 1
ATOM 2306 C C . PHE A 1 320 ? 8.091 -4.165 2.713 1.00 90.25 320 PHE A C 1
ATOM 2308 O O . PHE A 1 320 ? 7.311 -3.327 3.153 1.00 90.25 320 PHE A O 1
ATOM 2315 N N . GLY A 1 321 ? 9.137 -4.583 3.416 1.00 89.38 321 GLY A N 1
ATOM 2316 C CA . GLY A 1 321 ? 9.406 -4.157 4.787 1.00 89.38 321 GLY A CA 1
ATOM 2317 C C . GLY A 1 321 ? 8.496 -4.786 5.840 1.00 89.38 321 GLY A C 1
ATOM 2318 O O . GLY A 1 321 ? 8.566 -4.382 6.996 1.00 89.38 321 GLY A O 1
ATOM 2319 N N . GLY A 1 322 ? 7.646 -5.748 5.458 1.00 93.19 322 GLY A N 1
ATOM 2320 C CA . GLY A 1 322 ? 6.695 -6.379 6.371 1.00 93.19 322 GLY A CA 1
ATOM 2321 C C . GLY A 1 322 ? 5.521 -5.473 6.736 1.00 93.19 322 GLY A C 1
ATOM 2322 O O . GLY A 1 322 ? 4.915 -5.652 7.788 1.00 93.19 322 GLY A O 1
ATOM 2323 N N . MET A 1 323 ? 5.223 -4.471 5.907 1.00 96.94 323 MET A N 1
ATOM 2324 C CA . MET A 1 323 ? 4.097 -3.569 6.126 1.00 96.94 323 MET A CA 1
ATOM 2325 C C . MET A 1 323 ? 2.792 -4.271 5.759 1.00 96.94 323 MET A C 1
ATOM 2327 O O . MET A 1 323 ? 2.677 -4.838 4.673 1.00 96.94 323 MET A O 1
ATOM 2331 N N . ASN A 1 324 ? 1.802 -4.201 6.641 1.00 98.31 324 ASN A N 1
ATOM 2332 C CA . ASN A 1 324 ? 0.488 -4.794 6.446 1.00 98.31 324 ASN A CA 1
ATOM 2333 C C . ASN A 1 324 ? -0.599 -3.749 6.688 1.00 98.31 324 ASN A C 1
ATOM 2335 O O . ASN A 1 324 ? -0.511 -2.956 7.628 1.00 98.31 324 ASN A O 1
ATOM 2339 N N . ALA A 1 325 ? -1.631 -3.778 5.853 1.00 98.38 325 ALA A N 1
ATOM 2340 C CA . ALA A 1 325 ? -2.791 -2.913 5.962 1.00 98.38 325 ALA A CA 1
ATOM 2341 C C . ALA A 1 325 ? -4.074 -3.718 5.761 1.00 98.38 325 ALA A C 1
ATOM 2343 O O . ALA A 1 325 ? -4.107 -4.699 5.013 1.00 98.38 325 ALA A O 1
ATOM 2344 N N . SER A 1 326 ? -5.150 -3.302 6.413 1.00 98.31 326 SER A N 1
ATOM 2345 C CA . SER A 1 326 ? -6.473 -3.880 6.203 1.00 98.31 326 SER A CA 1
ATOM 2346 C C . SER A 1 326 ? -7.547 -2.811 6.271 1.00 98.31 326 SER A C 1
ATOM 2348 O O . SER A 1 326 ? -7.405 -1.822 6.990 1.00 98.31 326 SER A O 1
ATOM 2350 N N . VAL A 1 327 ? -8.623 -3.017 5.520 1.00 96.06 327 VAL A N 1
ATOM 2351 C CA . VAL A 1 327 ? -9.819 -2.174 5.561 1.00 96.06 327 VAL A CA 1
ATOM 2352 C C . VAL A 1 327 ? -11.058 -3.054 5.545 1.00 96.06 327 VAL A C 1
ATOM 2354 O O . VAL A 1 327 ? -11.156 -3.998 4.758 1.00 96.06 327 VAL A O 1
ATOM 2357 N N . VAL A 1 328 ? -12.002 -2.744 6.424 1.00 94.38 328 VAL A N 1
ATOM 2358 C CA . VAL A 1 328 ? -13.353 -3.297 6.399 1.00 94.38 328 VAL A CA 1
ATOM 2359 C C . VAL A 1 328 ? -14.228 -2.341 5.606 1.00 94.38 328 VAL A C 1
ATOM 2361 O O . VAL A 1 328 ? -14.334 -1.161 5.936 1.00 94.38 328 VAL A O 1
ATOM 2364 N N . LEU A 1 329 ? -14.847 -2.853 4.551 1.00 91.25 329 LEU A N 1
ATOM 2365 C CA . LEU A 1 329 ? -15.757 -2.111 3.689 1.00 91.25 329 LEU A CA 1
ATOM 2366 C C . LEU A 1 329 ? -17.169 -2.604 3.964 1.00 91.25 329 LEU A C 1
ATOM 2368 O O . LEU A 1 329 ? -17.445 -3.785 3.772 1.00 91.25 329 LEU A O 1
ATOM 2372 N N . SER A 1 330 ? -18.061 -1.733 4.418 1.00 84.69 330 SER A N 1
ATOM 2373 C CA . SER A 1 330 ? -19.429 -2.121 4.776 1.00 84.69 330 SER A CA 1
ATOM 2374 C C . SER A 1 330 ? -20.437 -1.027 4.446 1.00 84.69 330 SER A C 1
ATOM 2376 O O . SER A 1 330 ? -20.073 0.096 4.081 1.00 84.69 330 SER A O 1
ATOM 2378 N N . ARG A 1 331 ? -21.722 -1.371 4.568 1.00 72.81 331 ARG A N 1
ATOM 2379 C CA . ARG A 1 331 ? -22.832 -0.413 4.663 1.00 72.81 331 ARG A CA 1
ATOM 2380 C C . ARG A 1 331 ? -22.939 0.046 6.130 1.00 72.81 331 ARG A C 1
ATOM 2382 O O . ARG A 1 331 ? -22.819 -0.794 7.010 1.00 72.81 331 ARG A O 1
ATOM 2389 N N . TRP A 1 332 ? -23.081 1.359 6.363 1.00 56.97 332 TRP A N 1
ATOM 2390 C CA . TRP A 1 332 ? -23.004 2.097 7.658 1.00 56.97 332 TRP A CA 1
ATOM 2391 C C . TRP A 1 332 ? -23.473 1.325 8.918 1.00 56.97 332 TRP A C 1
ATOM 2393 O O . TRP A 1 332 ? -24.512 0.666 8.855 1.00 56.97 332 TRP A O 1
ATOM 2403 N N . PRO A 1 333 ? -22.804 1.494 10.087 1.00 50.44 333 PRO A N 1
ATOM 2404 C CA . PRO A 1 333 ? -23.432 2.327 11.123 1.00 50.44 333 PRO A CA 1
ATOM 2405 C C . PRO A 1 333 ? -22.453 3.117 12.027 1.00 50.44 333 PRO A C 1
ATOM 2407 O O . PRO A 1 333 ? -22.165 2.705 13.143 1.00 50.44 333 PRO A O 1
ATOM 2410 N N . GLY A 1 334 ? -22.042 4.320 11.616 1.00 51.59 334 GLY A N 1
ATOM 2411 C CA . GLY A 1 334 ? -21.477 5.330 12.528 1.00 51.59 334 GLY A CA 1
ATOM 2412 C C . GLY A 1 334 ? -19.950 5.430 12.547 1.00 51.59 334 GLY A C 1
ATOM 2413 O O . GLY A 1 334 ? -19.235 4.475 12.274 1.00 51.59 334 GLY A O 1
ATOM 2414 N N . LEU A 1 335 ? -19.455 6.638 12.829 1.00 50.94 335 LEU A N 1
ATOM 2415 C CA . LEU A 1 335 ? -18.029 6.965 12.883 1.00 50.94 335 LEU A CA 1
ATOM 2416 C C . LEU A 1 335 ? -17.363 6.523 14.196 1.00 50.94 335 LEU A C 1
ATOM 2418 O O . LEU A 1 335 ? -18.006 6.467 15.240 1.00 50.94 335 LEU A O 1
ATOM 2422 N N . ALA A 1 336 ? -16.058 6.277 14.047 1.00 53.72 336 ALA A N 1
ATOM 2423 C CA . ALA A 1 336 ? -14.975 5.935 14.970 1.00 53.72 336 ALA A CA 1
ATOM 2424 C C . ALA A 1 336 ? -15.118 6.282 16.475 1.00 53.72 336 ALA A C 1
ATOM 2426 O O . ALA A 1 336 ? -15.809 7.228 16.851 1.00 53.72 336 ALA A O 1
ATOM 2427 N N . PRO A 1 337 ? -14.381 5.565 17.354 1.00 52.03 337 PRO A N 1
ATOM 2428 C CA . PRO A 1 337 ? -14.324 5.857 18.788 1.00 52.03 337 PRO A CA 1
ATOM 2429 C C . PRO A 1 337 ? -13.894 7.301 19.095 1.00 52.03 337 PRO A C 1
ATOM 2431 O O . PRO A 1 337 ? -13.158 7.919 18.329 1.00 52.03 337 PRO A O 1
ATOM 2434 N N . GLU A 1 338 ? -14.306 7.801 20.265 1.00 55.47 338 GLU A N 1
ATOM 2435 C CA . GLU A 1 338 ? -13.934 9.129 20.774 1.00 55.47 338 GLU A CA 1
ATOM 2436 C C . GLU A 1 338 ? -12.407 9.363 20.710 1.00 55.47 338 GLU A C 1
ATOM 2438 O O . GLU A 1 338 ? -11.631 8.513 21.174 1.00 55.47 338 GLU A O 1
ATOM 2443 N N . PRO A 1 339 ? -11.948 10.504 20.158 1.00 67.44 339 PRO A N 1
ATOM 2444 C CA . PRO A 1 339 ? -10.528 10.788 20.001 1.00 67.44 339 PRO A CA 1
ATOM 2445 C C . PRO A 1 339 ? -9.824 10.936 21.357 1.00 67.44 339 PRO A C 1
ATOM 2447 O O . PRO A 1 339 ? -10.352 11.512 22.311 1.00 67.44 339 PRO A O 1
ATOM 2450 N N . ARG A 1 340 ? -8.579 10.459 21.436 1.00 75.81 340 ARG A N 1
ATOM 2451 C CA . ARG A 1 340 ? -7.716 10.625 22.614 1.00 75.81 340 ARG A CA 1
ATOM 2452 C C . ARG A 1 340 ? -7.107 12.028 22.646 1.00 75.81 340 ARG A C 1
ATOM 2454 O O . ARG A 1 340 ? -6.843 12.625 21.605 1.00 75.81 340 ARG A O 1
ATOM 2461 N N . VAL A 1 341 ? -6.814 12.543 23.840 1.00 75.44 341 VAL A N 1
ATOM 2462 C CA . VAL A 1 341 ? -5.909 13.699 23.976 1.00 75.44 341 VAL A CA 1
ATOM 2463 C C . VAL A 1 341 ? -4.509 13.257 23.540 1.00 75.44 341 VAL A C 1
ATOM 2465 O O . VAL A 1 341 ? -4.152 12.102 23.732 1.00 75.44 341 VAL A O 1
ATOM 2468 N N . VAL A 1 342 ? -3.746 14.148 22.904 1.00 76.44 342 VAL A N 1
ATOM 2469 C CA . VAL A 1 342 ? -2.388 13.857 22.422 1.00 76.44 342 VAL A CA 1
ATOM 2470 C C . VAL A 1 342 ? -1.452 14.969 22.863 1.00 76.44 342 VAL A C 1
ATOM 2472 O O . VAL A 1 342 ? -1.763 16.153 22.706 1.00 76.44 342 VAL A O 1
ATOM 2475 N N . ARG A 1 343 ? -0.285 14.593 23.381 1.00 73.50 343 ARG A N 1
ATOM 2476 C CA . ARG A 1 343 ? 0.842 15.486 23.645 1.00 73.50 343 ARG A CA 1
ATOM 2477 C C . ARG A 1 343 ? 1.855 15.365 22.515 1.00 73.50 343 ARG A C 1
ATOM 2479 O O . ARG A 1 343 ? 2.386 14.291 22.235 1.00 73.50 343 ARG A O 1
ATOM 2486 N N . VAL A 1 344 ? 2.125 16.491 21.869 1.00 72.31 344 VAL A N 1
ATOM 2487 C CA . VAL A 1 344 ? 3.198 16.609 20.884 1.00 72.31 344 VAL A CA 1
ATOM 2488 C C . VAL A 1 344 ? 4.391 17.216 21.601 1.00 72.31 344 VAL A C 1
ATOM 2490 O O . VAL A 1 344 ? 4.344 18.385 21.990 1.00 72.31 344 VAL A O 1
ATOM 2493 N N . ASP A 1 345 ? 5.445 16.428 21.790 1.00 67.50 345 ASP A N 1
ATOM 2494 C CA . ASP A 1 345 ? 6.722 16.992 22.203 1.00 67.50 345 ASP A CA 1
ATOM 2495 C C . ASP A 1 345 ? 7.314 17.675 20.962 1.00 67.50 345 ASP A C 1
ATOM 2497 O O . ASP A 1 345 ? 7.485 17.009 19.937 1.00 67.50 345 ASP A O 1
ATOM 2501 N N . PRO A 1 346 ? 7.553 19.002 20.992 1.00 54.47 346 PRO A N 1
ATOM 2502 C CA . PRO A 1 346 ? 7.878 19.772 19.797 1.00 54.47 346 PRO A CA 1
ATOM 2503 C C . PRO A 1 346 ? 9.086 19.194 19.060 1.00 54.47 346 PRO A C 1
ATOM 2505 O O . PRO A 1 346 ? 10.002 18.654 19.689 1.00 54.47 346 PRO A O 1
ATOM 2508 N N . ALA A 1 347 ? 9.063 19.336 17.728 1.00 53.88 347 ALA A N 1
ATOM 2509 C CA . ALA A 1 347 ? 10.086 18.846 16.812 1.00 53.88 347 ALA A CA 1
ATOM 2510 C C . ALA A 1 347 ? 11.484 19.126 17.366 1.00 53.88 347 ALA A C 1
ATOM 2512 O O . ALA A 1 347 ? 11.867 20.279 17.588 1.00 53.88 347 ALA A O 1
ATOM 2513 N N . ARG A 1 348 ? 12.251 18.062 17.603 1.00 52.09 348 ARG A N 1
ATOM 2514 C CA . ARG A 1 348 ? 13.655 18.199 17.963 1.00 52.09 348 ARG A CA 1
ATOM 2515 C C . ARG A 1 348 ? 14.427 18.093 16.665 1.00 52.09 348 ARG A C 1
ATOM 2517 O O . ARG A 1 348 ? 14.595 17.020 16.086 1.00 52.09 348 ARG A O 1
ATOM 2524 N N . ALA A 1 349 ? 14.825 19.254 16.158 1.00 43.09 349 ALA A N 1
ATOM 2525 C CA . ALA A 1 349 ? 15.685 19.311 14.998 1.00 43.09 349 ALA A CA 1
ATOM 2526 C C . ALA A 1 349 ? 17.030 18.683 15.370 1.00 43.09 349 ALA A C 1
ATOM 2528 O O . ALA A 1 349 ? 17.746 19.177 16.242 1.00 43.09 349 ALA A O 1
ATOM 2529 N N . HIS A 1 350 ? 17.348 17.577 14.713 1.00 51.78 350 HIS A N 1
ATOM 2530 C CA . HIS A 1 350 ? 18.689 17.037 14.699 1.00 51.78 350 HIS A CA 1
ATOM 2531 C C . HIS A 1 350 ? 19.167 17.177 13.276 1.00 51.78 350 HIS A C 1
ATOM 2533 O O . HIS A 1 350 ? 18.715 16.448 12.405 1.00 51.78 350 HIS A O 1
ATOM 2539 N N . ASP A 1 351 ? 20.083 18.102 13.031 1.00 48.84 351 ASP A N 1
ATOM 2540 C CA . ASP A 1 351 ? 20.935 17.901 11.876 1.00 48.84 351 ASP A CA 1
ATOM 2541 C C . ASP A 1 351 ? 21.672 16.602 12.180 1.00 48.84 351 ASP A C 1
ATOM 2543 O O . ASP A 1 351 ? 22.409 16.522 13.160 1.00 48.84 351 ASP A O 1
ATOM 2547 N N . VAL A 1 352 ? 21.367 15.547 11.433 1.00 51.44 352 VAL A N 1
ATOM 2548 C CA . VAL A 1 352 ? 22.146 14.318 11.473 1.00 51.44 352 VAL A CA 1
ATOM 2549 C C . VAL A 1 352 ? 23.053 14.393 10.256 1.00 51.44 352 VAL A C 1
ATOM 2551 O O . VAL A 1 352 ? 22.631 13.991 9.165 1.00 51.44 352 VAL A O 1
ATOM 2554 N N . PRO A 1 353 ? 24.277 14.950 10.378 1.00 53.66 353 PRO A N 1
ATOM 2555 C CA . PRO A 1 353 ? 25.254 14.843 9.315 1.00 53.66 353 PRO A CA 1
ATOM 2556 C C . PRO A 1 353 ? 25.336 13.385 8.882 1.00 53.66 353 PRO A C 1
ATOM 2558 O O . PRO A 1 353 ? 25.377 12.481 9.716 1.00 53.66 353 PRO A O 1
ATOM 2561 N N . LEU A 1 354 ? 25.381 13.139 7.575 1.00 52.59 354 LEU A N 1
ATOM 2562 C CA . LEU A 1 354 ? 25.529 11.781 7.054 1.00 52.59 354 LEU A CA 1
ATOM 2563 C C . LEU A 1 354 ? 26.733 11.063 7.691 1.00 52.59 354 LEU A C 1
ATOM 2565 O O . LEU A 1 354 ? 26.654 9.869 7.919 1.00 52.59 354 LEU A O 1
ATOM 2569 N N . ALA A 1 355 ? 27.800 11.793 8.035 1.00 55.75 355 ALA A N 1
ATOM 2570 C CA . ALA A 1 355 ? 28.967 11.262 8.740 1.00 55.75 355 ALA A CA 1
ATOM 2571 C C . ALA A 1 355 ? 28.699 10.872 10.211 1.00 55.75 355 ALA A C 1
ATOM 2573 O O . ALA A 1 355 ? 29.436 10.073 10.767 1.00 55.75 355 ALA A O 1
ATOM 2574 N N . GLU A 1 356 ? 27.662 11.402 10.858 1.00 57.19 356 GLU A N 1
ATOM 2575 C CA . GLU A 1 356 ? 27.253 10.983 12.206 1.00 57.19 356 GLU A CA 1
ATOM 2576 C C . GLU A 1 356 ? 26.296 9.784 12.156 1.00 57.19 356 GLU A C 1
ATOM 2578 O O . GLU A 1 356 ? 26.440 8.852 12.943 1.00 57.19 356 GLU A O 1
ATOM 2583 N N . ALA A 1 357 ? 25.359 9.763 11.197 1.00 56.78 357 ALA A N 1
ATOM 2584 C CA . ALA A 1 357 ? 24.506 8.592 10.944 1.00 56.78 357 ALA A CA 1
ATOM 2585 C C . ALA A 1 357 ? 25.282 7.409 10.347 1.00 56.78 357 ALA A C 1
ATOM 2587 O O . ALA A 1 357 ? 24.915 6.255 10.558 1.00 56.78 357 ALA A O 1
ATOM 2588 N N . TRP A 1 358 ? 26.323 7.700 9.564 1.00 62.38 358 TRP A N 1
ATOM 2589 C CA . TRP A 1 358 ? 27.098 6.734 8.795 1.00 62.38 358 TRP A CA 1
ATOM 2590 C C . TRP A 1 358 ? 28.584 7.156 8.718 1.00 62.38 358 TRP A C 1
ATOM 2592 O O . TRP A 1 358 ? 29.034 7.659 7.684 1.00 62.38 358 TRP A O 1
ATOM 2602 N N . PRO A 1 359 ? 29.365 6.933 9.798 1.00 53.47 359 PRO A N 1
ATOM 2603 C CA . PRO A 1 359 ? 30.757 7.397 9.927 1.00 53.47 359 PRO A CA 1
ATOM 2604 C C . PRO A 1 359 ? 31.733 6.891 8.861 1.00 53.47 359 PRO A C 1
ATOM 2606 O O . PRO A 1 359 ? 32.765 7.515 8.640 1.00 53.47 359 PRO A O 1
ATOM 2609 N N . ASP A 1 360 ? 31.366 5.827 8.143 1.00 59.78 360 ASP A N 1
ATOM 2610 C CA . ASP A 1 360 ? 32.172 5.185 7.101 1.00 59.78 360 ASP A CA 1
ATOM 2611 C C . ASP A 1 360 ? 31.408 5.059 5.769 1.00 59.78 360 ASP A C 1
ATOM 2613 O O . ASP A 1 360 ? 31.529 4.058 5.054 1.00 59.78 360 ASP A O 1
ATOM 2617 N N . ALA A 1 361 ? 30.558 6.037 5.438 1.00 58.00 361 ALA A N 1
ATOM 2618 C CA . ALA A 1 361 ? 29.811 6.014 4.183 1.00 58.00 361 ALA A CA 1
ATOM 2619 C C . ALA A 1 361 ? 30.772 5.895 2.980 1.00 58.00 361 ALA A C 1
ATOM 2621 O O . ALA A 1 361 ? 31.686 6.714 2.837 1.00 58.00 361 ALA A O 1
ATOM 2622 N N . PRO A 1 362 ? 30.592 4.901 2.086 1.00 57.62 362 PRO A N 1
ATOM 2623 C CA . PRO A 1 362 ? 31.456 4.762 0.930 1.00 57.62 362 PRO A CA 1
ATOM 2624 C C . PRO A 1 362 ? 31.321 5.997 0.040 1.00 57.62 362 PRO A C 1
ATOM 2626 O O . PRO A 1 362 ? 30.220 6.492 -0.202 1.00 57.62 362 PRO A O 1
ATOM 2629 N N . VAL A 1 363 ? 32.451 6.454 -0.504 1.00 53.25 363 VAL A N 1
ATOM 2630 C CA . VAL A 1 363 ? 32.543 7.647 -1.372 1.00 53.25 363 VAL A CA 1
ATOM 2631 C C . VAL A 1 363 ? 31.601 7.560 -2.588 1.00 53.25 363 VAL A C 1
ATOM 2633 O O . VAL A 1 363 ? 31.232 8.574 -3.170 1.00 53.25 363 VAL A O 1
ATOM 2636 N N . THR A 1 364 ? 31.177 6.349 -2.956 1.00 60.31 364 THR A N 1
ATOM 2637 C CA . THR A 1 364 ? 30.306 6.043 -4.097 1.00 60.31 364 THR A CA 1
ATOM 2638 C C . THR A 1 364 ? 28.870 5.658 -3.713 1.00 60.31 364 THR A C 1
ATOM 2640 O O . THR A 1 364 ? 28.152 5.121 -4.558 1.00 60.31 364 THR A O 1
ATOM 2643 N N . ALA A 1 365 ? 28.430 5.899 -2.469 1.00 64.12 365 ALA A N 1
ATOM 2644 C CA . ALA A 1 365 ? 27.057 5.605 -2.046 1.00 64.12 365 ALA A CA 1
ATOM 2645 C C . ALA A 1 365 ? 26.035 6.336 -2.930 1.00 64.12 365 ALA A C 1
ATOM 2647 O O . ALA A 1 365 ? 26.178 7.531 -3.216 1.00 64.12 365 ALA A O 1
ATOM 2648 N N . SER A 1 366 ? 24.979 5.634 -3.348 1.00 70.75 366 SER A N 1
ATOM 2649 C CA . SER A 1 366 ? 23.927 6.272 -4.132 1.00 70.75 366 SER A CA 1
ATOM 2650 C C . SER A 1 366 ? 23.182 7.304 -3.277 1.00 70.75 366 SER A C 1
ATOM 2652 O O . SER A 1 366 ? 23.128 7.221 -2.047 1.00 70.75 366 SER A O 1
ATOM 2654 N N . ARG A 1 367 ? 22.553 8.289 -3.926 1.00 69.75 367 ARG A N 1
ATOM 2655 C CA . ARG A 1 367 ? 21.701 9.271 -3.232 1.00 69.75 367 ARG A CA 1
ATOM 2656 C C . ARG A 1 367 ? 20.573 8.583 -2.446 1.00 69.75 367 ARG A C 1
ATOM 2658 O O . ARG A 1 367 ? 20.162 9.094 -1.410 1.00 69.75 367 ARG A O 1
ATOM 2665 N N . TYR A 1 368 ? 20.114 7.423 -2.916 1.00 74.12 368 TYR A N 1
ATOM 2666 C CA . TYR A 1 368 ? 19.099 6.631 -2.236 1.00 74.12 368 TYR A CA 1
ATOM 2667 C C . TYR A 1 368 ? 19.654 5.900 -1.004 1.00 74.12 368 TYR A C 1
ATOM 2669 O O . TYR A 1 368 ? 19.033 5.940 0.054 1.00 74.12 368 TYR A O 1
ATOM 2677 N N . ASP A 1 369 ? 20.852 5.311 -1.087 1.00 76.38 369 ASP A N 1
ATOM 2678 C CA . ASP A 1 369 ? 21.503 4.709 0.088 1.00 76.38 369 ASP A CA 1
ATOM 2679 C C . ASP A 1 369 ? 21.646 5.743 1.206 1.00 76.38 369 ASP A C 1
ATOM 2681 O O . ASP A 1 369 ? 21.302 5.482 2.357 1.00 76.38 369 ASP A O 1
ATOM 2685 N N . ARG A 1 370 ? 22.083 6.957 0.849 1.00 77.88 370 ARG A N 1
ATOM 2686 C CA . ARG A 1 370 ? 22.168 8.078 1.789 1.00 77.88 370 ARG A CA 1
ATOM 2687 C C . ARG A 1 370 ? 20.797 8.394 2.404 1.00 77.88 370 ARG A C 1
ATOM 2689 O O . ARG A 1 370 ? 20.717 8.564 3.613 1.00 77.88 370 ARG A O 1
ATOM 2696 N N . TYR A 1 371 ? 19.726 8.425 1.606 1.00 81.25 371 TYR A N 1
ATOM 2697 C CA . TYR A 1 371 ? 18.356 8.664 2.079 1.00 81.25 371 TYR A CA 1
ATOM 2698 C C . TYR A 1 371 ? 17.909 7.630 3.121 1.00 81.25 371 TYR A C 1
ATOM 2700 O O . TYR A 1 371 ? 17.474 8.001 4.213 1.00 81.25 371 TYR A O 1
ATOM 2708 N N . VAL A 1 372 ? 18.076 6.338 2.820 1.00 84.31 372 VAL A N 1
ATOM 2709 C CA . VAL A 1 372 ? 17.710 5.251 3.742 1.00 84.31 372 VAL A CA 1
ATOM 2710 C C . VAL A 1 372 ? 18.513 5.315 5.027 1.00 84.31 372 VAL A C 1
ATOM 2712 O O . VAL A 1 372 ? 17.925 5.249 6.106 1.00 84.31 372 VAL A O 1
ATOM 2715 N N . GLN A 1 373 ? 19.834 5.468 4.929 1.00 83.00 373 GLN A N 1
ATOM 2716 C CA . GLN A 1 373 ? 20.697 5.473 6.109 1.00 83.00 373 GLN A CA 1
ATOM 2717 C C . GLN A 1 373 ? 20.466 6.704 6.986 1.00 83.00 373 GLN A C 1
ATOM 2719 O O . GLN A 1 373 ? 20.423 6.571 8.206 1.00 83.00 373 GLN A O 1
ATOM 2724 N N . THR A 1 374 ? 20.242 7.886 6.405 1.00 82.38 374 THR A N 1
ATOM 2725 C CA . THR A 1 374 ? 19.918 9.081 7.195 1.00 82.38 374 THR A CA 1
ATOM 2726 C C . THR A 1 374 ? 18.565 8.943 7.897 1.00 82.38 374 THR A C 1
ATOM 2728 O O . THR A 1 374 ? 18.478 9.223 9.092 1.00 82.38 374 THR A O 1
ATOM 2731 N N . GLY A 1 375 ? 17.523 8.465 7.207 1.00 87.50 375 GLY A N 1
ATOM 2732 C CA . GLY A 1 375 ? 16.213 8.245 7.830 1.00 87.50 375 GLY A CA 1
ATOM 2733 C C . GLY A 1 375 ? 16.248 7.181 8.935 1.00 87.50 375 GLY A C 1
ATOM 2734 O O . GLY A 1 375 ? 15.708 7.400 10.019 1.00 87.50 375 GLY A O 1
ATOM 2735 N N . LEU A 1 376 ? 16.945 6.064 8.700 1.00 89.19 376 LEU A N 1
ATOM 2736 C CA . LEU A 1 376 ? 17.189 5.033 9.711 1.00 89.19 376 LEU A CA 1
ATOM 2737 C C . LEU A 1 376 ? 17.941 5.605 10.919 1.00 89.19 376 LEU A C 1
ATOM 2739 O O . LEU A 1 376 ? 17.499 5.436 12.055 1.00 89.19 376 LEU A O 1
ATOM 2743 N N . GLY A 1 377 ? 19.055 6.301 10.679 1.00 84.81 377 GLY A N 1
ATOM 2744 C CA . GLY A 1 377 ? 19.890 6.893 11.722 1.00 84.81 377 GLY A CA 1
ATOM 2745 C C . GLY A 1 377 ? 19.121 7.879 12.599 1.00 84.81 377 GLY A C 1
ATOM 2746 O O . GLY A 1 377 ? 19.263 7.848 13.819 1.00 84.81 377 GLY A O 1
ATOM 2747 N N . ALA A 1 378 ? 18.239 8.686 12.004 1.00 86.25 378 ALA A N 1
ATOM 2748 C CA . ALA A 1 378 ? 17.376 9.607 12.739 1.00 86.25 378 ALA A CA 1
ATOM 2749 C C . ALA A 1 378 ? 16.434 8.875 13.718 1.00 86.25 378 ALA A C 1
ATOM 2751 O O . ALA A 1 378 ? 16.302 9.278 14.874 1.00 86.25 378 ALA A O 1
ATOM 2752 N N . ILE A 1 379 ? 15.831 7.758 13.299 1.00 91.31 379 ILE A N 1
ATOM 2753 C CA . ILE A 1 379 ? 14.943 6.953 14.157 1.00 91.31 379 ILE A CA 1
ATOM 2754 C C . ILE A 1 379 ? 15.742 6.205 15.237 1.00 91.31 379 ILE A C 1
ATOM 2756 O O . ILE A 1 379 ? 15.316 6.129 16.392 1.00 91.31 379 ILE A O 1
ATOM 2760 N N . VAL A 1 380 ? 16.921 5.678 14.893 1.00 89.69 380 VAL A N 1
ATOM 2761 C CA . VAL A 1 380 ? 17.823 5.024 15.856 1.00 89.69 380 VAL A CA 1
ATOM 2762 C C . VAL A 1 380 ? 18.285 6.015 16.925 1.00 89.69 380 VAL A C 1
ATOM 2764 O O . VAL A 1 380 ? 18.291 5.669 18.104 1.00 89.69 380 VAL A O 1
ATOM 2767 N N . ALA A 1 381 ? 18.607 7.255 16.552 1.00 85.56 381 ALA A N 1
ATOM 2768 C CA . ALA A 1 381 ? 18.980 8.297 17.505 1.00 85.56 381 ALA A CA 1
ATOM 2769 C C . ALA A 1 381 ? 17.860 8.571 18.524 1.00 85.56 381 ALA A C 1
ATOM 2771 O O . ALA A 1 381 ? 18.134 8.696 19.720 1.00 85.56 381 ALA A O 1
ATOM 2772 N N . GLU A 1 382 ? 16.599 8.589 18.084 1.00 87.50 382 GLU A N 1
ATOM 2773 C CA . GLU A 1 382 ? 15.448 8.694 18.985 1.00 87.50 382 GLU A CA 1
ATOM 2774 C C . GLU A 1 382 ? 15.335 7.500 19.940 1.00 87.50 382 GLU A C 1
ATOM 2776 O O . GLU A 1 382 ? 15.089 7.688 21.134 1.00 87.50 382 GLU A O 1
ATOM 2781 N N . HIS A 1 383 ? 15.565 6.281 19.450 1.00 89.25 383 HIS A N 1
ATOM 2782 C CA . HIS A 1 383 ? 15.549 5.074 20.278 1.00 89.25 383 HIS A CA 1
ATOM 2783 C C . HIS A 1 383 ? 16.675 5.046 21.320 1.00 89.25 383 HIS A C 1
ATOM 2785 O O . HIS A 1 383 ? 16.443 4.659 22.464 1.00 89.25 383 HIS A O 1
ATOM 2791 N N . LEU A 1 384 ? 17.886 5.471 20.953 1.00 87.12 384 LEU A N 1
ATOM 2792 C CA . LEU A 1 384 ? 19.039 5.489 21.859 1.00 87.12 384 LEU A CA 1
ATOM 2793 C C . LEU A 1 384 ? 18.879 6.498 23.001 1.00 87.12 384 LEU A C 1
ATOM 2795 O O . LEU A 1 384 ? 19.419 6.285 24.085 1.00 87.12 384 LEU A O 1
ATOM 2799 N N . ARG A 1 385 ? 18.141 7.589 22.775 1.00 84.88 385 ARG A N 1
ATOM 2800 C CA . ARG A 1 385 ? 17.816 8.561 23.829 1.00 84.88 385 ARG A CA 1
ATOM 2801 C C . ARG A 1 385 ? 16.776 8.028 24.792 1.00 84.88 385 ARG A C 1
ATOM 2803 O O . ARG A 1 385 ? 16.929 8.159 26.002 1.00 84.88 385 ARG A O 1
ATOM 2810 N N . GLU A 1 386 ? 15.708 7.466 24.244 1.00 87.75 386 GLU A N 1
ATOM 2811 C CA . GLU A 1 386 ? 14.645 6.855 25.020 1.00 87.75 386 GLU A CA 1
ATOM 2812 C C . GLU A 1 386 ? 14.053 5.683 24.227 1.00 87.75 386 GLU A C 1
ATOM 2814 O O . GLU A 1 386 ? 13.450 5.926 23.171 1.00 87.75 386 GLU A O 1
ATOM 2819 N N . PRO A 1 387 ? 14.180 4.439 24.731 1.00 93.94 387 PRO A N 1
ATOM 2820 C CA . PRO A 1 387 ? 13.761 3.248 24.008 1.00 93.94 387 PRO A CA 1
ATOM 2821 C C . PRO A 1 387 ? 12.330 3.350 23.482 1.00 93.94 387 PRO A C 1
ATOM 2823 O O . PRO A 1 387 ? 11.390 3.652 24.217 1.00 93.94 387 PRO A O 1
ATOM 2826 N N . LEU A 1 388 ? 12.175 3.089 22.186 1.00 95.12 388 LEU A N 1
ATOM 2827 C CA . LEU A 1 388 ? 10.877 3.052 21.514 1.00 95.12 388 LEU A CA 1
ATOM 2828 C C . LEU A 1 388 ? 10.175 1.714 21.807 1.00 95.12 388 LEU A C 1
ATOM 2830 O O . LEU A 1 388 ? 10.756 0.667 21.509 1.00 95.12 388 LEU A O 1
ATOM 2834 N N . PRO A 1 389 ? 8.938 1.710 22.343 1.00 96.25 389 PRO A N 1
ATOM 2835 C CA . PRO A 1 389 ? 8.152 0.487 22.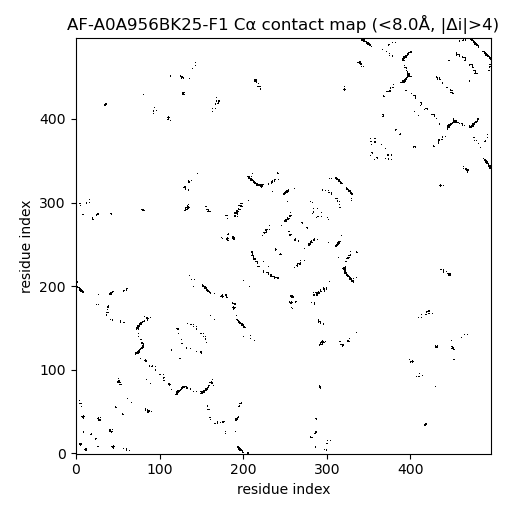488 1.00 96.25 389 PRO A CA 1
ATOM 2836 C C . PRO A 1 389 ? 7.903 -0.204 21.137 1.00 96.25 389 PRO A C 1
ATOM 2838 O O . PRO A 1 389 ? 7.741 0.494 20.132 1.00 96.25 389 PRO A O 1
ATOM 2841 N N . PRO A 1 390 ? 7.747 -1.542 21.086 1.00 96.19 390 PRO A N 1
ATOM 2842 C CA . PRO A 1 390 ? 7.458 -2.255 19.840 1.00 96.19 390 PRO A CA 1
ATOM 2843 C C . PRO A 1 390 ? 6.189 -1.784 19.121 1.00 96.19 390 PRO A C 1
ATOM 2845 O O . PRO A 1 390 ? 6.072 -1.961 17.920 1.00 96.19 390 PRO A O 1
ATOM 2848 N N . THR A 1 391 ? 5.228 -1.180 19.817 1.00 95.94 391 THR A N 1
ATOM 2849 C CA . THR A 1 391 ? 3.985 -0.659 19.223 1.00 95.94 391 THR A CA 1
ATOM 2850 C C . THR A 1 391 ? 4.121 0.753 18.647 1.00 95.94 391 THR A C 1
ATOM 2852 O O . THR A 1 391 ? 3.137 1.299 18.157 1.00 95.94 391 THR A O 1
ATOM 2855 N N . THR A 1 392 ? 5.316 1.351 18.688 1.00 97.81 392 THR A N 1
ATOM 2856 C CA . THR A 1 392 ? 5.556 2.706 18.171 1.00 97.81 392 THR A CA 1
ATOM 2857 C C . THR A 1 392 ? 5.244 2.781 16.679 1.00 97.81 392 THR A C 1
ATOM 2859 O O . THR A 1 392 ? 5.776 1.992 15.896 1.00 97.81 392 THR A O 1
ATOM 2862 N N . ALA A 1 393 ? 4.422 3.754 16.288 1.00 98.00 393 ALA A N 1
ATOM 2863 C CA . ALA A 1 393 ? 4.198 4.082 14.886 1.00 98.00 393 ALA A CA 1
ATOM 2864 C C . ALA A 1 393 ? 5.363 4.903 14.318 1.00 98.00 393 ALA A C 1
ATOM 2866 O O . ALA A 1 393 ? 5.926 5.754 15.010 1.00 98.00 393 ALA A O 1
ATOM 2867 N N . LEU A 1 394 ? 5.693 4.703 13.045 1.00 98.00 394 LEU A N 1
ATOM 2868 C CA . LEU A 1 394 ? 6.653 5.538 12.329 1.00 98.00 394 LEU A CA 1
ATOM 2869 C C . LEU A 1 394 ? 5.963 6.225 11.156 1.00 98.00 394 LEU A C 1
ATOM 2871 O O . LEU A 1 394 ? 5.308 5.579 10.337 1.00 98.00 394 LEU A O 1
ATOM 2875 N N . VAL A 1 395 ? 6.143 7.536 11.060 1.00 97.06 395 VAL A N 1
ATOM 2876 C CA . VAL A 1 395 ? 5.601 8.340 9.968 1.00 97.06 395 VAL A CA 1
ATOM 2877 C C . VAL A 1 395 ? 6.734 9.111 9.323 1.00 97.06 395 VAL A C 1
ATOM 2879 O O . VAL A 1 395 ? 7.492 9.775 10.017 1.00 97.06 395 VAL A O 1
ATOM 2882 N N . LEU A 1 396 ? 6.854 9.046 8.005 1.00 94.56 396 LEU A N 1
ATOM 2883 C CA . LEU A 1 396 ? 7.859 9.780 7.251 1.00 94.56 396 LEU A CA 1
ATOM 2884 C C . LEU A 1 396 ? 7.191 10.644 6.189 1.00 94.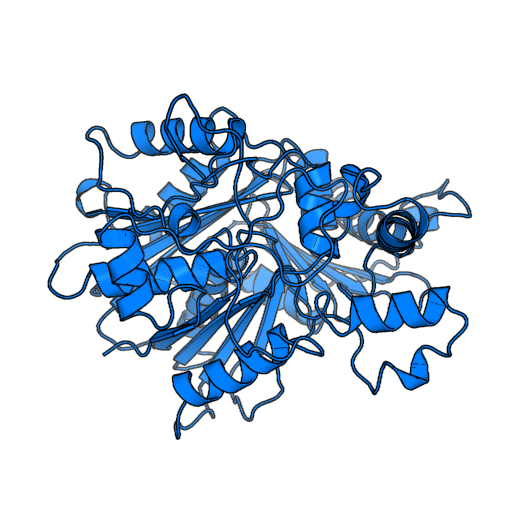56 396 LEU A C 1
ATOM 2886 O O . LEU A 1 396 ? 6.279 10.186 5.509 1.00 94.56 396 LEU A O 1
ATOM 2890 N N . ALA A 1 397 ? 7.671 11.868 6.004 1.00 91.88 397 ALA A N 1
ATOM 2891 C CA . ALA A 1 397 ? 7.273 12.723 4.892 1.00 91.88 397 ALA A CA 1
ATOM 2892 C C . ALA A 1 397 ? 8.505 13.355 4.241 1.00 91.88 397 ALA A C 1
ATOM 2894 O O . ALA A 1 397 ? 9.470 13.724 4.915 1.00 91.88 397 ALA A O 1
ATOM 2895 N N . SER A 1 398 ? 8.476 13.440 2.913 1.00 86.06 398 SER A N 1
ATOM 2896 C CA . SER A 1 398 ? 9.543 14.031 2.110 1.00 86.06 398 SER A CA 1
ATOM 2897 C C . SER A 1 398 ? 8.997 14.522 0.773 1.00 86.06 398 SER A C 1
ATOM 2899 O O . SER A 1 398 ? 8.312 13.769 0.080 1.00 86.06 398 SER A O 1
ATOM 2901 N N . ARG A 1 399 ? 9.364 15.734 0.346 1.00 79.12 399 ARG A N 1
ATOM 2902 C CA . ARG A 1 399 ? 9.052 16.260 -0.999 1.00 79.12 399 ARG A CA 1
ATOM 2903 C C . ARG A 1 399 ? 9.903 15.566 -2.043 1.00 79.12 399 ARG A C 1
ATOM 2905 O O . ARG A 1 399 ? 9.475 15.298 -3.159 1.00 79.12 399 ARG A O 1
ATOM 2912 N N . THR A 1 400 ? 11.148 15.305 -1.658 1.00 62.75 400 THR A N 1
ATOM 2913 C CA . THR A 1 400 ? 12.201 14.774 -2.525 1.00 62.75 400 THR A CA 1
ATOM 2914 C C . THR A 1 400 ? 12.162 13.261 -2.674 1.00 62.75 400 THR A C 1
ATOM 2916 O O . THR A 1 400 ? 12.927 12.737 -3.489 1.00 62.75 400 THR A O 1
ATOM 2919 N N . ASN A 1 401 ? 11.278 12.590 -1.917 1.00 60.25 401 ASN A N 1
ATOM 2920 C CA . ASN A 1 401 ? 11.251 11.146 -1.662 1.00 60.25 401 ASN A CA 1
ATOM 2921 C C . ASN A 1 401 ? 11.458 10.287 -2.914 1.00 60.25 401 ASN A C 1
ATOM 2923 O O . ASN A 1 401 ? 11.995 9.187 -2.865 1.00 60.25 401 ASN A O 1
ATOM 2927 N N . CYS A 1 402 ? 11.053 10.811 -4.067 1.00 47.69 402 CYS A N 1
ATOM 2928 C CA . CYS A 1 402 ? 10.992 10.045 -5.285 1.00 47.69 402 CYS A CA 1
ATOM 2929 C C . CYS A 1 402 ? 11.669 10.681 -6.512 1.00 47.69 402 CYS A C 1
ATOM 2931 O O . CYS A 1 402 ? 11.512 10.192 -7.630 1.00 47.69 402 CYS A O 1
ATOM 2933 N N . ALA A 1 403 ? 12.489 11.721 -6.347 1.00 48.28 403 ALA A N 1
ATOM 2934 C CA . ALA A 1 403 ? 13.366 12.175 -7.438 1.00 48.28 403 ALA A CA 1
ATOM 2935 C C . ALA A 1 403 ? 14.544 11.202 -7.696 1.00 48.28 403 ALA A C 1
ATOM 2937 O O . ALA A 1 403 ? 15.411 11.459 -8.538 1.00 48.28 403 ALA A O 1
ATOM 2938 N N . ILE A 1 404 ? 14.599 10.101 -6.942 1.00 49.88 404 ILE A N 1
ATOM 2939 C CA . ILE A 1 404 ? 15.724 9.182 -6.848 1.00 49.88 404 ILE A CA 1
ATOM 2940 C C . ILE A 1 404 ? 15.192 7.757 -6.965 1.00 49.88 404 ILE A C 1
ATOM 2942 O O . ILE A 1 404 ? 15.095 7.023 -5.989 1.00 49.88 404 ILE A O 1
ATOM 2946 N N . MET A 1 405 ? 14.892 7.323 -8.184 1.00 58.47 405 MET A N 1
ATOM 2947 C CA . MET A 1 405 ? 15.199 5.924 -8.456 1.00 58.47 405 MET A CA 1
ATOM 2948 C C . MET A 1 405 ? 16.702 5.745 -8.294 1.00 58.47 405 MET A C 1
ATOM 2950 O O . MET A 1 405 ? 17.477 6.666 -8.589 1.00 58.47 405 MET A O 1
ATOM 2954 N N . ASP A 1 406 ? 17.120 4.561 -7.866 1.00 65.81 406 ASP A N 1
ATOM 2955 C CA . ASP A 1 406 ? 18.518 4.182 -7.953 1.00 65.81 406 ASP A CA 1
ATOM 2956 C C . ASP A 1 406 ? 18.935 4.258 -9.441 1.00 65.81 406 ASP A C 1
ATOM 2958 O O . ASP A 1 406 ? 18.661 3.370 -10.254 1.00 65.81 406 ASP A O 1
ATOM 2962 N N . ARG A 1 407 ? 19.577 5.375 -9.825 1.00 69.00 407 ARG A N 1
ATOM 2963 C CA . ARG A 1 407 ? 20.079 5.606 -11.187 1.00 69.00 407 ARG A CA 1
ATOM 2964 C C . ARG A 1 407 ? 21.047 4.504 -11.597 1.00 69.00 407 ARG A C 1
ATOM 2966 O O . ARG A 1 407 ? 21.109 4.187 -12.781 1.00 69.00 407 ARG A O 1
ATOM 2973 N N . ALA A 1 408 ? 21.774 3.909 -10.652 1.00 69.81 408 ALA A N 1
ATOM 2974 C CA . ALA A 1 408 ? 22.648 2.776 -10.919 1.00 69.81 408 ALA A CA 1
ATOM 2975 C C . ALA A 1 408 ? 21.841 1.490 -11.162 1.00 69.81 408 ALA A C 1
ATOM 2977 O O . ALA A 1 408 ? 22.218 0.678 -12.006 1.00 69.81 408 ALA A O 1
ATOM 2978 N N . HIS A 1 409 ? 20.704 1.288 -10.493 1.00 76.88 409 HIS A N 1
ATOM 2979 C CA . HIS A 1 409 ? 19.773 0.208 -10.816 1.00 76.88 409 HIS A CA 1
ATOM 2980 C C . HIS A 1 409 ? 19.192 0.355 -12.223 1.00 76.88 409 HIS A C 1
ATOM 2982 O O . HIS A 1 409 ? 19.283 -0.590 -13.007 1.00 76.88 409 HIS A O 1
ATOM 2988 N N . HIS A 1 410 ? 18.666 1.531 -12.573 1.00 78.19 410 HIS A N 1
ATOM 2989 C CA . HIS A 1 410 ? 18.115 1.750 -13.911 1.00 78.19 410 HIS A CA 1
ATOM 2990 C C . HIS A 1 410 ? 19.200 1.726 -14.999 1.00 78.19 410 HIS A C 1
ATOM 2992 O O . HIS A 1 410 ? 18.987 1.125 -16.048 1.00 78.19 410 HIS A O 1
ATOM 2998 N N . ARG A 1 411 ? 20.393 2.284 -14.744 1.00 77.44 411 ARG A N 1
ATOM 2999 C CA . ARG A 1 411 ? 21.545 2.182 -15.657 1.00 77.44 411 ARG A CA 1
ATOM 3000 C C . ARG A 1 411 ? 21.906 0.726 -15.946 1.00 77.44 411 ARG A C 1
ATOM 3002 O O . ARG A 1 411 ? 21.987 0.373 -17.113 1.00 77.44 411 ARG A O 1
ATOM 3009 N N . ARG A 1 412 ? 22.024 -0.124 -14.917 1.00 78.06 412 ARG A N 1
ATOM 3010 C CA . ARG A 1 412 ? 22.270 -1.568 -15.101 1.00 78.06 412 ARG A CA 1
ATOM 3011 C C . ARG A 1 412 ? 21.202 -2.232 -15.964 1.00 78.06 412 ARG A C 1
ATOM 3013 O O . ARG A 1 412 ? 21.539 -3.017 -16.837 1.00 78.06 412 ARG A O 1
ATOM 3020 N N . ILE A 1 413 ? 19.926 -1.896 -15.757 1.00 83.19 413 ILE A N 1
ATOM 3021 C CA . ILE A 1 413 ? 18.834 -2.416 -16.593 1.00 83.19 413 ILE A CA 1
ATOM 3022 C C . ILE A 1 413 ? 19.017 -2.012 -18.065 1.00 83.19 413 ILE A C 1
ATOM 3024 O O . ILE A 1 413 ? 18.823 -2.842 -18.950 1.00 83.19 413 ILE A O 1
ATOM 3028 N N . VAL A 1 414 ? 19.381 -0.755 -18.333 1.00 82.12 414 VAL A N 1
ATOM 3029 C CA . VAL A 1 414 ? 19.544 -0.248 -19.705 1.00 82.12 414 VAL A CA 1
ATOM 3030 C C . VAL A 1 414 ? 20.806 -0.797 -20.381 1.00 82.12 414 VAL A C 1
ATOM 3032 O O . VAL A 1 414 ? 20.737 -1.180 -21.544 1.00 82.12 414 VAL A O 1
ATOM 3035 N N . GLU A 1 415 ? 21.940 -0.834 -19.680 1.00 83.38 415 GLU A N 1
ATOM 3036 C CA . GLU A 1 415 ? 23.242 -1.232 -20.237 1.00 83.38 415 GLU A CA 1
ATOM 3037 C C . GLU A 1 415 ? 23.418 -2.755 -20.309 1.00 83.38 415 GLU A C 1
ATOM 3039 O O . GLU A 1 415 ? 23.973 -3.269 -21.278 1.00 83.38 415 GLU A O 1
ATOM 3044 N N . GLU A 1 416 ? 22.943 -3.489 -19.299 1.00 84.69 416 GLU A N 1
ATOM 3045 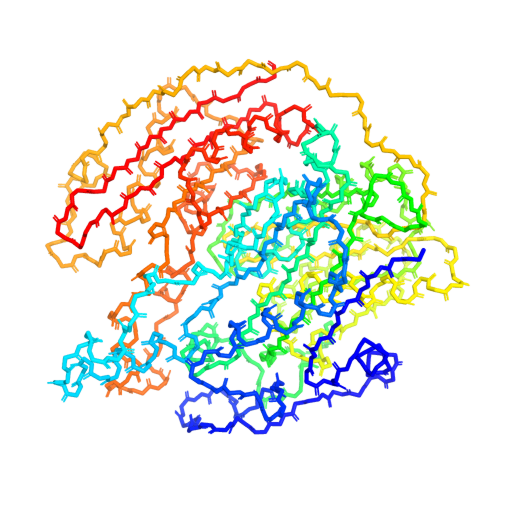C CA . GLU A 1 416 ? 23.192 -4.929 -19.149 1.00 84.69 416 GLU A CA 1
ATOM 3046 C C . GLU A 1 416 ? 21.944 -5.799 -19.410 1.00 84.69 416 GLU A C 1
ATOM 3048 O O . GLU A 1 416 ? 22.038 -7.030 -19.442 1.00 84.69 416 GLU A O 1
ATOM 3053 N N . GLY A 1 417 ? 20.776 -5.176 -19.602 1.00 84.75 417 GLY A N 1
ATOM 3054 C CA . GLY A 1 417 ? 19.496 -5.838 -19.863 1.00 84.75 417 GLY A CA 1
ATOM 3055 C C . GLY A 1 417 ? 18.711 -6.244 -18.606 1.00 84.75 417 GLY A C 1
ATOM 3056 O O . GLY A 1 417 ? 19.216 -6.258 -17.481 1.00 84.75 417 GLY A O 1
ATOM 3057 N N . TYR A 1 418 ? 17.437 -6.619 -18.788 1.00 84.12 418 TYR A N 1
ATOM 3058 C CA . TYR A 1 418 ? 16.502 -6.852 -17.675 1.00 84.12 418 TYR A CA 1
ATOM 3059 C C . TYR A 1 418 ? 16.895 -8.004 -16.738 1.00 84.12 418 TYR A C 1
ATOM 3061 O O . TYR A 1 418 ? 16.595 -7.956 -15.545 1.00 84.12 418 TYR A O 1
ATOM 3069 N N . ALA A 1 419 ? 17.616 -9.011 -17.242 1.00 83.12 419 ALA A N 1
ATOM 3070 C CA . ALA A 1 419 ? 18.077 -10.149 -16.443 1.00 83.12 419 ALA A CA 1
ATOM 3071 C C . ALA A 1 419 ? 19.082 -9.758 -15.338 1.00 83.12 419 ALA A C 1
ATOM 3073 O O . ALA A 1 419 ? 19.325 -10.540 -14.418 1.00 83.12 419 ALA A O 1
ATOM 3074 N N . ARG A 1 420 ? 19.672 -8.556 -15.412 1.00 82.88 420 ARG A N 1
ATOM 3075 C CA . ARG A 1 420 ? 20.639 -8.025 -14.435 1.00 82.88 420 ARG A CA 1
ATOM 3076 C C . ARG A 1 420 ? 20.015 -7.077 -13.407 1.00 82.88 420 ARG A C 1
ATOM 3078 O O . ARG A 1 420 ? 20.731 -6.455 -12.623 1.00 82.88 420 ARG A O 1
ATOM 3085 N N . ALA A 1 421 ? 18.685 -6.988 -13.360 1.00 82.12 421 ALA A N 1
ATOM 3086 C CA . ALA A 1 421 ? 17.978 -6.211 -12.350 1.00 82.12 421 ALA A CA 1
ATOM 3087 C C . ALA A 1 421 ? 18.353 -6.659 -10.920 1.00 82.12 421 ALA A C 1
ATOM 3089 O O . ALA A 1 421 ? 18.192 -7.818 -10.535 1.00 82.12 421 ALA A O 1
ATOM 3090 N N . SER A 1 422 ? 18.858 -5.719 -10.114 1.00 81.44 422 SER A N 1
ATOM 3091 C CA . SER A 1 422 ? 19.251 -5.976 -8.727 1.00 81.44 422 SER A CA 1
ATOM 3092 C C . SER A 1 422 ? 18.031 -6.084 -7.814 1.00 81.44 422 SER A C 1
ATOM 3094 O O . SER A 1 422 ? 17.267 -5.134 -7.665 1.00 81.44 422 SER A O 1
ATOM 3096 N N . ARG A 1 423 ? 17.914 -7.226 -7.128 1.00 80.50 423 ARG A N 1
ATOM 3097 C CA . ARG A 1 423 ? 16.877 -7.491 -6.116 1.00 80.50 423 ARG A CA 1
ATOM 3098 C C . ARG A 1 423 ? 16.868 -6.457 -4.999 1.00 80.50 423 ARG A C 1
ATOM 3100 O O . ARG A 1 423 ? 15.813 -5.983 -4.604 1.00 80.50 423 ARG A O 1
ATOM 3107 N N . ARG A 1 424 ? 18.058 -6.140 -4.486 1.00 77.06 424 ARG A N 1
ATOM 3108 C CA . ARG A 1 424 ? 18.232 -5.234 -3.349 1.00 77.06 424 ARG A CA 1
ATOM 3109 C C . ARG A 1 424 ? 17.904 -3.800 -3.744 1.00 77.06 424 ARG A C 1
ATOM 3111 O O . ARG A 1 424 ? 17.062 -3.176 -3.118 1.00 77.06 424 ARG A O 1
ATOM 3118 N N . ALA A 1 425 ? 18.507 -3.339 -4.839 1.00 78.25 425 ALA A N 1
ATOM 3119 C CA . ALA A 1 425 ? 18.359 -1.957 -5.277 1.00 78.25 425 ALA A CA 1
ATOM 3120 C C . ALA A 1 425 ? 16.913 -1.608 -5.648 1.00 78.25 425 ALA A C 1
ATOM 3122 O O . ALA A 1 425 ? 16.503 -0.474 -5.473 1.00 78.25 425 ALA A O 1
ATOM 3123 N N . PHE A 1 426 ? 16.129 -2.571 -6.145 1.00 82.88 426 PHE A N 1
ATOM 3124 C CA . PHE A 1 426 ? 14.728 -2.327 -6.475 1.00 82.88 426 PHE A CA 1
ATOM 3125 C C . PHE A 1 426 ? 13.860 -2.052 -5.235 1.00 82.88 426 PHE A C 1
ATOM 3127 O O . PHE A 1 426 ? 13.045 -1.134 -5.246 1.00 82.88 426 PHE A O 1
ATOM 3134 N N . VAL A 1 427 ? 14.038 -2.823 -4.157 1.00 80.19 427 VAL A N 1
ATOM 3135 C CA . VAL A 1 427 ? 13.293 -2.641 -2.892 1.00 80.19 427 VAL A CA 1
ATOM 3136 C C . VAL A 1 427 ? 13.720 -1.345 -2.210 1.00 80.19 427 VAL A C 1
ATOM 3138 O O . VAL A 1 427 ? 12.880 -0.570 -1.754 1.00 80.19 427 VAL A O 1
ATOM 3141 N N . ASP A 1 428 ? 15.018 -1.066 -2.273 1.00 76.88 428 ASP A N 1
ATOM 3142 C CA . ASP A 1 428 ? 15.638 0.210 -1.944 1.00 76.88 428 ASP A CA 1
ATOM 3143 C C . ASP A 1 428 ? 15.337 1.263 -3.039 1.00 76.88 428 ASP A C 1
ATOM 3145 O O . ASP A 1 428 ? 16.196 2.040 -3.416 1.00 76.88 428 ASP A O 1
ATOM 3149 N N . THR A 1 429 ? 14.139 1.310 -3.623 1.00 76.69 429 THR A N 1
ATOM 3150 C CA . THR A 1 429 ? 13.674 2.505 -4.363 1.00 76.69 429 THR A CA 1
ATOM 3151 C C . THR A 1 429 ? 12.383 3.077 -3.794 1.00 76.69 429 THR A C 1
ATOM 3153 O O . THR A 1 429 ? 11.885 4.101 -4.257 1.00 76.69 429 THR A O 1
ATOM 3156 N N . LEU A 1 430 ? 11.843 2.441 -2.755 1.00 81.56 430 LEU A N 1
ATOM 3157 C CA . LEU A 1 430 ? 10.566 2.795 -2.165 1.00 81.56 430 LEU A CA 1
ATOM 3158 C C . LEU A 1 430 ? 10.710 3.919 -1.136 1.00 81.56 430 LEU A C 1
ATOM 3160 O O . LEU A 1 430 ? 11.546 3.823 -0.240 1.00 81.56 430 LEU A O 1
ATOM 3164 N N . PRO A 1 431 ? 9.829 4.922 -1.156 1.00 83.25 431 PRO A N 1
ATOM 3165 C CA . PRO A 1 431 ? 9.755 5.961 -0.127 1.00 83.25 431 PRO A CA 1
ATOM 3166 C C . PRO A 1 431 ? 9.750 5.478 1.326 1.00 83.25 431 PRO A C 1
ATOM 3168 O O . PRO A 1 431 ? 10.279 6.127 2.223 1.00 83.25 431 PRO A O 1
ATOM 3171 N N . ALA A 1 432 ? 9.162 4.307 1.558 1.00 89.12 432 ALA A N 1
ATOM 3172 C CA . ALA A 1 432 ? 9.015 3.706 2.875 1.00 89.12 432 ALA A CA 1
ATOM 3173 C C . ALA A 1 432 ? 10.253 2.935 3.368 1.00 89.12 432 ALA A C 1
ATOM 3175 O O . ALA A 1 432 ? 10.244 2.443 4.497 1.00 89.12 432 ALA A O 1
ATOM 3176 N N . ALA A 1 433 ? 11.313 2.792 2.566 1.00 89.50 433 ALA A N 1
ATOM 3177 C CA . ALA A 1 433 ? 12.470 1.975 2.942 1.00 89.50 433 ALA A CA 1
ATOM 3178 C C . ALA A 1 433 ? 13.155 2.388 4.260 1.00 89.50 433 ALA A C 1
ATOM 3180 O O . ALA A 1 433 ? 13.504 1.481 5.020 1.00 89.50 433 ALA A O 1
ATOM 3181 N N . PRO A 1 434 ? 13.300 3.687 4.617 1.00 91.44 434 PRO A N 1
ATOM 3182 C CA . PRO A 1 434 ? 13.834 4.054 5.929 1.00 91.44 434 PRO A CA 1
ATOM 3183 C C . PRO A 1 434 ? 12.974 3.518 7.084 1.00 91.44 434 PRO A C 1
ATOM 3185 O O . PRO A 1 434 ? 13.506 3.042 8.086 1.00 91.44 434 PRO A O 1
ATOM 3188 N N . LEU A 1 435 ? 11.644 3.539 6.924 1.00 94.94 435 LEU A N 1
ATOM 3189 C CA . LEU A 1 435 ? 10.704 3.033 7.927 1.00 94.94 435 LEU A CA 1
ATOM 3190 C C . LEU A 1 435 ? 10.811 1.517 8.078 1.00 94.94 435 LEU A C 1
ATOM 3192 O O . LEU A 1 435 ? 10.879 1.013 9.196 1.00 94.94 435 LEU A O 1
ATOM 3196 N N . ALA A 1 436 ? 10.870 0.799 6.955 1.00 93.75 436 ALA A N 1
ATOM 3197 C CA . ALA A 1 436 ? 11.064 -0.646 6.933 1.00 93.75 436 ALA A CA 1
ATOM 3198 C C . ALA A 1 436 ? 12.388 -1.044 7.604 1.00 93.75 436 ALA A C 1
ATOM 3200 O O . ALA A 1 436 ? 12.409 -1.923 8.465 1.00 93.75 436 ALA A O 1
ATOM 3201 N N . ALA A 1 437 ? 13.483 -0.364 7.254 1.00 93.44 437 ALA A N 1
ATOM 3202 C CA . ALA A 1 437 ? 14.795 -0.610 7.841 1.00 93.44 437 ALA A CA 1
ATOM 3203 C C . ALA A 1 437 ? 14.788 -0.377 9.360 1.00 93.44 437 ALA A C 1
ATOM 3205 O O . ALA A 1 437 ? 15.276 -1.223 10.108 1.00 93.44 437 ALA A O 1
ATOM 3206 N N . ALA A 1 438 ? 14.185 0.722 9.825 1.00 95.25 438 ALA A N 1
ATOM 3207 C CA . ALA A 1 438 ? 14.087 1.029 11.251 1.00 95.25 438 ALA A CA 1
ATOM 3208 C C . ALA A 1 438 ? 13.194 0.034 12.000 1.00 95.25 438 ALA A C 1
ATOM 3210 O O . ALA A 1 438 ? 13.554 -0.428 13.082 1.00 95.25 438 ALA A O 1
ATOM 3211 N N . SER A 1 439 ? 12.060 -0.342 11.406 1.00 97.12 439 SER A N 1
ATOM 3212 C CA . SER A 1 439 ? 11.150 -1.346 11.954 1.00 97.12 439 SER A CA 1
ATOM 3213 C C . SER A 1 439 ? 11.851 -2.684 12.173 1.00 97.12 439 SER A C 1
ATOM 3215 O O . SER A 1 439 ? 11.772 -3.234 13.270 1.00 97.12 439 SER A O 1
ATOM 3217 N N . ILE A 1 440 ? 12.602 -3.164 11.180 1.00 96.19 440 ILE A N 1
ATOM 3218 C CA . ILE A 1 440 ? 13.369 -4.413 11.267 1.00 96.19 440 ILE A CA 1
ATOM 3219 C C . ILE A 1 440 ? 14.498 -4.295 12.299 1.00 96.19 440 ILE A C 1
ATOM 3221 O O . ILE A 1 440 ? 14.649 -5.176 13.141 1.00 96.19 440 ILE A O 1
ATOM 3225 N N . ALA A 1 441 ? 15.277 -3.210 12.261 1.00 95.25 441 ALA A N 1
ATOM 3226 C CA . ALA A 1 441 ? 16.440 -3.037 13.133 1.00 95.25 441 ALA A CA 1
ATOM 3227 C C . ALA A 1 441 ? 16.068 -2.914 14.620 1.00 95.25 441 ALA A C 1
ATOM 3229 O O . ALA A 1 441 ? 16.813 -3.379 15.480 1.00 95.25 441 ALA A O 1
ATOM 3230 N N . LEU A 1 442 ? 14.927 -2.289 14.921 1.00 95.94 442 LEU A N 1
ATOM 3231 C CA . LEU A 1 442 ? 14.501 -1.967 16.285 1.00 95.94 442 LEU A CA 1
ATOM 3232 C C . LEU A 1 442 ? 13.334 -2.837 16.785 1.00 95.94 442 LEU A C 1
ATOM 3234 O O . LEU A 1 442 ? 12.892 -2.673 17.920 1.00 95.94 442 LEU A O 1
ATOM 3238 N N . GLY A 1 443 ? 12.812 -3.751 15.960 1.00 96.75 443 GLY A N 1
ATOM 3239 C CA . GLY A 1 443 ? 11.674 -4.602 16.323 1.00 96.75 443 GLY A CA 1
ATOM 3240 C C . GLY A 1 443 ? 10.348 -3.844 16.472 1.00 96.75 443 GLY A C 1
ATOM 3241 O O . GLY A 1 443 ? 9.495 -4.253 17.264 1.00 96.75 443 GLY A O 1
ATOM 3242 N N . LEU A 1 444 ? 10.168 -2.735 15.745 1.00 97.19 444 LEU A N 1
ATOM 3243 C CA . LEU A 1 444 ? 8.971 -1.887 15.829 1.00 97.19 444 LEU A CA 1
ATOM 3244 C C . LEU A 1 444 ? 7.872 -2.435 14.917 1.00 97.19 444 LEU A C 1
ATOM 3246 O O . LEU A 1 444 ? 8.002 -2.433 13.698 1.00 97.19 444 LEU A O 1
ATOM 3250 N N . ARG A 1 445 ? 6.783 -2.899 15.519 1.00 97.31 445 ARG A N 1
ATOM 3251 C CA . ARG A 1 445 ? 5.628 -3.565 14.902 1.00 97.31 445 ARG A CA 1
ATOM 3252 C C . ARG A 1 445 ? 4.411 -2.652 14.722 1.00 97.31 445 ARG A C 1
ATOM 3254 O O . ARG A 1 445 ? 3.373 -3.121 14.255 1.00 97.31 445 ARG A O 1
ATOM 3261 N N . GLY A 1 446 ? 4.512 -1.386 15.127 1.00 97.00 446 GLY A N 1
ATOM 3262 C CA . GLY A 1 446 ? 3.449 -0.398 14.956 1.00 97.00 446 GLY A CA 1
ATOM 3263 C C . GLY A 1 446 ? 3.207 0.003 13.489 1.00 97.00 446 GLY A C 1
ATOM 3264 O O . GLY A 1 446 ? 3.905 -0.470 12.586 1.00 97.00 446 GLY A O 1
ATOM 3265 N N . PRO A 1 447 ? 2.214 0.876 13.244 1.00 97.62 447 PRO A N 1
ATOM 3266 C CA . PRO A 1 447 ? 1.909 1.423 11.921 1.00 97.62 447 PRO A CA 1
ATOM 3267 C C . PRO A 1 447 ? 3.104 2.117 11.255 1.00 97.62 447 PRO A C 1
ATOM 3269 O O . PRO A 1 447 ? 3.837 2.851 11.917 1.00 97.62 447 PRO A O 1
ATOM 3272 N N . LEU A 1 448 ? 3.248 1.952 9.936 1.00 97.69 448 LEU A N 1
ATOM 3273 C CA . LEU A 1 448 ? 4.249 2.640 9.113 1.00 97.69 448 LEU A CA 1
ATOM 3274 C C . LEU A 1 448 ? 3.544 3.440 8.003 1.00 97.69 448 LEU A C 1
ATOM 3276 O O . LEU A 1 448 ? 2.795 2.855 7.223 1.00 97.69 448 LEU A O 1
ATOM 3280 N N . LEU A 1 449 ? 3.781 4.756 7.918 1.00 96.69 449 LEU A N 1
ATOM 3281 C CA . LEU A 1 449 ? 3.219 5.636 6.877 1.00 96.69 449 LEU A CA 1
ATOM 3282 C C . LEU A 1 449 ? 4.300 6.505 6.221 1.00 96.69 449 LEU A C 1
ATOM 3284 O O . LEU A 1 449 ? 5.063 7.161 6.920 1.00 96.69 449 LEU A O 1
ATOM 3288 N N . ALA A 1 450 ? 4.342 6.551 4.887 1.00 94.12 450 ALA A N 1
ATOM 3289 C CA . ALA A 1 450 ? 5.322 7.322 4.123 1.00 94.12 450 ALA A CA 1
ATOM 3290 C C . ALA A 1 450 ? 4.632 8.211 3.081 1.00 94.12 450 ALA A C 1
ATOM 3292 O O . ALA A 1 450 ? 3.968 7.717 2.163 1.00 94.12 450 ALA A O 1
ATOM 3293 N N . PHE A 1 451 ? 4.824 9.519 3.220 1.00 91.94 451 PHE A N 1
ATOM 3294 C CA . PHE A 1 451 ? 4.240 10.560 2.386 1.00 91.94 451 PHE A CA 1
ATOM 3295 C C . PHE A 1 451 ? 5.277 11.154 1.423 1.00 91.94 451 PHE A C 1
ATOM 3297 O O . PHE A 1 451 ? 6.457 11.321 1.758 1.00 91.94 451 PHE A O 1
ATOM 3304 N N . VAL A 1 452 ? 4.814 11.487 0.220 1.00 86.56 452 VAL A N 1
ATOM 3305 C CA . VAL A 1 452 ? 5.577 12.169 -0.836 1.00 86.56 452 VAL A CA 1
ATOM 3306 C C . VAL A 1 452 ? 5.008 13.580 -0.991 1.00 86.56 452 VAL A C 1
ATOM 3308 O O . VAL A 1 452 ? 4.241 13.866 -1.909 1.00 86.56 452 VAL A O 1
ATOM 3311 N N . ASP A 1 453 ? 5.283 14.428 -0.004 1.00 79.94 453 ASP A N 1
ATOM 3312 C CA . ASP A 1 453 ? 4.657 15.742 0.176 1.00 79.94 453 ASP A CA 1
ATOM 3313 C C . ASP A 1 453 ? 5.510 16.609 1.120 1.00 79.94 453 ASP A C 1
ATOM 3315 O O . ASP A 1 453 ? 6.643 16.249 1.444 1.00 79.94 453 ASP A O 1
ATOM 3319 N N . ASP A 1 454 ? 4.982 17.748 1.565 1.00 84.44 454 ASP A N 1
ATOM 3320 C CA . ASP A 1 454 ? 5.617 18.591 2.572 1.00 84.44 454 ASP A CA 1
ATOM 3321 C C . ASP A 1 454 ? 6.069 17.784 3.816 1.00 84.44 454 ASP A C 1
ATOM 3323 O O . ASP A 1 454 ? 5.266 17.025 4.370 1.00 84.44 454 ASP A O 1
ATOM 3327 N N . PRO A 1 455 ? 7.327 17.923 4.280 1.00 85.69 455 PRO A N 1
ATOM 3328 C CA . PRO A 1 455 ? 7.847 17.172 5.419 1.00 85.69 455 PRO A CA 1
ATOM 3329 C C . PRO A 1 455 ? 7.089 17.433 6.724 1.00 85.69 455 PRO A C 1
ATOM 3331 O O . PRO A 1 455 ? 7.034 16.545 7.579 1.00 85.69 455 PRO A O 1
ATOM 3334 N N . ASP A 1 456 ? 6.453 18.599 6.868 1.00 84.12 456 ASP A N 1
ATOM 3335 C CA . ASP A 1 456 ? 5.675 18.943 8.062 1.00 84.12 456 ASP A CA 1
ATOM 3336 C C . ASP A 1 456 ? 4.464 18.008 8.248 1.00 84.12 456 ASP A C 1
ATOM 3338 O O . ASP A 1 456 ? 4.033 17.755 9.380 1.00 84.12 456 ASP A O 1
ATOM 3342 N N . ARG A 1 457 ? 3.992 17.372 7.160 1.00 88.62 457 ARG A N 1
ATOM 3343 C CA . ARG A 1 457 ? 2.926 16.356 7.179 1.00 88.62 457 ARG A CA 1
ATOM 3344 C C . ARG A 1 457 ? 3.222 15.211 8.144 1.00 88.62 457 ARG A C 1
ATOM 3346 O O . ARG A 1 457 ? 2.294 14.667 8.741 1.00 88.62 457 ARG A O 1
ATOM 3353 N N . ALA A 1 458 ? 4.492 14.832 8.307 1.00 92.56 458 ALA A N 1
ATOM 3354 C CA . ALA A 1 458 ? 4.852 13.687 9.138 1.00 92.56 458 ALA A CA 1
ATOM 3355 C C . ALA A 1 458 ? 4.372 13.863 10.585 1.00 92.56 458 ALA A C 1
ATOM 3357 O O . ALA A 1 458 ? 3.836 12.925 11.175 1.00 92.56 458 ALA A O 1
ATOM 3358 N N . THR A 1 459 ? 4.532 15.065 11.146 1.00 92.50 459 THR A N 1
ATOM 3359 C CA . THR A 1 459 ? 4.139 15.358 12.532 1.00 92.50 459 THR A CA 1
ATOM 3360 C C . THR A 1 459 ? 2.620 15.339 12.693 1.00 92.50 459 THR A C 1
ATOM 3362 O O . THR A 1 459 ? 2.112 14.763 13.657 1.00 92.50 459 THR A O 1
ATOM 3365 N N . GLU A 1 460 ? 1.890 15.928 11.744 1.00 92.44 460 GLU A N 1
ATOM 3366 C CA . GLU A 1 460 ? 0.423 15.979 11.769 1.00 92.44 460 GLU A CA 1
ATOM 3367 C C . GLU A 1 460 ? -0.191 14.576 11.729 1.00 92.44 460 GLU A C 1
ATOM 3369 O O . GLU A 1 460 ? -1.065 14.245 12.534 1.00 92.44 460 GLU A O 1
ATOM 3374 N N . GLU A 1 461 ? 0.303 13.727 10.828 1.00 94.81 461 GLU A N 1
ATOM 3375 C CA . GLU A 1 461 ? -0.207 12.369 10.643 1.00 94.81 461 GLU A CA 1
ATOM 3376 C C . GLU A 1 461 ? 0.249 11.422 11.763 1.00 94.81 461 GLU A C 1
ATOM 3378 O O . GLU A 1 461 ? -0.529 10.578 12.209 1.00 94.81 461 GLU A O 1
ATOM 3383 N N . ALA A 1 462 ? 1.448 11.609 12.326 1.00 96.00 462 ALA A N 1
ATOM 3384 C CA . ALA A 1 462 ? 1.862 10.908 13.544 1.00 96.00 462 ALA A CA 1
ATOM 3385 C C . ALA A 1 462 ? 0.941 11.234 14.730 1.00 96.00 462 ALA A C 1
ATOM 3387 O O . ALA A 1 462 ? 0.504 10.331 15.446 1.00 96.00 462 ALA A O 1
ATOM 3388 N N . ALA A 1 463 ? 0.594 12.511 14.914 1.00 94.50 463 ALA A N 1
ATOM 3389 C CA . ALA A 1 463 ? -0.348 12.918 15.949 1.00 94.50 463 ALA A CA 1
ATOM 3390 C C . ALA A 1 463 ? -1.745 12.344 15.720 1.00 94.50 463 ALA A C 1
ATOM 3392 O O . ALA A 1 463 ? -2.389 11.922 16.678 1.00 94.50 463 ALA A O 1
ATOM 3393 N N . ARG A 1 464 ? -2.193 12.267 14.464 1.00 93.81 464 ARG A N 1
ATOM 3394 C CA . ARG A 1 464 ? -3.464 11.642 14.086 1.00 93.81 464 ARG A CA 1
ATOM 3395 C C . ARG A 1 464 ? -3.497 10.155 14.437 1.00 93.81 464 ARG A C 1
ATOM 3397 O O . ARG A 1 464 ? -4.465 9.711 15.051 1.00 93.81 464 ARG A O 1
ATOM 3404 N N . LEU A 1 465 ? -2.440 9.399 14.129 1.00 95.25 465 LEU A N 1
ATOM 3405 C CA . LEU A 1 465 ? -2.351 7.980 14.497 1.00 95.25 465 LEU A CA 1
ATOM 3406 C C . LEU A 1 465 ? -2.479 7.776 16.012 1.00 95.25 465 LEU A C 1
ATOM 3408 O O . LEU A 1 465 ? -3.218 6.895 16.450 1.00 95.25 465 LEU A O 1
ATOM 3412 N N . VAL A 1 466 ? -1.812 8.609 16.813 1.00 95.50 466 VAL A N 1
ATOM 3413 C CA . VAL A 1 466 ? -1.899 8.529 18.278 1.00 95.50 466 VAL A CA 1
ATOM 3414 C C . VAL A 1 466 ? -3.285 8.939 18.785 1.00 95.50 466 VAL A C 1
ATOM 3416 O O . VAL A 1 466 ? -3.884 8.232 19.598 1.00 95.50 466 VAL A O 1
ATOM 3419 N N . ARG A 1 467 ? -3.843 10.032 18.248 1.00 93.00 467 ARG A N 1
ATOM 3420 C CA . ARG A 1 467 ? -5.173 10.555 18.607 1.00 93.00 467 ARG A CA 1
ATOM 3421 C C . ARG A 1 467 ? -6.266 9.521 18.402 1.00 93.00 467 ARG A C 1
ATOM 3423 O O . ARG A 1 467 ? -7.113 9.329 19.267 1.00 93.00 467 ARG A O 1
ATOM 3430 N N . HIS A 1 468 ? -6.207 8.827 17.273 1.00 90.81 468 HIS A N 1
ATOM 3431 C CA . HIS A 1 468 ? -7.185 7.815 16.886 1.00 90.81 468 HIS A CA 1
ATOM 3432 C C . HIS A 1 468 ? -6.810 6.413 17.378 1.00 90.81 468 HIS A C 1
ATOM 3434 O O . HIS A 1 468 ? -7.395 5.425 16.937 1.00 90.81 468 HIS A O 1
ATOM 3440 N N . GLY A 1 469 ? -5.834 6.298 18.288 1.00 92.06 469 GLY A N 1
ATOM 3441 C CA . GLY A 1 469 ? -5.493 5.059 18.988 1.00 92.06 469 GLY A CA 1
ATOM 3442 C C . GLY A 1 469 ? -4.872 3.967 18.113 1.00 92.06 469 GLY A C 1
ATOM 3443 O O . GLY A 1 469 ? -5.018 2.790 18.432 1.00 92.06 469 GLY A O 1
ATOM 3444 N N . TYR A 1 470 ? -4.235 4.320 16.992 1.00 94.06 470 TYR A N 1
ATOM 3445 C CA . TYR A 1 470 ? -3.455 3.374 16.176 1.00 94.06 470 TYR A CA 1
ATOM 3446 C C . TYR A 1 470 ? -2.127 3.002 16.846 1.00 94.06 470 TYR A C 1
ATOM 3448 O O . TYR A 1 470 ? -1.587 1.929 16.596 1.00 94.06 470 TYR A O 1
ATOM 3456 N N . ALA A 1 471 ? -1.612 3.880 17.707 1.00 95.12 471 ALA A N 1
ATOM 3457 C CA . ALA A 1 471 ? -0.471 3.630 18.576 1.00 95.12 471 ALA A CA 1
ATOM 3458 C C . ALA A 1 471 ? -0.554 4.539 19.811 1.00 95.12 471 ALA A C 1
ATOM 3460 O O . ALA A 1 471 ? -1.185 5.590 19.765 1.00 95.12 471 ALA A O 1
ATOM 3461 N N . ASP A 1 472 ? 0.116 4.173 20.902 1.00 94.25 472 ASP A N 1
ATOM 3462 C CA . ASP A 1 472 ? 0.241 5.057 22.075 1.00 94.25 472 ASP A CA 1
ATOM 3463 C C . ASP A 1 472 ? 1.382 6.080 21.907 1.00 94.25 472 ASP A C 1
ATOM 3465 O O . ASP A 1 472 ? 1.432 7.100 22.596 1.00 94.25 472 ASP A O 1
ATOM 3469 N N . GLN A 1 473 ? 2.294 5.811 20.967 1.00 94.81 473 GLN A N 1
ATOM 3470 C CA . GLN A 1 473 ? 3.408 6.678 20.606 1.00 94.81 473 GLN A CA 1
ATOM 3471 C C . GLN A 1 473 ? 3.702 6.592 19.105 1.00 94.81 473 GLN A C 1
ATOM 3473 O O . GLN A 1 473 ? 3.614 5.519 18.504 1.00 94.81 473 GLN A O 1
ATOM 3478 N N . ALA A 1 474 ? 4.129 7.709 18.520 1.00 96.56 474 ALA A N 1
ATOM 3479 C CA . ALA A 1 474 ? 4.632 7.783 17.156 1.00 96.56 474 ALA A CA 1
ATOM 3480 C C . ALA A 1 474 ? 5.944 8.581 17.070 1.00 96.56 474 ALA A C 1
ATOM 3482 O O . ALA A 1 474 ? 6.189 9.485 17.874 1.00 96.56 474 ALA A O 1
ATOM 3483 N N . VAL A 1 475 ? 6.772 8.261 16.075 1.00 95.44 475 VAL A N 1
ATOM 3484 C CA . VAL A 1 475 ? 7.917 9.075 15.645 1.00 95.44 475 VAL A CA 1
ATOM 3485 C C . VAL A 1 475 ? 7.645 9.559 14.226 1.00 95.44 475 VAL A C 1
ATOM 3487 O O . VAL A 1 475 ? 7.538 8.759 13.297 1.00 95.44 475 VAL A O 1
ATOM 3490 N N . ALA A 1 476 ? 7.529 10.872 14.070 1.00 94.31 476 ALA A N 1
ATOM 3491 C CA . ALA A 1 476 ? 7.487 11.541 12.781 1.00 94.31 476 ALA A CA 1
ATOM 3492 C C . ALA A 1 476 ? 8.908 11.853 12.306 1.00 94.31 476 ALA A C 1
ATOM 3494 O O . ALA A 1 476 ? 9.736 12.287 13.105 1.00 94.31 476 ALA A O 1
ATOM 3495 N N . VAL A 1 477 ? 9.169 11.671 11.015 1.00 92.31 477 VAL A N 1
ATOM 3496 C CA . VAL A 1 477 ? 10.447 11.936 10.355 1.00 92.31 477 VAL A CA 1
ATOM 3497 C C . VAL A 1 477 ? 10.195 12.816 9.133 1.00 92.31 477 VAL A C 1
ATOM 3499 O O . VAL A 1 477 ? 9.667 12.366 8.118 1.00 92.31 477 VAL A O 1
ATOM 3502 N N . ALA A 1 478 ? 10.590 14.077 9.224 1.00 90.50 478 ALA A N 1
ATOM 3503 C CA . ALA A 1 478 ? 10.662 14.991 8.094 1.00 90.50 478 ALA A CA 1
ATOM 3504 C C . ALA A 1 478 ? 12.037 14.823 7.436 1.00 90.50 478 ALA A C 1
ATOM 3506 O O . ALA A 1 478 ? 13.044 15.190 8.038 1.00 90.50 478 ALA A O 1
ATOM 3507 N N . LEU A 1 479 ? 12.100 14.237 6.238 1.00 85.75 479 LEU A N 1
ATOM 3508 C CA . LEU A 1 479 ? 13.360 13.872 5.578 1.00 85.75 479 LEU A CA 1
ATOM 3509 C C . LEU A 1 479 ? 13.492 14.581 4.229 1.00 85.75 479 LEU A C 1
ATOM 3511 O O . LEU A 1 479 ? 12.646 14.412 3.362 1.00 85.75 479 LEU A O 1
ATOM 3515 N N . GLU A 1 480 ? 14.565 15.332 3.999 1.00 79.19 480 GLU A N 1
ATOM 3516 C CA . GLU A 1 480 ? 14.761 16.103 2.765 1.00 79.19 480 GLU A CA 1
ATOM 3517 C C . GLU A 1 480 ? 16.147 15.902 2.158 1.00 79.19 480 GLU A C 1
ATOM 3519 O O . GLU A 1 480 ? 17.164 15.867 2.853 1.00 79.19 480 GLU A O 1
ATOM 3524 N N . VAL A 1 481 ? 16.187 15.840 0.824 1.00 70.25 481 VAL A N 1
ATOM 3525 C CA . VAL A 1 481 ? 17.424 15.787 0.037 1.00 70.25 481 VAL A CA 1
ATOM 3526 C C . VAL A 1 481 ? 17.429 16.931 -0.980 1.00 70.25 481 VAL A C 1
ATOM 3528 O O . VAL A 1 481 ? 17.072 16.705 -2.138 1.00 70.25 481 VAL A O 1
ATOM 3531 N N . PRO A 1 482 ? 17.819 18.158 -0.597 1.00 58.28 482 PRO A N 1
ATOM 3532 C CA . PRO A 1 482 ? 17.606 19.340 -1.432 1.00 58.28 482 PRO A CA 1
ATOM 3533 C C . PRO A 1 482 ? 18.311 19.271 -2.797 1.00 58.28 482 PRO A C 1
ATOM 3535 O O . PRO A 1 482 ? 17.742 19.701 -3.796 1.00 58.28 482 PRO A O 1
ATOM 3538 N N . THR A 1 483 ? 19.506 18.672 -2.876 1.00 57.19 483 THR A N 1
ATOM 3539 C CA . THR A 1 483 ? 20.223 18.380 -4.135 1.00 57.19 483 THR A CA 1
ATOM 3540 C C . THR A 1 483 ? 21.028 17.073 -4.012 1.00 57.19 483 THR A C 1
ATOM 3542 O O . THR A 1 483 ? 21.164 16.552 -2.901 1.00 57.19 483 THR A O 1
ATOM 3545 N N . PRO A 1 484 ? 21.545 16.486 -5.113 1.00 53.38 484 PRO A N 1
ATOM 3546 C CA . PRO A 1 484 ? 22.409 15.302 -5.038 1.00 53.38 484 PRO A CA 1
ATOM 3547 C C . PRO A 1 484 ? 23.686 15.516 -4.206 1.00 53.38 484 PRO A C 1
ATOM 3549 O O . PRO A 1 484 ? 24.137 14.597 -3.516 1.00 53.38 484 PRO A O 1
ATOM 3552 N N . GLU A 1 485 ? 24.236 16.727 -4.229 1.00 57.41 485 GLU A N 1
ATOM 3553 C CA . GLU A 1 485 ? 25.466 17.115 -3.533 1.00 57.41 485 GLU A CA 1
ATOM 3554 C C . GLU A 1 485 ? 25.205 17.717 -2.143 1.00 57.41 485 GLU A C 1
ATOM 3556 O O . GLU A 1 485 ? 26.116 17.771 -1.318 1.00 57.41 485 GLU A O 1
ATOM 3561 N N . ALA A 1 486 ? 23.973 18.147 -1.853 1.00 60.47 486 ALA A N 1
ATOM 3562 C CA . ALA A 1 486 ? 23.606 18.718 -0.563 1.00 60.47 486 ALA A CA 1
ATOM 3563 C C . ALA A 1 486 ? 23.593 17.665 0.565 1.00 60.47 486 ALA A C 1
ATOM 3565 O O . ALA A 1 486 ? 23.419 16.460 0.317 1.00 60.47 486 ALA A O 1
ATOM 3566 N N . PRO A 1 487 ? 23.757 18.099 1.830 1.00 62.88 487 PRO A N 1
ATOM 3567 C CA . PRO A 1 487 ? 23.485 17.249 2.981 1.00 62.88 487 PRO A CA 1
ATOM 3568 C C . PRO A 1 487 ? 22.009 16.825 3.003 1.00 62.88 487 PRO A C 1
ATOM 3570 O O . PRO A 1 487 ? 21.126 17.574 2.587 1.00 62.88 487 PRO A O 1
ATOM 3573 N N . ILE A 1 488 ? 21.756 15.608 3.489 1.00 70.56 488 ILE A N 1
ATOM 3574 C CA . ILE A 1 488 ? 20.399 15.129 3.772 1.00 70.56 488 ILE A CA 1
ATOM 3575 C C . ILE A 1 488 ? 20.020 15.649 5.150 1.00 70.56 488 ILE A C 1
ATOM 3577 O O . ILE A 1 488 ? 20.802 15.498 6.088 1.00 70.56 488 ILE A O 1
ATOM 3581 N N . LEU A 1 489 ? 18.845 16.259 5.256 1.00 74.56 489 LEU A N 1
ATOM 3582 C CA . LEU A 1 489 ? 18.327 16.811 6.503 1.00 74.56 489 LEU A CA 1
ATOM 3583 C C . LEU A 1 489 ? 17.191 15.926 7.003 1.00 74.56 489 LEU A C 1
ATOM 3585 O O . LEU A 1 489 ? 16.307 15.568 6.225 1.00 74.56 489 LEU A O 1
ATOM 3589 N N . ALA A 1 490 ? 17.218 15.570 8.285 1.00 81.56 490 ALA A N 1
ATOM 3590 C CA . ALA A 1 490 ? 16.202 14.736 8.911 1.00 81.56 490 ALA A CA 1
ATOM 3591 C C . ALA A 1 490 ? 15.775 15.337 10.247 1.00 81.56 490 ALA A C 1
ATOM 3593 O O . ALA A 1 490 ? 16.555 15.365 11.187 1.00 81.56 490 ALA A O 1
ATOM 3594 N N . HIS A 1 491 ? 14.526 15.765 10.369 1.00 84.81 491 HIS A N 1
ATOM 3595 C CA . HIS A 1 491 ? 13.977 16.225 11.642 1.00 84.81 491 HIS A CA 1
ATOM 3596 C C . HIS A 1 491 ? 13.042 15.164 12.203 1.00 84.81 491 HIS A C 1
ATOM 3598 O O . HIS A 1 491 ? 12.266 14.566 11.456 1.00 84.81 491 HIS A O 1
ATOM 3604 N N . THR A 1 492 ? 13.113 14.927 13.514 1.00 88.12 492 THR A N 1
ATOM 3605 C CA . THR A 1 492 ? 12.234 13.960 14.176 1.00 88.12 492 THR A CA 1
ATOM 3606 C C . THR A 1 492 ? 11.358 14.632 15.223 1.00 88.12 492 THR A C 1
ATOM 3608 O O . THR A 1 492 ? 11.787 15.546 15.932 1.00 88.12 492 THR A O 1
ATOM 3611 N N . THR A 1 493 ? 10.117 14.166 15.321 1.00 88.81 493 THR A N 1
ATOM 3612 C CA . THR A 1 493 ? 9.150 14.619 16.325 1.00 88.81 493 THR A CA 1
ATOM 3613 C C . THR A 1 493 ? 8.548 13.396 16.997 1.00 88.81 493 THR A C 1
ATOM 3615 O O . THR A 1 493 ? 8.039 12.505 16.315 1.00 88.81 493 THR A O 1
ATOM 3618 N N . ARG A 1 494 ? 8.580 13.341 18.331 1.00 89.38 494 ARG A N 1
ATOM 3619 C CA . ARG A 1 494 ? 7.920 12.276 19.094 1.00 89.38 494 ARG A CA 1
ATOM 3620 C C . ARG A 1 494 ? 6.530 12.742 19.519 1.00 89.38 494 ARG A C 1
ATOM 3622 O O . ARG A 1 494 ? 6.360 13.849 20.024 1.00 89.38 494 ARG A O 1
ATOM 3629 N N . VAL A 1 495 ? 5.537 11.883 19.329 1.00 89.00 495 VAL A N 1
ATOM 3630 C CA . VAL A 1 495 ? 4.138 12.162 19.672 1.00 89.00 495 VAL A CA 1
ATOM 3631 C C . VAL A 1 495 ? 3.607 11.068 20.589 1.00 89.00 495 VAL A C 1
ATOM 3633 O O . VAL A 1 495 ? 3.892 9.895 20.351 1.00 89.00 495 VAL A O 1
ATOM 3636 N N . ARG A 1 496 ? 2.866 11.431 21.643 1.00 89.69 496 ARG A N 1
ATOM 3637 C CA . ARG A 1 496 ? 2.382 10.512 22.691 1.00 89.69 496 ARG A CA 1
ATOM 3638 C C . ARG A 1 496 ? 0.942 10.821 23.095 1.00 89.69 496 ARG A C 1
ATOM 3640 O O . ARG A 1 496 ? 0.522 11.971 22.995 1.00 89.69 496 ARG A O 1
ATOM 3647 N N . ALA A 1 497 ? 0.204 9.802 23.530 1.00 84.00 497 ALA A N 1
ATOM 3648 C CA . ALA A 1 497 ? -1.142 9.964 24.091 1.00 84.00 497 ALA A CA 1
ATOM 3649 C C . ALA A 1 497 ? -1.122 10.731 25.429 1.00 84.00 497 ALA A C 1
ATOM 3651 O O . ALA A 1 497 ? -0.122 10.611 26.177 1.00 84.00 497 ALA A O 1
#

Secondary structure (DSSP, 8-state):
---EEEEETTBSHHHHHHHHHHT----EE-SS--TTSS-SEEB--TT--SSSHHHHHHHHHHHHHHTT---TTEEEEEE-SSGGGTTHHHHHHHHHHTT--GGGT--S--SS------S-SS-EEEE--GGGHHHHHHHHHHHHHHTTS-SEEEEEEEE---HHHHHHHHHTT-B-SSS--TTSTT---B-BB-EEEEEEEESSSSEEEEEEEEEE--S-SSPPPTT-HHHHHHHHHHHHHTT--TTSEEEEE------HHHHHHHHHHHHHH-SSPPPB--HHHHH-B-GGGHHHHHHHHHHHHTTT--SEEEEEEEEGGGEEEEEEEEE-----PPPPP-EE---EEE---HHHH-TT--TT--HHHHHHHHHHHHHHHHHHHSPPPTT-EEEEE-SSTTS---HHHHHHHHHH-GGG--HHHHHTTSTTHHHHHHHHHHT--S-EEEESS-TTHHHHHHHHHHHTTS-SEEEEEEEE--SSSSPPEEEEEEEE-